Protein AF-A0A931P2L4-F1 (afdb_monomer)

Nearest PDB structures (foldseek):
  4wnd-assembly1_A  TM=3.332E-01  e=7.001E+00  Homo sapiens

pLDDT: mean 88.44, std 14.45, range [29.02, 98.88]

Structure (mmCIF, N/CA/C/O backbone):
data_AF-A0A931P2L4-F1
#
_entry.id   AF-A0A931P2L4-F1
#
loop_
_atom_site.group_PDB
_atom_site.id
_atom_site.type_symbol
_atom_site.label_atom_id
_atom_site.label_alt_id
_atom_site.label_comp_id
_atom_site.label_asym_id
_atom_site.label_entity_id
_atom_site.label_seq_id
_atom_site.pdbx_PDB_ins_code
_atom_site.Cartn_x
_atom_site.Cartn_y
_atom_site.Cartn_z
_atom_site.occupancy
_atom_site.B_iso_or_equiv
_atom_site.auth_seq_id
_atom_site.auth_comp_id
_atom_site.auth_asym_id
_atom_site.auth_atom_id
_atom_site.pdbx_PDB_model_num
ATOM 1 N N . MET A 1 1 ? 17.898 71.947 -19.064 1.00 36.59 1 MET A N 1
ATOM 2 C CA . MET A 1 1 ? 16.999 71.889 -17.889 1.00 36.59 1 MET A CA 1
ATOM 3 C C . MET A 1 1 ? 16.960 70.429 -17.441 1.00 36.59 1 MET A C 1
ATOM 5 O O . MET A 1 1 ? 16.396 69.630 -18.165 1.00 36.59 1 MET A O 1
ATOM 9 N N . LEU A 1 2 ? 17.845 69.965 -16.543 1.00 32.62 2 LEU A N 1
ATOM 10 C CA . LEU A 1 2 ? 17.792 70.075 -15.064 1.00 32.62 2 LEU A CA 1
ATOM 11 C C . LEU A 1 2 ? 16.457 69.484 -14.545 1.00 32.62 2 LEU A C 1
ATOM 13 O O . LEU A 1 2 ? 15.422 70.017 -14.908 1.00 32.62 2 LEU A O 1
ATOM 17 N N . TRP A 1 3 ? 16.364 68.406 -13.756 1.00 31.75 3 TRP A N 1
ATOM 18 C CA . TRP A 1 3 ? 17.252 67.889 -12.709 1.00 31.75 3 TRP A CA 1
ATOM 19 C C . TRP A 1 3 ? 17.027 66.394 -12.419 1.00 31.75 3 TRP A C 1
ATOM 21 O O . TRP A 1 3 ? 15.961 65.840 -12.671 1.00 31.75 3 TRP A O 1
ATOM 31 N N . SER A 1 4 ? 18.050 65.787 -11.823 1.00 35.12 4 SER A N 1
ATOM 32 C CA . SER A 1 4 ? 18.121 64.437 -11.271 1.00 35.12 4 SER A CA 1
ATOM 33 C C . SER A 1 4 ? 17.454 64.325 -9.894 1.00 35.12 4 SER A C 1
ATOM 35 O O . SER A 1 4 ? 17.416 65.283 -9.122 1.00 35.12 4 SER A O 1
ATOM 37 N N . ARG A 1 5 ? 17.022 63.111 -9.527 1.00 41.72 5 ARG A N 1
ATOM 38 C CA . ARG A 1 5 ? 16.876 62.700 -8.123 1.00 41.72 5 ARG A CA 1
ATOM 39 C C . ARG A 1 5 ? 17.588 61.376 -7.876 1.00 41.72 5 ARG A C 1
ATOM 41 O O . ARG A 1 5 ? 17.165 60.311 -8.305 1.00 41.72 5 ARG A O 1
ATOM 48 N N . SER A 1 6 ? 18.704 61.515 -7.179 1.00 37.91 6 SER A N 1
ATOM 49 C CA . SER A 1 6 ? 19.551 60.492 -6.587 1.00 37.91 6 SER A CA 1
ATOM 50 C C . SER A 1 6 ? 19.047 60.124 -5.192 1.00 37.91 6 SER A C 1
ATOM 52 O O . SER A 1 6 ? 18.857 61.009 -4.357 1.00 37.91 6 SER A O 1
ATOM 54 N N . VAL A 1 7 ? 18.912 58.828 -4.919 1.00 38.53 7 VAL A N 1
ATOM 55 C CA . VAL A 1 7 ? 18.754 58.273 -3.568 1.00 38.53 7 VAL A CA 1
ATOM 56 C C . VAL A 1 7 ? 20.142 57.887 -3.050 1.00 38.53 7 VAL A C 1
ATOM 58 O O . VAL A 1 7 ? 20.902 57.206 -3.739 1.00 38.53 7 VAL A O 1
ATOM 61 N N . ARG A 1 8 ? 20.486 58.336 -1.840 1.00 36.75 8 ARG A N 1
ATOM 62 C CA . ARG A 1 8 ? 21.657 57.892 -1.069 1.00 36.75 8 ARG A CA 1
ATOM 63 C C . ARG A 1 8 ? 21.250 57.592 0.386 1.00 36.75 8 ARG A C 1
ATOM 65 O O . ARG A 1 8 ? 20.202 58.063 0.818 1.00 36.75 8 ARG A O 1
ATOM 72 N N . PRO A 1 9 ? 22.042 56.773 1.105 1.00 46.50 9 PRO A N 1
ATOM 73 C CA . PRO A 1 9 ? 21.577 55.916 2.194 1.00 46.50 9 PRO A CA 1
ATOM 74 C C . PRO A 1 9 ? 21.742 56.548 3.583 1.00 46.50 9 PRO A C 1
ATOM 76 O O . PRO A 1 9 ? 22.658 57.341 3.804 1.00 46.50 9 PRO A O 1
ATOM 79 N N . LEU A 1 10 ? 20.906 56.135 4.543 1.00 37.12 10 LEU A N 1
ATOM 80 C CA . LEU A 1 10 ? 21.108 56.437 5.961 1.00 37.12 10 LEU A CA 1
ATOM 81 C C . LEU A 1 10 ? 22.142 55.480 6.572 1.00 37.12 10 LEU A C 1
ATOM 83 O O . LEU A 1 10 ? 21.986 54.261 6.536 1.00 37.12 10 LEU A O 1
ATOM 87 N N . ARG A 1 11 ? 23.191 56.066 7.155 1.00 38.91 11 ARG A N 1
ATOM 88 C CA . ARG A 1 11 ? 24.172 55.406 8.018 1.00 38.91 11 ARG A CA 1
ATOM 89 C C . ARG A 1 11 ? 23.721 55.502 9.478 1.00 38.91 11 ARG A C 1
ATOM 91 O O . ARG A 1 11 ? 23.408 56.586 9.957 1.00 38.91 11 ARG A O 1
ATOM 98 N N . PHE A 1 12 ? 23.753 54.362 10.159 1.00 36.28 12 PHE A N 1
ATOM 99 C CA . PHE A 1 12 ? 23.790 54.214 11.614 1.00 36.28 12 PHE A CA 1
ATOM 100 C C . PHE A 1 12 ? 25.145 54.681 12.169 1.00 36.28 12 PHE A C 1
ATOM 102 O O . PHE A 1 12 ? 26.156 54.275 11.597 1.00 36.28 12 PHE A O 1
ATOM 109 N N . LEU A 1 13 ? 25.162 55.452 13.271 1.00 32.34 13 LEU A N 1
ATOM 110 C CA . LEU A 1 13 ? 25.970 55.253 14.503 1.00 32.34 13 LEU A CA 1
ATOM 111 C C . LEU A 1 13 ? 25.686 56.390 15.545 1.00 32.34 13 LEU A C 1
ATOM 113 O O . LEU A 1 13 ? 24.914 57.286 15.219 1.00 32.34 13 LEU A O 1
ATOM 117 N N . PRO A 1 14 ? 26.199 56.362 16.800 1.00 52.66 14 PRO A N 1
ATOM 118 C CA . PRO A 1 14 ? 25.426 56.124 18.026 1.00 52.66 14 PRO A CA 1
ATOM 119 C C . PRO A 1 14 ? 25.467 57.305 19.027 1.00 52.66 14 PRO A C 1
ATOM 121 O O . PRO A 1 14 ? 26.327 58.173 18.925 1.00 52.66 14 PRO A O 1
ATOM 124 N N . MET A 1 15 ? 24.629 57.305 20.071 1.00 29.02 15 MET A N 1
ATOM 125 C CA . MET A 1 15 ? 24.992 57.947 21.346 1.00 29.02 15 MET A CA 1
ATOM 126 C C . MET A 1 15 ? 24.158 57.438 22.529 1.00 29.02 15 MET A C 1
ATOM 128 O O . MET A 1 15 ? 22.964 57.178 22.426 1.00 29.02 15 MET A O 1
ATOM 132 N N . LEU A 1 16 ? 24.887 57.253 23.624 1.00 34.59 16 LEU A N 1
ATOM 133 C CA . LEU A 1 16 ? 24.582 56.661 24.924 1.00 34.59 16 LEU A CA 1
ATOM 134 C C . LEU A 1 16 ? 24.079 57.711 25.939 1.00 34.59 16 LEU A C 1
ATOM 136 O O . LEU A 1 16 ? 24.327 58.896 25.739 1.00 34.59 16 LEU A O 1
ATOM 140 N N . LEU A 1 17 ? 23.592 57.197 27.090 1.00 30.91 17 LEU A N 1
ATOM 141 C CA . LEU A 1 17 ? 23.544 57.812 28.443 1.00 30.91 17 LEU A CA 1
ATOM 142 C C . LEU A 1 17 ? 22.448 58.888 28.644 1.00 30.91 17 LEU A C 1
ATOM 144 O O . LEU A 1 17 ? 22.284 59.762 27.814 1.00 30.91 17 LEU A O 1
ATOM 148 N N . VAL A 1 18 ? 21.629 58.954 29.702 1.00 31.62 18 VAL A N 1
ATOM 149 C CA . VAL A 1 18 ? 21.508 58.371 31.059 1.00 31.62 18 VAL A CA 1
ATOM 150 C C . VAL A 1 18 ? 20.022 58.514 31.435 1.00 31.62 18 VAL A C 1
ATOM 152 O O . VAL A 1 18 ? 19.464 59.544 31.058 1.00 31.62 18 VAL A O 1
ATOM 155 N N . SER A 1 19 ? 19.413 57.594 32.212 1.00 30.38 19 SER A N 1
ATOM 156 C CA . SER A 1 19 ? 18.538 57.926 33.373 1.00 30.38 19 SER A CA 1
ATOM 157 C C . SER A 1 19 ? 17.528 56.843 33.792 1.00 30.38 19 SER A C 1
ATOM 159 O O . SER A 1 19 ? 16.480 56.699 33.177 1.00 30.38 19 SER A O 1
ATOM 161 N N . TRP A 1 20 ? 17.847 56.171 34.909 1.00 31.80 20 TRP A N 1
ATOM 162 C CA . TRP A 1 20 ? 17.056 56.028 36.153 1.00 31.80 20 TRP A CA 1
ATOM 163 C C . TRP A 1 20 ? 16.996 54.611 36.744 1.00 31.80 20 TRP A C 1
ATOM 165 O O . TRP A 1 20 ? 16.306 53.714 36.268 1.00 31.80 20 TRP A O 1
ATOM 175 N N . LEU A 1 21 ? 17.725 54.475 37.859 1.00 36.84 21 LEU A N 1
ATOM 176 C CA . LEU A 1 21 ? 17.556 53.466 38.893 1.00 36.84 21 LEU A CA 1
ATOM 177 C C . LEU A 1 21 ? 16.210 53.671 39.607 1.00 36.84 21 LEU A C 1
ATOM 179 O O . LEU A 1 21 ? 15.991 54.711 40.221 1.00 36.84 21 LEU A O 1
ATOM 183 N N . ALA A 1 22 ? 15.386 52.628 39.633 1.00 35.09 22 ALA A N 1
ATOM 184 C CA . ALA A 1 22 ? 14.415 52.377 40.695 1.00 35.09 22 ALA A CA 1
ATOM 185 C C . ALA A 1 22 ? 14.272 50.856 40.861 1.00 35.09 22 ALA A C 1
ATOM 187 O O . ALA A 1 22 ? 13.374 50.221 40.315 1.00 35.09 22 ALA A O 1
ATOM 188 N N . VAL A 1 23 ? 15.221 50.256 41.585 1.00 37.34 23 VAL A N 1
ATOM 189 C CA . VAL A 1 23 ? 15.146 48.858 42.025 1.00 37.34 23 VAL A CA 1
ATOM 190 C C . VAL A 1 23 ? 14.175 48.803 43.202 1.00 37.34 23 VAL A C 1
ATOM 192 O O . VAL A 1 23 ? 14.550 49.008 44.353 1.00 37.34 23 VAL A O 1
ATOM 195 N N . GLY A 1 24 ? 12.903 48.552 42.902 1.00 38.97 24 GLY A N 1
ATOM 196 C CA . GLY A 1 24 ? 11.950 48.061 43.888 1.00 38.97 24 GLY A CA 1
ATOM 197 C C . GLY A 1 24 ? 12.243 46.590 44.159 1.00 38.97 24 GLY A C 1
ATOM 198 O O . GLY A 1 24 ? 11.926 45.734 43.334 1.00 38.97 24 GLY A O 1
ATOM 199 N N . ILE A 1 25 ? 12.855 46.288 45.305 1.00 38.12 25 ILE A N 1
ATOM 200 C CA . ILE A 1 25 ? 12.949 44.924 45.836 1.00 38.12 25 ILE A CA 1
ATOM 201 C C . ILE A 1 25 ? 11.536 44.526 46.270 1.00 38.12 25 ILE A C 1
ATOM 203 O O . ILE A 1 25 ? 11.132 44.712 47.414 1.00 38.12 25 ILE A O 1
ATOM 207 N N . SER A 1 26 ? 10.751 44.016 45.323 1.00 40.31 26 SER A N 1
ATOM 208 C CA . SER A 1 26 ? 9.562 43.243 45.649 1.00 40.31 26 SER A CA 1
ATOM 209 C C . SER A 1 26 ? 10.063 41.884 46.127 1.00 40.31 26 SER A C 1
ATOM 211 O O . SER A 1 26 ? 10.652 41.130 45.350 1.00 40.31 26 SER A O 1
ATOM 213 N N . LEU A 1 27 ? 9.900 41.600 47.421 1.00 40.22 27 LEU A N 1
ATOM 214 C CA . LEU A 1 27 ? 10.076 40.264 47.986 1.00 40.22 27 LEU A CA 1
ATOM 215 C C . LEU A 1 27 ? 9.025 39.355 47.341 1.00 40.22 27 LEU A C 1
ATOM 217 O O . LEU A 1 27 ? 7.929 39.172 47.868 1.00 40.22 27 LEU A O 1
ATOM 221 N N . ALA A 1 28 ? 9.343 38.842 46.152 1.00 44.09 28 ALA A N 1
ATOM 222 C CA . ALA A 1 28 ? 8.548 37.842 45.473 1.00 44.09 28 ALA A CA 1
ATOM 223 C C . ALA A 1 28 ? 8.459 36.641 46.412 1.00 44.09 28 ALA A C 1
ATOM 225 O O . ALA A 1 28 ? 9.456 35.959 46.660 1.00 44.09 28 ALA A O 1
ATOM 226 N N . GLN A 1 29 ? 7.272 36.415 46.974 1.00 47.41 29 GLN A N 1
ATOM 227 C CA . GLN A 1 29 ? 7.005 35.185 47.700 1.00 47.41 29 GLN A CA 1
ATOM 228 C C . GLN A 1 29 ? 7.384 34.012 46.785 1.00 47.41 29 GLN A C 1
ATOM 230 O O . GLN A 1 29 ? 7.049 34.052 45.594 1.00 47.41 29 GLN A O 1
ATOM 235 N N . PRO A 1 30 ? 8.111 32.997 47.287 1.00 51.38 30 PRO A N 1
ATOM 236 C CA . PRO A 1 30 ? 8.449 31.836 46.483 1.00 51.38 30 PRO A CA 1
ATOM 237 C C . PRO A 1 30 ? 7.144 31.267 45.939 1.00 51.38 30 PRO A C 1
ATOM 239 O O . PRO A 1 30 ? 6.276 30.866 46.717 1.00 51.38 30 PRO A O 1
ATOM 242 N N . ARG A 1 31 ? 6.979 31.275 44.605 1.00 46.38 31 ARG A N 1
ATOM 243 C CA . ARG A 1 31 ? 5.858 30.572 43.975 1.00 46.38 31 ARG A CA 1
ATOM 244 C C . ARG A 1 31 ? 5.871 29.161 44.561 1.00 46.38 31 ARG A C 1
ATOM 246 O O . ARG A 1 31 ? 6.944 28.544 44.535 1.00 46.38 31 ARG A O 1
ATOM 253 N N . PRO A 1 32 ? 4.754 28.668 45.126 1.00 55.09 32 PRO A N 1
ATOM 254 C CA . PRO A 1 32 ? 4.690 27.285 45.567 1.00 55.09 32 PRO A CA 1
ATOM 255 C C . PRO A 1 32 ? 5.194 26.441 44.403 1.00 55.09 32 PRO A C 1
ATOM 257 O O . PRO A 1 32 ? 4.736 26.636 43.276 1.00 55.09 32 PRO A O 1
ATOM 260 N N . LYS A 1 33 ? 6.225 25.617 44.649 1.00 55.69 33 LYS A N 1
ATOM 261 C CA . LYS A 1 33 ? 6.779 24.732 43.624 1.00 55.69 33 LYS A CA 1
ATOM 262 C C . LYS A 1 33 ? 5.592 23.970 43.059 1.00 55.69 33 LYS A C 1
ATOM 264 O O . LYS A 1 33 ? 5.003 23.169 43.786 1.00 55.69 33 LYS A O 1
ATOM 269 N N . GLU A 1 34 ? 5.213 24.273 41.817 1.00 58.62 34 GLU A N 1
ATOM 270 C CA . GLU A 1 34 ? 4.222 23.469 41.119 1.00 58.62 34 GLU A CA 1
ATOM 271 C C . GLU A 1 34 ? 4.692 22.023 41.265 1.00 58.62 34 GLU A C 1
ATOM 273 O O . GLU A 1 34 ? 5.882 21.761 41.038 1.00 58.62 34 GLU A O 1
ATOM 278 N N . PRO A 1 35 ? 3.828 21.111 41.744 1.00 63.19 35 PRO A N 1
ATOM 279 C CA . PRO A 1 35 ? 4.203 19.716 41.869 1.00 63.19 35 PRO A CA 1
ATOM 280 C C . PRO A 1 35 ? 4.782 19.295 40.522 1.00 63.19 35 PRO A C 1
ATOM 282 O O . PRO A 1 35 ? 4.111 19.431 39.496 1.00 63.19 35 PRO A O 1
ATOM 285 N N . GLN A 1 36 ? 6.059 18.891 40.515 1.00 61.53 36 GLN A N 1
ATOM 286 C CA . GLN A 1 36 ? 6.724 18.460 39.293 1.00 61.53 36 GLN A CA 1
ATOM 287 C C . GLN A 1 36 ? 5.842 17.378 38.688 1.00 61.53 36 GLN A C 1
ATOM 289 O O . GLN A 1 36 ? 5.624 16.337 39.313 1.00 61.53 36 GLN A O 1
ATOM 294 N N . LYS A 1 37 ? 5.275 17.658 37.509 1.00 65.44 37 LYS A N 1
ATOM 295 C CA . LYS A 1 37 ? 4.517 16.645 36.784 1.00 65.44 37 LYS A CA 1
ATOM 296 C C . LYS A 1 37 ? 5.454 15.446 36.630 1.00 65.44 37 LYS A C 1
ATOM 298 O O . LYS A 1 37 ? 6.588 15.659 36.192 1.00 65.44 37 LYS A O 1
ATOM 303 N N . PRO A 1 38 ? 5.034 14.239 37.041 1.00 71.31 38 PRO A N 1
ATOM 304 C CA . PRO A 1 38 ? 5.877 13.061 36.931 1.00 71.31 38 PRO A CA 1
ATOM 305 C C . PRO A 1 38 ? 6.385 12.953 35.495 1.00 71.31 38 PRO A C 1
ATOM 307 O O . PRO A 1 38 ? 5.628 13.174 34.546 1.00 71.31 38 PRO A O 1
ATOM 310 N N . GLU A 1 39 ? 7.680 12.678 35.350 1.00 77.94 39 GLU A N 1
ATOM 311 C CA . GLU A 1 39 ? 8.295 12.523 34.040 1.00 77.94 39 GLU A CA 1
ATOM 312 C C . GLU A 1 39 ? 7.560 11.414 33.284 1.00 77.94 39 GLU A C 1
ATOM 314 O O . GLU A 1 39 ? 7.360 10.310 33.800 1.00 77.94 39 GLU A O 1
ATOM 319 N N . TYR A 1 40 ? 7.086 11.731 32.079 1.00 78.81 40 TYR A N 1
ATOM 320 C CA . TYR A 1 40 ? 6.337 10.770 31.286 1.00 78.81 40 TYR A CA 1
ATOM 321 C C . TYR A 1 40 ? 7.246 9.601 30.899 1.00 78.81 40 TYR A C 1
ATOM 323 O O . TYR A 1 40 ? 8.226 9.771 30.171 1.00 78.81 40 TYR A O 1
ATOM 331 N N . ARG A 1 41 ? 6.885 8.399 31.350 1.00 83.62 41 ARG A N 1
ATOM 332 C CA . ARG A 1 41 ? 7.554 7.155 30.975 1.00 83.62 41 ARG A CA 1
ATOM 333 C C . ARG A 1 41 ? 6.784 6.488 29.842 1.00 83.62 41 ARG A C 1
ATOM 335 O O . ARG A 1 41 ? 5.604 6.193 29.990 1.00 83.62 41 ARG A O 1
ATOM 342 N N . VAL A 1 42 ? 7.469 6.212 28.732 1.00 84.81 42 VAL A N 1
ATOM 343 C CA . VAL A 1 42 ? 6.899 5.466 27.599 1.00 84.81 42 VAL A CA 1
ATOM 344 C C . VAL A 1 42 ? 6.515 4.052 28.071 1.00 84.81 42 VAL A C 1
ATOM 346 O O . VAL A 1 42 ? 7.410 3.340 28.545 1.00 84.81 42 VAL A O 1
ATOM 349 N N . PRO A 1 43 ? 5.243 3.622 27.939 1.00 87.19 43 PRO A N 1
ATOM 350 C CA . PRO A 1 43 ? 4.828 2.253 28.239 1.00 87.19 43 PRO A CA 1
ATOM 351 C C . PRO A 1 43 ? 5.673 1.236 27.465 1.00 87.19 43 PRO A C 1
ATOM 353 O O . PRO A 1 43 ? 5.961 1.432 26.281 1.00 87.19 43 PRO A O 1
ATOM 356 N N . GLN A 1 44 ? 6.101 0.167 28.137 1.00 85.44 44 GLN A N 1
ATOM 357 C CA . GLN A 1 44 ? 6.945 -0.870 27.531 1.00 85.44 44 GLN A CA 1
ATOM 358 C C . GLN A 1 44 ? 6.162 -2.143 27.201 1.00 85.44 44 GLN A C 1
ATOM 360 O O . GLN A 1 44 ? 6.656 -2.969 26.442 1.00 85.44 44 GLN A O 1
ATOM 365 N N . SER A 1 45 ? 4.949 -2.283 27.737 1.00 88.12 45 SER A N 1
ATOM 366 C CA . SER A 1 45 ? 4.057 -3.423 27.529 1.00 88.12 45 SER A CA 1
ATOM 367 C C . SER A 1 45 ? 2.587 -2.994 27.505 1.00 88.12 45 SER A C 1
ATOM 369 O O . SER A 1 45 ? 2.227 -1.918 27.992 1.00 88.12 45 SER A O 1
ATOM 371 N N . LEU A 1 46 ? 1.705 -3.859 26.992 1.00 89.62 46 LEU A N 1
ATOM 372 C CA . LEU A 1 46 ? 0.253 -3.633 27.053 1.00 89.62 46 LEU A CA 1
ATOM 373 C C . LEU A 1 46 ? -0.278 -3.587 28.493 1.00 89.62 46 LEU A C 1
ATOM 375 O O . LEU A 1 46 ? -1.230 -2.861 28.772 1.00 89.62 46 LEU A O 1
ATOM 379 N N . SER A 1 47 ? 0.340 -4.322 29.423 1.00 87.94 47 SER A N 1
ATOM 380 C CA . SER A 1 47 ? -0.014 -4.249 30.845 1.00 87.94 47 SER A CA 1
ATOM 381 C C . SER A 1 47 ? 0.296 -2.882 31.451 1.00 87.94 47 SER A C 1
ATOM 383 O O . SER A 1 47 ? -0.505 -2.391 32.244 1.00 87.94 47 SER A O 1
ATOM 385 N N . ASP A 1 48 ? 1.394 -2.237 31.040 1.00 85.69 48 ASP A N 1
ATOM 386 C CA . ASP A 1 48 ? 1.741 -0.886 31.507 1.00 85.69 48 ASP A CA 1
ATOM 387 C C . ASP A 1 48 ? 0.720 0.158 31.039 1.00 85.69 48 ASP A C 1
ATOM 389 O O . ASP A 1 48 ? 0.497 1.154 31.724 1.00 85.69 48 ASP A O 1
ATOM 393 N N . LEU A 1 49 ? 0.087 -0.071 29.880 1.00 87.00 49 LEU A N 1
ATOM 394 C CA . LEU A 1 49 ? -0.974 0.793 29.360 1.00 87.00 49 LEU A CA 1
ATOM 395 C C . LEU A 1 49 ? -2.202 0.798 30.289 1.00 87.00 49 LEU A C 1
ATOM 397 O O . LEU A 1 49 ? -2.889 1.814 30.406 1.00 87.00 49 LEU A O 1
ATOM 401 N N . GLY A 1 50 ? -2.490 -0.340 30.937 1.00 83.38 50 GLY A N 1
ATOM 402 C CA . GLY A 1 50 ? -3.570 -0.482 31.917 1.00 83.38 50 GLY A CA 1
ATOM 403 C C . GLY A 1 50 ? -4.976 -0.192 31.374 1.00 83.38 50 GLY A C 1
ATOM 404 O O . GLY A 1 50 ? -5.886 0.104 32.153 1.00 83.38 50 GLY A O 1
ATOM 405 N N . ASP A 1 51 ? -5.175 -0.235 30.052 1.00 85.69 51 ASP A N 1
ATOM 406 C CA . ASP A 1 51 ? -6.456 0.092 29.429 1.00 85.69 51 ASP A CA 1
ATOM 407 C C . ASP A 1 51 ? -7.370 -1.134 29.324 1.00 85.69 51 ASP A C 1
ATOM 409 O O . ASP A 1 51 ? -7.388 -1.881 28.342 1.00 85.69 51 ASP A O 1
ATOM 413 N N . VAL A 1 52 ? -8.168 -1.322 30.372 1.00 86.94 52 VAL A N 1
ATOM 414 C CA . VAL A 1 52 ? -9.163 -2.394 30.456 1.00 86.94 52 VAL A CA 1
ATOM 415 C C . VAL A 1 52 ? -10.223 -2.281 29.353 1.00 86.94 52 VAL A C 1
ATOM 417 O O . VAL A 1 52 ? -10.711 -3.314 28.895 1.00 86.94 52 VAL A O 1
ATOM 420 N N . ALA A 1 53 ? -10.589 -1.070 28.917 1.00 88.81 53 ALA A N 1
ATOM 421 C CA . ALA A 1 53 ? -11.609 -0.885 27.884 1.00 88.81 53 ALA A CA 1
ATOM 422 C C . ALA A 1 53 ? -11.083 -1.350 26.525 1.00 88.81 53 ALA A C 1
ATOM 424 O O . ALA A 1 53 ? -11.720 -2.178 25.877 1.00 88.81 53 ALA A O 1
ATOM 425 N N . LEU A 1 54 ? -9.879 -0.911 26.152 1.00 90.94 54 LEU A N 1
ATOM 426 C CA . LEU A 1 54 ? -9.222 -1.360 24.928 1.00 90.94 54 LEU A CA 1
ATOM 427 C C . LEU A 1 54 ? -8.955 -2.872 24.939 1.00 90.94 54 LEU A C 1
ATOM 429 O O . LEU A 1 54 ? -9.193 -3.544 23.940 1.00 90.94 54 LEU A O 1
ATOM 433 N N . SER A 1 55 ? -8.532 -3.433 26.076 1.00 91.06 55 SER A N 1
ATOM 434 C CA . SER A 1 55 ? -8.336 -4.881 26.204 1.00 91.06 55 SER A CA 1
ATOM 435 C C . SER A 1 55 ? -9.644 -5.657 25.989 1.00 91.06 55 SER A C 1
ATOM 437 O O . SER A 1 55 ? -9.683 -6.593 25.188 1.00 91.06 55 SER A O 1
ATOM 439 N N . LYS A 1 56 ? -10.752 -5.223 26.608 1.00 93.19 56 LYS A N 1
ATOM 440 C CA . LYS A 1 56 ? -12.084 -5.821 26.395 1.00 93.19 56 LYS A CA 1
ATOM 441 C C . LYS A 1 56 ? -12.556 -5.683 24.947 1.00 93.19 56 LYS A C 1
ATOM 443 O O . LYS A 1 56 ? -13.059 -6.655 24.384 1.00 93.19 56 LYS A O 1
ATOM 448 N N . ALA A 1 57 ? -12.369 -4.510 24.344 1.00 94.38 57 ALA A N 1
ATOM 449 C CA . ALA A 1 57 ? -12.699 -4.267 22.945 1.00 94.38 57 ALA A CA 1
ATOM 450 C C . ALA A 1 57 ? -11.896 -5.195 22.020 1.00 94.38 57 ALA A C 1
ATOM 452 O O . ALA A 1 57 ? -12.471 -5.825 21.140 1.00 94.38 57 ALA A O 1
ATOM 453 N N . SER A 1 58 ? -10.602 -5.401 22.294 1.00 94.44 58 SER A N 1
ATOM 454 C CA . SER A 1 58 ? -9.740 -6.287 21.499 1.00 94.44 58 SER A CA 1
ATOM 455 C C . SER A 1 58 ? -10.219 -7.743 21.461 1.00 94.44 58 SER A C 1
ATOM 457 O O . SER A 1 58 ? -10.095 -8.412 20.434 1.00 94.44 58 SER A O 1
ATOM 459 N N . VAL A 1 59 ? -10.815 -8.243 22.549 1.00 94.06 59 VAL A N 1
ATOM 460 C CA . VAL A 1 59 ? -11.421 -9.584 22.585 1.00 94.06 59 VAL A CA 1
ATOM 461 C C . VAL A 1 59 ? -12.624 -9.645 21.644 1.00 94.06 59 VAL A C 1
ATOM 463 O O . VAL A 1 59 ? -12.666 -10.524 20.785 1.00 94.06 59 VAL A O 1
ATOM 466 N N . LYS A 1 60 ? -13.541 -8.673 21.737 1.00 93.62 60 LYS A N 1
ATOM 467 C CA . LYS A 1 60 ? -14.711 -8.587 20.849 1.00 93.62 60 LYS A CA 1
ATOM 468 C C . LYS A 1 60 ? -14.307 -8.440 19.383 1.00 93.62 60 LYS A C 1
ATOM 470 O O . LYS A 1 60 ? -14.841 -9.141 18.528 1.00 93.62 60 LYS A O 1
ATOM 475 N N . TRP A 1 61 ? -13.327 -7.585 19.086 1.00 95.00 61 TRP A N 1
ATOM 476 C CA . TRP A 1 61 ? -12.831 -7.392 17.726 1.00 95.00 61 TRP A CA 1
ATOM 477 C C . TRP A 1 61 ? -12.289 -8.685 17.141 1.00 95.00 61 TRP A C 1
ATOM 479 O O . TRP A 1 61 ? -12.632 -9.018 16.015 1.00 95.00 61 TRP A O 1
ATOM 489 N N . ARG A 1 62 ? -11.493 -9.457 17.889 1.00 92.25 62 ARG A N 1
ATOM 490 C CA . ARG A 1 62 ? -11.001 -10.751 17.393 1.00 92.25 62 ARG A CA 1
ATOM 491 C C . ARG A 1 62 ? -12.143 -11.688 17.015 1.00 92.25 62 ARG A C 1
ATOM 493 O O . ARG A 1 62 ? -12.066 -12.328 15.973 1.00 92.25 62 ARG A O 1
ATOM 500 N N . GLU A 1 63 ? -13.203 -11.741 17.814 1.00 90.31 63 GLU A N 1
ATOM 501 C CA . GLU A 1 63 ? -14.371 -12.584 17.536 1.00 90.31 63 GLU A CA 1
ATOM 502 C C . GLU A 1 63 ? -15.183 -12.107 16.323 1.00 90.31 63 GLU A C 1
ATOM 504 O O . GLU A 1 63 ? -15.634 -12.932 15.526 1.00 90.31 63 GLU A O 1
ATOM 509 N N . GLN A 1 64 ? -15.361 -10.791 16.175 1.00 89.81 64 GLN A N 1
ATOM 510 C CA . GLN A 1 64 ? -16.150 -10.185 15.098 1.00 89.81 64 GLN A CA 1
ATOM 511 C C . GLN A 1 64 ? -15.394 -10.116 13.761 1.00 89.81 64 GLN A C 1
ATOM 513 O O . GLN A 1 64 ? -16.004 -10.231 12.701 1.00 89.81 64 GLN A O 1
ATOM 518 N N . ILE A 1 65 ? -14.073 -9.923 13.804 1.00 89.88 65 ILE A N 1
ATOM 519 C CA . ILE A 1 65 ? -13.196 -9.831 12.625 1.00 89.88 65 ILE A CA 1
ATOM 520 C C . ILE A 1 65 ? -12.807 -11.214 12.116 1.00 89.88 65 ILE A C 1
ATOM 522 O O . ILE A 1 65 ? -12.480 -11.348 10.935 1.00 89.88 65 ILE A O 1
ATOM 526 N N . ALA A 1 66 ? -12.816 -12.233 12.985 1.00 85.25 66 ALA A N 1
ATOM 527 C CA . ALA A 1 66 ? -12.541 -13.607 12.592 1.00 85.25 66 ALA A CA 1
ATOM 528 C C . ALA A 1 66 ? -13.422 -13.994 11.399 1.00 85.25 66 ALA A C 1
ATOM 530 O O . ALA A 1 66 ? -14.643 -14.132 11.513 1.00 85.25 66 ALA A O 1
ATOM 531 N N . GLU A 1 67 ? -12.784 -14.151 10.239 1.00 81.69 67 GLU A N 1
ATOM 532 C CA . GLU A 1 67 ? -13.492 -14.478 9.015 1.00 81.69 67 GLU A CA 1
ATOM 533 C C . GLU A 1 67 ? -14.013 -15.912 9.101 1.00 81.69 67 GLU A C 1
ATOM 535 O O . GLU A 1 67 ? -13.295 -16.856 9.433 1.00 81.69 67 GLU A O 1
ATOM 540 N N . THR A 1 68 ? -15.298 -16.052 8.802 1.00 83.25 68 THR A N 1
ATOM 541 C CA . THR A 1 68 ? -16.020 -17.328 8.830 1.00 83.25 68 THR A CA 1
ATOM 542 C C . THR A 1 68 ? -16.177 -17.911 7.430 1.00 83.25 68 THR A C 1
ATOM 544 O O . THR A 1 68 ? -16.425 -19.109 7.283 1.00 83.25 68 THR A O 1
ATOM 547 N N . ARG A 1 69 ? -16.007 -17.088 6.390 1.00 91.56 69 ARG A N 1
ATOM 548 C CA . ARG A 1 69 ? -15.996 -17.529 4.999 1.00 91.56 69 ARG A CA 1
ATOM 549 C C . ARG A 1 69 ? -14.708 -18.255 4.658 1.00 91.56 69 ARG A C 1
ATOM 551 O O . ARG A 1 69 ? -13.613 -17.915 5.099 1.00 91.56 69 ARG A O 1
ATOM 558 N N . LYS A 1 70 ? -14.843 -19.232 3.774 1.00 95.38 70 LYS A N 1
ATOM 559 C CA . LYS A 1 70 ? -13.726 -19.939 3.166 1.00 95.38 70 LYS A CA 1
ATOM 560 C C . LYS A 1 70 ? -13.156 -19.093 2.035 1.00 95.38 70 LYS A C 1
ATOM 562 O O . LYS A 1 70 ? -13.875 -18.689 1.121 1.00 95.38 70 LYS A O 1
ATOM 567 N N . ILE A 1 71 ? -11.847 -18.886 2.070 1.00 97.25 71 ILE A N 1
ATOM 568 C CA . ILE A 1 71 ? -11.119 -18.271 0.963 1.00 97.25 71 ILE A CA 1
ATOM 569 C C . ILE A 1 71 ? -11.022 -19.304 -0.160 1.00 97.25 71 ILE A C 1
ATOM 571 O O . ILE A 1 71 ? -10.526 -20.411 0.059 1.00 97.25 71 ILE A O 1
ATOM 575 N N . VAL A 1 72 ? -11.478 -18.974 -1.365 1.00 98.12 72 VAL A N 1
ATOM 576 C CA . VAL A 1 72 ? -11.236 -19.840 -2.527 1.00 98.12 72 VAL A CA 1
ATOM 577 C C . VAL A 1 72 ? -9.813 -19.612 -3.029 1.00 98.12 72 VAL A C 1
ATOM 579 O O . VAL A 1 72 ? -9.370 -18.471 -3.143 1.00 98.12 72 VAL A O 1
ATOM 582 N N . ASP A 1 73 ? -9.089 -20.689 -3.330 1.00 97.81 73 ASP A N 1
ATOM 583 C CA . ASP A 1 73 ? -7.682 -20.666 -3.751 1.00 97.81 73 ASP A CA 1
ATOM 584 C C . ASP A 1 73 ? -7.504 -20.251 -5.223 1.00 97.81 73 ASP A C 1
ATOM 586 O O . ASP A 1 73 ? -6.896 -20.945 -6.043 1.00 97.81 73 ASP A O 1
ATOM 590 N N . VAL A 1 74 ? -8.120 -19.127 -5.579 1.00 98.00 74 VAL A N 1
ATOM 591 C CA . VAL A 1 74 ? -8.194 -18.586 -6.931 1.00 98.00 74 VAL A CA 1
ATOM 592 C C . VAL A 1 74 ? -7.964 -17.084 -6.877 1.00 98.00 74 VAL A C 1
ATOM 594 O O . VAL A 1 74 ? -8.492 -16.412 -6.000 1.00 98.00 74 VAL A O 1
ATOM 597 N N . VAL A 1 75 ? -7.236 -16.544 -7.850 1.00 98.56 75 VAL A N 1
ATOM 598 C CA . VAL A 1 75 ? -7.249 -15.104 -8.146 1.00 98.56 75 VAL A CA 1
ATOM 599 C C . VAL A 1 75 ? -8.028 -14.876 -9.436 1.00 98.56 75 VAL A C 1
ATOM 601 O O . VAL A 1 75 ? -7.699 -15.466 -10.466 1.00 98.56 75 VAL A O 1
ATOM 604 N N . CYS A 1 76 ? -9.048 -14.017 -9.394 1.00 98.62 76 CYS A N 1
ATOM 605 C CA . CYS A 1 76 ? -9.787 -13.600 -10.583 1.00 98.62 76 CYS A CA 1
ATOM 606 C C . CYS A 1 76 ? -9.277 -12.249 -11.093 1.00 98.62 76 CYS A C 1
ATOM 608 O O . CYS A 1 76 ? -9.385 -11.242 -10.395 1.00 98.62 76 CYS A O 1
ATOM 610 N N . LEU A 1 77 ? -8.779 -12.215 -12.329 1.00 98.31 77 LEU A N 1
ATOM 611 C CA . LEU A 1 77 ? -8.399 -10.983 -13.016 1.00 98.31 77 LEU A CA 1
ATOM 612 C C . LEU A 1 77 ? -9.571 -10.439 -13.834 1.00 98.31 77 LEU A C 1
ATOM 614 O O . LEU A 1 77 ? -10.245 -11.188 -14.552 1.00 98.31 77 LEU A O 1
ATOM 618 N N . VAL A 1 78 ? -9.807 -9.132 -13.735 1.00 98.12 78 VAL A N 1
ATOM 619 C CA . VAL A 1 78 ? -10.899 -8.436 -14.425 1.00 98.12 78 VAL A CA 1
ATOM 620 C C . VAL A 1 78 ? -10.385 -7.226 -15.213 1.00 98.12 78 VAL A C 1
ATOM 622 O O . VAL A 1 78 ? -9.483 -6.531 -14.755 1.00 98.12 78 VAL A O 1
ATOM 625 N N . PRO A 1 79 ? -10.941 -6.938 -16.401 1.00 96.38 79 PRO A N 1
ATOM 626 C CA . PRO A 1 79 ? -10.417 -5.883 -17.268 1.00 96.38 79 PRO A CA 1
ATOM 627 C C . PRO A 1 79 ? -10.918 -4.472 -16.921 1.00 96.38 79 PRO A C 1
ATOM 629 O O . PRO A 1 79 ? -10.326 -3.498 -17.371 1.00 96.38 79 PRO A O 1
ATOM 632 N N . ASN A 1 80 ? -12.037 -4.337 -16.202 1.00 96.88 80 ASN A N 1
ATOM 633 C CA . ASN A 1 80 ? -12.691 -3.051 -15.939 1.00 96.88 80 ASN A CA 1
ATOM 634 C C . ASN A 1 80 ? -13.579 -3.097 -14.679 1.00 96.88 80 ASN A C 1
ATOM 636 O O . ASN A 1 80 ? -13.838 -4.169 -14.118 1.00 96.88 80 ASN A O 1
ATOM 640 N N . ARG A 1 81 ? -14.065 -1.921 -14.258 1.00 97.12 81 ARG A N 1
ATOM 641 C CA . ARG A 1 81 ? -14.905 -1.732 -13.063 1.00 97.12 81 ARG A CA 1
ATOM 642 C C . ARG A 1 81 ? -16.232 -2.493 -13.131 1.00 97.12 81 ARG A C 1
ATOM 644 O O . ARG A 1 81 ? -16.696 -3.025 -12.129 1.00 97.12 81 ARG A O 1
ATOM 651 N N . GLU A 1 82 ? -16.831 -2.601 -14.313 1.00 97.69 82 GLU A N 1
ATOM 652 C CA . GLU A 1 82 ? -18.111 -3.281 -14.509 1.00 97.69 82 GLU A CA 1
ATOM 653 C C . GLU A 1 82 ? -17.974 -4.788 -14.300 1.00 97.69 82 GLU A C 1
ATOM 655 O O . GLU A 1 82 ? -18.792 -5.421 -13.627 1.00 97.69 82 GLU A O 1
ATOM 660 N N . THR A 1 83 ? -16.903 -5.363 -14.849 1.00 98.25 83 THR A N 1
ATOM 661 C CA . THR A 1 83 ? -16.573 -6.774 -14.646 1.00 98.25 83 THR A CA 1
ATOM 662 C C . THR A 1 83 ? -16.242 -7.032 -13.184 1.00 98.25 83 THR A C 1
ATOM 664 O O . THR A 1 83 ? -16.702 -8.025 -12.629 1.00 98.25 83 THR A O 1
ATOM 667 N N . PHE A 1 84 ? -15.514 -6.116 -12.538 1.00 98.56 84 PHE A N 1
ATOM 668 C CA . PHE A 1 84 ? -15.206 -6.213 -11.116 1.00 98.56 84 PHE A CA 1
ATOM 669 C C . PHE A 1 84 ? -16.473 -6.345 -10.261 1.00 98.56 84 PHE A C 1
ATOM 671 O O . PHE A 1 84 ? -16.587 -7.298 -9.494 1.00 98.56 84 PHE A O 1
ATOM 678 N N . LEU A 1 85 ? -17.454 -5.448 -10.423 1.00 98.38 85 LEU A N 1
ATOM 679 C CA . LEU A 1 85 ? -18.695 -5.482 -9.635 1.00 98.38 85 LEU A CA 1
ATOM 680 C C . LEU A 1 85 ? -19.522 -6.749 -9.889 1.00 98.38 85 LEU A C 1
ATOM 682 O O . LEU A 1 85 ? -20.088 -7.318 -8.955 1.00 98.38 85 LEU A O 1
ATOM 686 N N . LYS A 1 86 ? -19.548 -7.242 -11.134 1.00 97.94 86 LYS A N 1
ATOM 687 C CA . LYS A 1 86 ? -20.181 -8.528 -11.454 1.00 97.94 86 LYS A CA 1
ATOM 688 C C . LYS A 1 86 ? -19.515 -9.704 -10.744 1.00 97.94 86 LYS A C 1
ATOM 690 O O . LYS A 1 86 ? -20.218 -10.581 -10.249 1.00 97.94 86 LYS A O 1
ATOM 695 N N . VAL A 1 87 ? -18.182 -9.739 -10.712 1.00 98.44 87 VAL A N 1
ATOM 696 C CA . VAL A 1 87 ? -17.429 -10.793 -10.018 1.00 98.44 87 VAL A CA 1
ATOM 697 C C . VAL A 1 87 ? -17.594 -10.666 -8.507 1.00 98.44 87 VAL A C 1
ATOM 699 O O . VAL A 1 87 ? -17.765 -11.681 -7.841 1.00 98.44 87 VAL A O 1
ATOM 702 N N . LEU A 1 88 ? -17.626 -9.445 -7.966 1.00 98.56 88 LEU A N 1
ATOM 703 C CA . LEU A 1 88 ? -17.878 -9.205 -6.545 1.00 98.56 88 LEU A CA 1
ATOM 704 C C . LEU A 1 88 ? -19.227 -9.796 -6.116 1.00 98.56 88 LEU A C 1
ATOM 706 O O . LEU A 1 88 ? -19.297 -10.493 -5.111 1.00 98.56 88 LEU A O 1
ATOM 710 N N . ALA A 1 89 ? -20.273 -9.634 -6.932 1.00 97.69 89 ALA A N 1
ATOM 711 C CA . ALA A 1 89 ? -21.585 -10.239 -6.687 1.00 97.69 89 ALA A CA 1
ATOM 712 C C . ALA A 1 89 ? -21.596 -11.790 -6.729 1.00 97.69 89 ALA A C 1
ATOM 714 O O . ALA A 1 89 ? -22.613 -12.409 -6.399 1.00 97.69 89 ALA A O 1
ATOM 715 N N . LYS A 1 90 ? -20.491 -12.436 -7.139 1.00 97.62 90 LYS A N 1
ATOM 716 C CA . LYS A 1 90 ? -20.298 -13.897 -7.056 1.00 97.62 90 LYS A CA 1
ATOM 717 C C . LYS A 1 90 ? -19.744 -14.363 -5.712 1.00 97.62 90 LYS A C 1
ATOM 719 O O . LYS A 1 90 ? -19.725 -15.567 -5.486 1.00 97.62 90 LYS A O 1
ATOM 724 N N . TRP A 1 91 ? -19.302 -13.460 -4.837 1.00 97.75 91 TRP A N 1
ATOM 725 C CA . TRP A 1 91 ? -19.098 -13.808 -3.431 1.00 97.75 91 TRP A CA 1
ATOM 726 C C . TRP A 1 91 ? -20.448 -14.124 -2.772 1.00 97.75 91 TRP A C 1
ATOM 728 O O . TRP A 1 91 ? -21.511 -13.781 -3.303 1.00 97.75 91 TRP A O 1
ATOM 738 N N . ASP A 1 92 ? -20.397 -14.808 -1.637 1.00 94.44 92 ASP A N 1
ATOM 739 C CA . ASP A 1 92 ? -21.572 -15.144 -0.840 1.00 94.44 92 ASP A CA 1
ATOM 740 C C . ASP A 1 92 ? -21.239 -15.156 0.667 1.00 94.44 92 ASP A C 1
ATOM 742 O O . ASP A 1 92 ? -20.164 -14.739 1.123 1.00 94.44 92 ASP A O 1
ATOM 746 N N . ASP A 1 93 ? -22.187 -15.631 1.471 1.00 91.88 93 ASP A N 1
ATOM 747 C CA . ASP A 1 93 ? -22.070 -15.768 2.920 1.00 91.88 93 ASP A CA 1
ATOM 748 C C . ASP A 1 93 ? -21.063 -16.847 3.370 1.00 91.88 93 ASP A C 1
ATOM 750 O O . ASP A 1 93 ? -20.758 -16.941 4.559 1.00 91.88 93 ASP A O 1
ATOM 754 N N . LYS A 1 94 ? -20.505 -17.647 2.459 1.00 93.44 94 LYS A N 1
ATOM 755 C CA . LYS A 1 94 ? -19.628 -18.791 2.767 1.00 93.44 94 LYS A CA 1
ATOM 756 C C . LYS A 1 94 ? -18.285 -18.738 2.058 1.00 93.44 94 LYS A C 1
ATOM 758 O O . LYS A 1 94 ? -17.332 -19.339 2.551 1.00 93.44 94 LYS A O 1
ATOM 763 N N . HIS A 1 95 ? -18.186 -18.042 0.936 1.00 95.94 95 HIS A N 1
ATOM 764 C CA . HIS A 1 95 ? -17.049 -18.063 0.038 1.00 95.94 95 HIS A CA 1
ATOM 765 C C . HIS A 1 95 ? -16.772 -16.684 -0.535 1.00 95.94 95 HIS A C 1
ATOM 767 O O . HIS A 1 95 ? -17.661 -15.915 -0.897 1.00 95.94 95 HIS A O 1
ATOM 773 N N . TYR A 1 96 ? -15.487 -16.406 -0.668 1.00 97.81 96 TYR A N 1
ATOM 774 C CA . TYR A 1 96 ? -14.980 -15.196 -1.283 1.00 97.81 96 TYR A CA 1
ATOM 775 C C . TYR A 1 96 ? -13.547 -15.448 -1.754 1.00 97.81 96 TYR A C 1
ATOM 777 O O . TYR A 1 96 ? -12.896 -16.413 -1.342 1.00 97.81 96 TYR A O 1
ATOM 785 N N . PHE A 1 97 ? -13.072 -14.635 -2.687 1.00 98.44 97 PHE A N 1
ATOM 786 C CA . PHE A 1 97 ? -11.796 -14.860 -3.363 1.00 98.44 97 PHE A CA 1
ATOM 787 C C . PHE A 1 97 ? -11.231 -13.551 -3.910 1.00 98.44 97 PHE A C 1
ATOM 789 O O . PHE A 1 97 ? -12.018 -12.683 -4.282 1.00 98.44 97 PHE A O 1
ATOM 796 N N . PRO A 1 98 ? -9.902 -13.394 -4.002 1.00 98.50 98 PRO A N 1
ATOM 797 C CA . PRO A 1 98 ? -9.301 -12.177 -4.533 1.00 98.50 98 PRO A CA 1
ATOM 798 C C . PRO A 1 98 ? -9.765 -11.828 -5.955 1.00 98.50 98 PRO A C 1
ATOM 800 O O . PRO A 1 98 ? -9.745 -12.671 -6.859 1.00 98.50 98 PRO A O 1
ATOM 803 N N . ILE A 1 99 ? -10.117 -10.556 -6.158 1.00 98.75 99 ILE A N 1
ATOM 804 C CA . ILE A 1 99 ? -10.466 -9.971 -7.459 1.00 98.75 99 ILE A CA 1
ATOM 805 C C . ILE A 1 99 ? -9.509 -8.808 -7.714 1.00 98.75 99 ILE A C 1
ATOM 807 O O . ILE A 1 99 ? -9.444 -7.884 -6.909 1.00 98.75 99 ILE A O 1
ATOM 811 N N . LEU A 1 100 ? -8.772 -8.832 -8.818 1.00 98.62 100 LEU A N 1
ATOM 812 C CA . LEU A 1 100 ? -7.801 -7.789 -9.159 1.00 98.62 100 LEU A CA 1
ATOM 813 C C . LEU A 1 100 ? -8.039 -7.275 -10.568 1.00 98.62 100 LEU A C 1
ATOM 815 O O . LEU A 1 100 ? -8.490 -8.015 -11.443 1.00 98.62 100 LEU A O 1
ATOM 819 N N . MET A 1 101 ? -7.694 -6.010 -10.788 1.00 98.12 101 MET A N 1
ATOM 820 C CA . MET A 1 101 ? -7.589 -5.476 -12.139 1.00 98.12 101 MET A CA 1
ATOM 821 C C . MET A 1 101 ? -6.497 -6.240 -12.895 1.00 98.12 101 MET A C 1
ATOM 823 O O . MET A 1 101 ? -5.492 -6.633 -12.310 1.00 98.12 101 MET A O 1
ATOM 827 N N . ASP A 1 102 ? -6.709 -6.500 -14.180 1.00 95.94 102 ASP A N 1
ATOM 828 C CA . ASP A 1 102 ? -5.734 -7.175 -15.041 1.00 95.94 102 ASP A CA 1
ATOM 829 C C . ASP A 1 102 ? -4.602 -6.200 -15.411 1.00 95.94 102 ASP A C 1
ATOM 831 O O . ASP A 1 102 ? -4.553 -5.651 -16.512 1.00 95.94 102 ASP A O 1
ATOM 835 N N . ASP A 1 103 ? -3.737 -5.924 -14.435 1.00 94.19 103 ASP A N 1
ATOM 836 C CA . ASP A 1 103 ? -2.618 -4.994 -14.530 1.00 94.19 103 ASP A CA 1
ATOM 837 C C . ASP A 1 103 ? -1.268 -5.706 -14.315 1.00 94.19 103 ASP A C 1
ATOM 839 O O . ASP A 1 103 ? -1.174 -6.783 -13.726 1.00 94.19 103 ASP A O 1
ATOM 843 N N . THR A 1 104 ? -0.183 -5.110 -14.811 1.00 90.50 104 THR A N 1
ATOM 844 C CA . THR A 1 104 ? 1.154 -5.729 -14.769 1.00 90.50 104 THR A CA 1
ATOM 845 C C . THR A 1 104 ? 1.949 -5.386 -13.505 1.00 90.50 104 THR A C 1
ATOM 847 O O . THR A 1 104 ? 3.124 -5.727 -13.421 1.00 90.50 104 THR A O 1
ATOM 850 N N . GLU A 1 105 ? 1.397 -4.619 -12.558 1.00 92.94 105 GLU A N 1
ATOM 851 C CA . GLU A 1 105 ? 2.069 -4.196 -11.322 1.00 92.94 105 GLU A CA 1
ATOM 852 C C . GLU A 1 105 ? 1.490 -4.878 -10.086 1.00 92.94 105 GLU A C 1
ATOM 854 O O . GLU A 1 105 ? 2.146 -5.688 -9.432 1.00 92.94 105 GLU A O 1
ATOM 859 N N . TYR A 1 106 ? 0.274 -4.487 -9.736 1.00 97.38 106 TYR A N 1
ATOM 860 C CA . TYR A 1 106 ? -0.341 -4.753 -8.457 1.00 97.38 106 TYR A CA 1
ATOM 861 C C . TYR A 1 106 ? -0.918 -6.161 -8.423 1.00 97.38 106 TYR A C 1
ATOM 863 O O . TYR A 1 106 ? -0.694 -6.879 -7.446 1.00 97.38 106 TYR A O 1
ATOM 871 N N . ALA A 1 107 ? -1.563 -6.604 -9.508 1.00 97.69 107 ALA A N 1
ATOM 872 C CA . ALA A 1 107 ? -2.035 -7.980 -9.609 1.00 97.69 107 ALA A CA 1
ATOM 873 C C . ALA A 1 107 ? -0.898 -8.995 -9.429 1.00 97.69 107 ALA A C 1
ATOM 875 O O . ALA A 1 107 ? -1.024 -9.950 -8.667 1.00 97.69 107 ALA A O 1
ATOM 876 N N . VAL A 1 108 ? 0.244 -8.749 -10.069 1.00 96.19 108 VAL A N 1
ATOM 877 C CA . VAL A 1 108 ? 1.437 -9.606 -10.003 1.00 96.19 108 VAL A CA 1
ATOM 878 C C . VAL A 1 108 ? 2.021 -9.636 -8.588 1.00 96.19 108 VAL A C 1
ATOM 880 O O . VAL A 1 108 ? 2.277 -10.717 -8.053 1.00 96.19 108 VAL A O 1
ATOM 883 N N . LYS A 1 109 ? 2.186 -8.464 -7.954 1.00 97.12 109 LYS A N 1
ATOM 884 C CA . LYS A 1 109 ? 2.641 -8.353 -6.555 1.00 97.12 109 LYS A CA 1
ATOM 885 C C . LYS A 1 109 ? 1.738 -9.149 -5.615 1.00 97.12 109 LYS A C 1
ATOM 887 O O . LYS A 1 109 ? 2.239 -9.916 -4.796 1.00 97.12 109 LYS A O 1
ATOM 892 N N . PHE A 1 110 ? 0.420 -9.010 -5.768 1.00 98.44 110 PHE A N 1
ATOM 893 C CA . PHE A 1 110 ? -0.546 -9.765 -4.977 1.00 98.44 110 PHE A CA 1
ATOM 894 C C . PHE A 1 110 ? -0.448 -11.270 -5.241 1.00 98.44 110 PHE A C 1
ATOM 896 O O . PHE A 1 110 ? -0.367 -12.043 -4.292 1.00 98.44 110 PHE A O 1
ATOM 903 N N . ILE A 1 111 ? -0.440 -11.703 -6.508 1.00 98.00 111 ILE A N 1
ATOM 904 C CA . ILE A 1 111 ? -0.383 -13.124 -6.889 1.00 98.00 111 ILE A CA 1
ATOM 905 C C . ILE A 1 111 ? 0.859 -13.794 -6.297 1.00 98.00 111 ILE A C 1
ATOM 907 O O . ILE A 1 111 ? 0.749 -14.908 -5.787 1.00 98.00 111 ILE A O 1
ATOM 911 N N . ARG A 1 112 ? 2.007 -13.108 -6.308 1.00 95.81 112 ARG A N 1
ATOM 912 C CA . ARG A 1 112 ? 3.253 -13.608 -5.715 1.00 95.81 112 ARG A CA 1
ATOM 913 C C . ARG A 1 112 ? 3.152 -13.888 -4.224 1.00 95.81 112 ARG A C 1
ATOM 915 O O . ARG A 1 112 ? 3.691 -14.895 -3.757 1.00 95.81 112 ARG A O 1
ATOM 922 N N . GLU A 1 113 ? 2.474 -13.018 -3.489 1.00 96.81 113 GLU A N 1
ATOM 923 C CA . GLU A 1 113 ? 2.328 -13.181 -2.044 1.00 96.81 113 GLU A CA 1
ATOM 924 C C . GLU A 1 113 ? 1.187 -14.145 -1.690 1.00 96.81 113 GLU A C 1
ATOM 926 O O . GLU A 1 113 ? 1.330 -15.026 -0.839 1.00 96.81 113 GLU A O 1
ATOM 931 N N . PHE A 1 114 ? 0.060 -14.050 -2.399 1.00 97.25 114 PHE A N 1
ATOM 932 C CA . PHE A 1 114 ? -1.091 -14.920 -2.185 1.00 97.25 114 PHE A CA 1
ATOM 933 C C . PHE A 1 114 ? -0.808 -16.367 -2.601 1.00 97.25 114 PHE A C 1
ATOM 935 O O . PHE A 1 114 ? -1.254 -17.283 -1.909 1.00 97.25 114 PHE A O 1
ATOM 942 N N . ARG A 1 115 ? -0.060 -16.583 -3.691 1.00 96.12 115 ARG A N 1
ATOM 943 C CA . ARG A 1 115 ? 0.245 -17.895 -4.293 1.00 96.12 115 ARG A CA 1
ATOM 944 C C . ARG A 1 115 ? -1.022 -18.726 -4.530 1.00 96.12 115 ARG A C 1
ATOM 946 O O . ARG A 1 115 ? -1.232 -19.721 -3.837 1.00 96.12 115 ARG A O 1
ATOM 953 N N . PRO A 1 116 ? -1.923 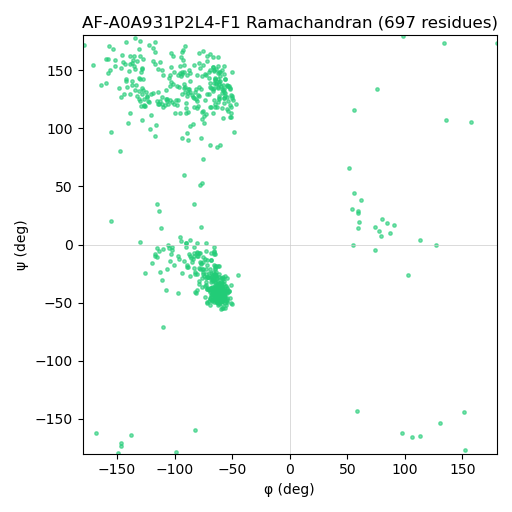-18.285 -5.427 1.00 97.12 116 PRO A N 1
ATOM 954 C CA . PRO A 1 116 ? -3.148 -19.025 -5.702 1.00 97.12 116 PRO A CA 1
ATOM 955 C C . PRO A 1 116 ? -2.846 -20.335 -6.427 1.00 97.12 116 PRO A C 1
ATOM 957 O O . PRO A 1 116 ? -1.941 -20.391 -7.261 1.00 97.12 116 PRO A O 1
ATOM 960 N N . LYS A 1 117 ? -3.688 -21.351 -6.220 1.00 95.81 117 LYS A N 1
ATOM 961 C CA . L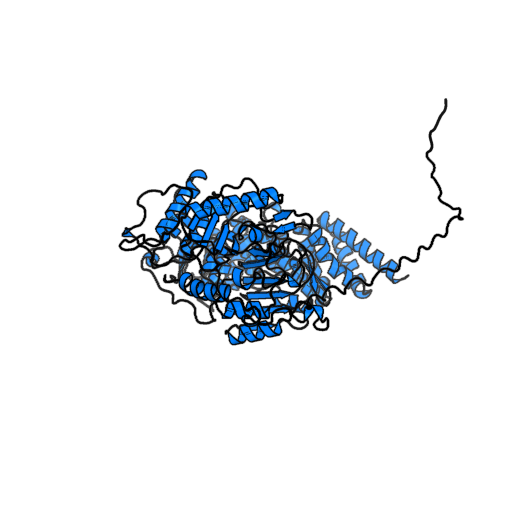YS A 1 117 ? -3.660 -22.574 -7.040 1.00 95.81 117 LYS A CA 1
ATOM 962 C C . LYS A 1 117 ? -4.043 -22.315 -8.500 1.00 95.81 117 LYS A C 1
ATOM 964 O O . LYS A 1 117 ? -3.572 -23.017 -9.392 1.00 95.81 117 LYS A O 1
ATOM 969 N N . LYS A 1 118 ? -4.921 -21.341 -8.758 1.00 96.38 118 LYS A N 1
ATOM 970 C CA . LYS A 1 118 ? -5.392 -21.008 -10.110 1.00 96.38 118 LYS A CA 1
ATOM 971 C C . LYS A 1 118 ? -5.550 -19.501 -10.279 1.00 96.38 118 LYS A C 1
ATOM 973 O O . LYS A 1 118 ? -6.055 -18.817 -9.393 1.00 96.38 118 LYS A O 1
ATOM 978 N N . ILE A 1 119 ? -5.179 -18.991 -11.446 1.00 97.81 119 ILE A N 1
ATOM 979 C CA . ILE A 1 119 ? -5.546 -17.640 -11.879 1.00 97.81 119 ILE A CA 1
ATOM 980 C C . ILE A 1 119 ? -6.592 -17.798 -12.977 1.00 97.81 119 ILE A C 1
ATOM 982 O O . ILE A 1 119 ? -6.413 -18.605 -13.892 1.00 97.81 119 ILE A O 1
ATOM 986 N N . VAL A 1 120 ? -7.683 -17.046 -12.893 1.00 98.06 120 VAL A N 1
ATOM 987 C CA . VAL A 1 120 ? -8.781 -17.083 -13.866 1.00 98.06 120 VAL A CA 1
ATOM 988 C C . VAL A 1 120 ? -9.112 -15.688 -14.376 1.00 98.06 120 VAL A C 1
ATOM 990 O O . VAL A 1 120 ? -8.806 -14.690 -13.726 1.00 98.06 120 VAL A O 1
ATOM 993 N N . ARG A 1 121 ? -9.775 -15.615 -15.528 1.00 97.62 121 ARG A N 1
ATOM 994 C CA . ARG A 1 121 ? -10.489 -14.420 -15.987 1.00 97.62 121 ARG A CA 1
ATOM 995 C C . ARG A 1 121 ? -11.983 -14.670 -15.944 1.00 97.62 121 ARG A C 1
ATOM 997 O O . ARG A 1 121 ? -12.440 -15.775 -16.231 1.00 97.62 121 ARG A O 1
ATOM 1004 N N . PHE A 1 122 ? -12.745 -13.627 -15.644 1.00 96.19 122 PHE A N 1
ATOM 1005 C CA . PHE A 1 122 ? -14.192 -13.700 -15.778 1.00 96.19 122 PHE A CA 1
ATOM 1006 C C . PHE A 1 122 ? -14.579 -13.836 -17.264 1.00 96.19 122 PHE A C 1
ATOM 1008 O O . PHE A 1 122 ? -14.041 -13.095 -18.092 1.00 96.19 122 PHE A O 1
ATOM 1015 N N . PRO A 1 123 ? -15.468 -14.779 -17.633 1.00 94.25 123 PRO A N 1
ATOM 1016 C CA . PRO A 1 123 ? -15.783 -15.047 -19.037 1.00 94.25 123 PRO A CA 1
ATOM 1017 C C . PRO A 1 123 ? -16.628 -13.948 -19.693 1.00 94.25 123 PRO A C 1
ATOM 1019 O O . PRO A 1 123 ? -16.532 -13.740 -20.902 1.00 94.25 123 PRO A O 1
ATOM 1022 N N . GLU A 1 124 ? -17.453 -13.235 -18.925 1.00 93.50 124 GLU A N 1
ATOM 1023 C CA . GLU A 1 124 ? -18.315 -12.190 -19.475 1.00 93.50 124 GLU A CA 1
ATOM 1024 C C . GLU A 1 124 ? -17.606 -10.836 -19.544 1.00 93.50 124 GLU A C 1
ATOM 1026 O O . GLU A 1 124 ? -16.799 -10.479 -18.686 1.00 93.50 124 GLU A O 1
ATOM 1031 N N . ARG A 1 125 ? -18.003 -10.029 -20.530 1.00 93.44 125 ARG A N 1
ATOM 1032 C CA . ARG A 1 125 ? -17.650 -8.610 -20.622 1.00 93.44 125 ARG A CA 1
ATOM 1033 C C . ARG A 1 125 ? -18.929 -7.780 -20.528 1.00 93.44 125 ARG A C 1
ATOM 1035 O O . ARG A 1 125 ? -19.612 -7.631 -21.541 1.00 93.44 125 ARG A O 1
ATOM 1042 N N . PRO A 1 126 ? -19.323 -7.316 -19.330 1.00 92.56 126 PRO A N 1
ATOM 1043 C CA . PRO A 1 126 ? -20.467 -6.423 -19.193 1.00 92.56 126 PRO A CA 1
ATOM 1044 C C . PRO A 1 126 ? -20.314 -5.155 -20.033 1.00 92.56 126 PRO A C 1
ATOM 1046 O O . PRO A 1 126 ? -19.202 -4.701 -20.302 1.00 92.56 126 PRO A O 1
ATOM 1049 N N . ALA A 1 127 ? -21.457 -4.576 -20.402 1.00 94.25 127 ALA A N 1
ATOM 1050 C CA . ALA A 1 127 ? -21.510 -3.243 -20.982 1.00 94.25 127 ALA A CA 1
ATOM 1051 C C . ALA A 1 127 ? -20.977 -2.202 -19.988 1.00 94.25 127 ALA A C 1
ATOM 1053 O O . ALA A 1 127 ? -21.138 -2.362 -18.777 1.00 94.25 127 ALA A O 1
ATOM 1054 N N . THR A 1 128 ? -20.372 -1.140 -20.518 1.00 95.88 128 THR A N 1
ATOM 1055 C CA . THR A 1 128 ? -19.895 0.006 -19.738 1.00 95.88 128 THR A CA 1
ATOM 1056 C C . THR A 1 128 ? -21.037 0.635 -18.948 1.00 95.88 128 THR A C 1
ATOM 1058 O O . THR A 1 128 ? -22.136 0.816 -19.475 1.00 95.88 128 THR A O 1
ATOM 1061 N N . LEU A 1 129 ? -20.771 0.982 -17.689 1.00 94.62 129 LEU A N 1
ATOM 1062 C CA . LEU A 1 129 ? -21.731 1.674 -16.838 1.00 94.62 129 LEU A CA 1
ATOM 1063 C C . LEU A 1 129 ? -21.529 3.190 -16.946 1.00 94.62 129 LEU A C 1
ATOM 1065 O O . LEU A 1 129 ? -20.377 3.636 -16.922 1.00 94.62 129 LEU A O 1
ATOM 1069 N N . PRO A 1 130 ? -22.608 3.990 -17.018 1.00 96.19 130 PRO A N 1
ATOM 1070 C CA . PRO A 1 130 ? -22.500 5.427 -16.806 1.00 96.19 130 PRO A CA 1
ATOM 1071 C C . PRO A 1 130 ? -22.119 5.715 -15.344 1.00 96.19 130 PRO A C 1
ATOM 1073 O O . PRO A 1 130 ? -22.402 4.913 -14.449 1.00 96.19 130 PRO A O 1
ATOM 1076 N N . ASP A 1 131 ? -21.446 6.840 -15.098 1.00 93.56 131 ASP A N 1
ATOM 1077 C CA . ASP A 1 131 ? -20.844 7.141 -13.790 1.00 93.56 131 ASP A CA 1
ATOM 1078 C C . ASP A 1 131 ? -21.874 7.255 -12.652 1.00 93.56 131 ASP A C 1
ATOM 1080 O O . ASP A 1 131 ? -21.603 6.830 -11.528 1.00 93.56 131 ASP A O 1
ATOM 1084 N N . ASP A 1 132 ? -23.079 7.746 -12.944 1.00 93.56 132 ASP A N 1
ATOM 1085 C CA . ASP A 1 132 ? -24.195 7.850 -11.994 1.00 93.56 132 ASP A CA 1
ATOM 1086 C C . ASP A 1 132 ? -24.760 6.480 -11.570 1.00 93.56 132 ASP A C 1
ATOM 1088 O O . ASP A 1 132 ? -25.301 6.333 -10.471 1.00 93.56 132 ASP A O 1
ATOM 1092 N N . ALA A 1 133 ? -24.583 5.445 -12.396 1.00 96.50 133 ALA A N 1
ATOM 1093 C CA . ALA A 1 133 ? -24.996 4.079 -12.087 1.00 96.50 133 ALA A CA 1
ATOM 1094 C C . ALA A 1 133 ? -23.956 3.293 -11.272 1.00 96.50 133 ALA A C 1
ATOM 1096 O O . ALA A 1 133 ? -24.298 2.249 -10.707 1.00 96.50 133 ALA A O 1
ATOM 1097 N N . VAL A 1 134 ? -22.704 3.763 -11.188 1.00 96.94 134 VAL A N 1
ATOM 1098 C CA . VAL A 1 134 ? -21.615 3.023 -10.525 1.00 96.94 134 VAL A CA 1
ATOM 1099 C C . VAL A 1 134 ? -21.928 2.778 -9.051 1.00 96.94 134 VAL A C 1
ATOM 1101 O O . VAL A 1 134 ? -21.783 1.651 -8.584 1.00 96.94 134 VAL A O 1
ATOM 1104 N N . TRP A 1 135 ? -22.426 3.789 -8.333 1.00 97.31 135 TRP A N 1
ATOM 1105 C CA . TRP A 1 135 ? -22.779 3.651 -6.916 1.00 97.31 135 TRP A CA 1
ATOM 1106 C C . TRP A 1 135 ? -23.881 2.607 -6.685 1.00 97.31 135 TRP A C 1
ATOM 1108 O O . TRP A 1 135 ? -23.739 1.724 -5.843 1.00 97.31 135 TRP A O 1
ATOM 1118 N N . VAL A 1 136 ? -24.959 2.661 -7.472 1.00 97.19 136 VAL A N 1
ATOM 1119 C CA . VAL A 1 136 ? -26.081 1.712 -7.377 1.00 97.19 136 VAL A CA 1
ATOM 1120 C C . VAL A 1 136 ? -25.598 0.275 -7.600 1.00 97.19 136 VAL A C 1
ATOM 1122 O O . VAL A 1 136 ? -25.995 -0.643 -6.879 1.00 97.19 136 VAL A O 1
ATOM 1125 N N . GLN A 1 137 ? -24.710 0.067 -8.574 1.00 97.69 137 GLN A N 1
ATOM 1126 C CA . GLN A 1 137 ? -24.147 -1.253 -8.855 1.00 97.69 137 GLN A CA 1
ATOM 1127 C C . GLN A 1 137 ? -23.158 -1.707 -7.778 1.00 97.69 137 GLN A C 1
ATOM 1129 O O . GLN A 1 137 ? -23.178 -2.875 -7.398 1.00 97.69 137 GLN A O 1
ATOM 1134 N N . ALA A 1 138 ? -22.345 -0.796 -7.241 1.00 98.00 138 ALA A N 1
ATOM 1135 C CA . ALA A 1 138 ? -21.439 -1.066 -6.131 1.00 98.00 138 ALA A CA 1
ATOM 1136 C C . ALA A 1 138 ? -22.210 -1.521 -4.882 1.00 98.00 138 ALA A C 1
ATOM 1138 O O . ALA A 1 138 ? -21.929 -2.587 -4.337 1.00 98.00 138 ALA A O 1
ATOM 1139 N N . LEU A 1 139 ? -23.260 -0.783 -4.511 1.00 97.75 139 LEU A N 1
ATOM 1140 C CA . LEU A 1 139 ? -24.155 -1.116 -3.404 1.00 97.75 139 LEU A CA 1
ATOM 1141 C C . LEU A 1 139 ? -24.824 -2.486 -3.598 1.00 97.75 139 LEU A C 1
ATOM 1143 O O . LEU A 1 139 ? -24.822 -3.326 -2.698 1.00 97.75 139 LEU A O 1
ATOM 1147 N N . THR A 1 140 ? -25.355 -2.735 -4.798 1.00 97.31 140 THR A N 1
ATOM 1148 C CA . THR A 1 140 ? -26.006 -4.008 -5.147 1.00 97.31 140 THR A CA 1
ATOM 1149 C C . THR A 1 140 ? -25.027 -5.182 -5.078 1.00 97.31 140 THR A C 1
ATOM 1151 O O . THR A 1 140 ? -25.367 -6.242 -4.544 1.00 97.31 140 THR A O 1
ATOM 1154 N N . ALA A 1 141 ? -23.804 -5.003 -5.585 1.00 97.94 141 ALA A N 1
ATOM 1155 C CA . ALA A 1 141 ? -22.763 -6.023 -5.556 1.00 97.94 141 ALA A CA 1
ATOM 1156 C C . ALA A 1 141 ? -22.308 -6.329 -4.124 1.00 97.94 141 ALA A C 1
ATOM 1158 O O . ALA A 1 141 ? -22.195 -7.502 -3.780 1.00 97.94 141 ALA A O 1
ATOM 1159 N N . THR A 1 142 ? -22.125 -5.313 -3.271 1.00 97.44 142 THR A N 1
ATOM 1160 C CA . THR A 1 142 ? -21.782 -5.505 -1.852 1.00 97.44 142 THR A CA 1
ATOM 1161 C C . THR A 1 142 ? -22.842 -6.306 -1.111 1.00 97.44 142 THR A C 1
ATOM 1163 O O . THR A 1 142 ? -22.500 -7.249 -0.404 1.00 97.44 142 THR A O 1
ATOM 1166 N N . ILE A 1 143 ? -24.123 -5.974 -1.299 1.00 95.38 143 ILE A N 1
ATOM 1167 C CA . ILE A 1 143 ? -25.234 -6.706 -0.675 1.00 95.38 143 ILE A CA 1
ATOM 1168 C C . ILE A 1 143 ? -25.262 -8.152 -1.170 1.00 95.38 143 ILE A C 1
ATOM 1170 O O . ILE A 1 143 ? -25.366 -9.079 -0.375 1.00 95.38 143 ILE A O 1
ATOM 1174 N N . SER A 1 144 ? -25.114 -8.359 -2.479 1.00 95.56 144 SER A N 1
ATOM 1175 C CA . SER A 1 144 ? -25.078 -9.705 -3.061 1.00 95.56 144 SER A CA 1
ATOM 1176 C C . SER A 1 144 ? -23.917 -10.533 -2.504 1.00 95.56 144 SER A C 1
ATOM 1178 O O . SER A 1 144 ? -24.096 -11.701 -2.189 1.00 95.56 144 SER A O 1
ATOM 1180 N N . ALA A 1 145 ? -22.748 -9.915 -2.334 1.00 96.12 145 ALA A N 1
ATOM 1181 C CA . ALA A 1 145 ? -21.510 -10.553 -1.894 1.00 96.12 145 ALA A CA 1
ATOM 1182 C C . ALA A 1 145 ? -21.515 -11.047 -0.438 1.00 96.12 145 ALA A C 1
ATOM 1184 O O . ALA A 1 145 ? -20.600 -11.765 -0.032 1.00 96.12 145 ALA A O 1
ATOM 1185 N N . VAL A 1 146 ? -22.495 -10.627 0.366 1.00 93.50 146 VAL A N 1
ATOM 1186 C CA . VAL A 1 146 ? -22.627 -11.036 1.773 1.00 93.50 146 VAL A CA 1
ATOM 1187 C C . VAL A 1 146 ? -23.867 -11.884 2.028 1.00 93.50 146 VAL A C 1
ATOM 1189 O O . VAL A 1 146 ? -24.037 -12.366 3.142 1.00 93.50 146 VAL A O 1
ATOM 1192 N N . LEU A 1 147 ? -24.727 -12.070 1.027 1.00 91.62 147 LEU A N 1
ATOM 1193 C CA . LEU A 1 147 ? -25.929 -12.888 1.130 1.00 91.62 147 LEU A CA 1
ATOM 1194 C C . LEU A 1 147 ? -25.724 -14.241 0.448 1.00 91.62 147 LEU A C 1
ATOM 1196 O O . LEU A 1 147 ? -24.962 -14.386 -0.507 1.00 91.62 147 LEU A O 1
ATOM 1200 N N . SER A 1 148 ? -26.460 -15.228 0.938 1.00 90.31 148 SER A N 1
ATOM 1201 C CA . SER A 1 148 ? -26.665 -16.501 0.247 1.00 90.31 148 SER A CA 1
ATOM 1202 C C . SER A 1 148 ? -27.380 -16.293 -1.094 1.00 90.31 148 SER A C 1
ATOM 1204 O O . SER A 1 148 ? -28.116 -15.320 -1.279 1.00 90.31 148 SER A O 1
ATOM 1206 N N . GLU A 1 149 ? -27.162 -17.207 -2.042 1.00 89.44 149 GLU A N 1
ATOM 1207 C CA . GLU A 1 149 ? -27.646 -17.088 -3.425 1.00 89.44 149 GLU A CA 1
ATOM 1208 C C . GLU A 1 149 ? -29.170 -16.882 -3.508 1.00 89.44 149 GLU A C 1
ATOM 1210 O O . GLU A 1 149 ? -29.638 -16.047 -4.280 1.00 89.44 149 GLU A O 1
ATOM 1215 N N . GLU A 1 150 ? -29.947 -17.569 -2.667 1.00 90.38 150 GLU A N 1
ATOM 1216 C CA . GLU A 1 150 ? -31.409 -17.456 -2.595 1.00 90.38 150 GLU A CA 1
ATOM 1217 C C . GLU A 1 150 ? -31.916 -16.068 -2.165 1.00 90.38 150 GLU A C 1
ATOM 1219 O O . GLU A 1 150 ? -33.045 -15.696 -2.496 1.00 90.38 150 GLU A O 1
ATOM 1224 N N . ASN A 1 151 ? -31.083 -15.298 -1.460 1.00 90.00 151 ASN A N 1
ATOM 1225 C CA . ASN A 1 151 ? -31.428 -13.995 -0.892 1.00 90.00 151 ASN A CA 1
ATOM 1226 C C . ASN A 1 151 ? -30.822 -12.819 -1.658 1.00 90.00 151 ASN A C 1
ATOM 1228 O O . ASN A 1 151 ? -31.046 -11.664 -1.284 1.00 90.00 151 ASN A O 1
ATOM 1232 N N . LYS A 1 152 ? -30.051 -13.074 -2.721 1.00 92.81 152 LYS A N 1
ATOM 1233 C CA . LYS A 1 152 ? -29.451 -11.996 -3.506 1.00 92.81 152 LYS A CA 1
ATOM 1234 C C . LYS A 1 152 ? -30.535 -11.096 -4.114 1.00 92.81 152 LYS A C 1
ATOM 1236 O O . LYS A 1 152 ? -31.578 -11.582 -4.570 1.00 92.81 152 LYS A O 1
ATOM 1241 N N . PRO A 1 153 ? -30.312 -9.772 -4.144 1.00 93.12 153 PRO A N 1
ATOM 1242 C CA . PRO A 1 153 ? -31.272 -8.840 -4.712 1.00 93.12 153 PRO A CA 1
ATOM 1243 C C . PRO A 1 153 ? -31.488 -9.132 -6.202 1.00 93.12 153 PRO A C 1
ATOM 1245 O O . PRO A 1 153 ? -30.548 -9.188 -6.990 1.00 93.12 153 PRO A O 1
ATOM 1248 N N . LYS A 1 154 ? -32.756 -9.280 -6.604 1.00 93.75 154 LYS A N 1
ATOM 1249 C CA . LYS A 1 154 ? -33.147 -9.495 -8.012 1.00 93.75 154 LYS A CA 1
ATOM 1250 C C . LYS A 1 154 ? -33.190 -8.202 -8.833 1.00 93.75 154 LYS A C 1
ATOM 1252 O O . LYS A 1 154 ? -33.350 -8.252 -10.048 1.00 93.75 154 LYS A O 1
ATOM 1257 N N . ALA A 1 155 ? -33.088 -7.054 -8.170 1.00 95.06 155 ALA A N 1
ATOM 1258 C CA . ALA A 1 155 ? -33.127 -5.727 -8.767 1.00 95.06 155 ALA A CA 1
ATOM 1259 C C . ALA A 1 155 ? -32.038 -4.834 -8.146 1.00 95.06 155 ALA A C 1
ATOM 1261 O O . ALA A 1 155 ? -31.631 -5.088 -7.010 1.00 95.06 155 ALA A O 1
ATOM 1262 N N . PRO A 1 156 ? -31.584 -3.782 -8.852 1.00 95.69 156 PRO A N 1
ATOM 1263 C CA . PRO A 1 156 ? -30.611 -2.842 -8.308 1.00 95.69 156 PRO A CA 1
ATOM 1264 C C . PRO A 1 156 ? -31.100 -2.182 -7.013 1.00 95.69 156 PRO A C 1
ATOM 1266 O O . PRO A 1 156 ? -32.227 -1.684 -6.944 1.00 95.69 156 PRO A O 1
ATOM 1269 N N . VAL A 1 157 ? -30.236 -2.145 -6.002 1.00 94.31 157 VAL A N 1
ATOM 1270 C CA . VAL A 1 157 ? -30.507 -1.519 -4.704 1.00 94.31 157 VAL A CA 1
ATOM 1271 C C . VAL A 1 157 ? -30.117 -0.044 -4.752 1.00 94.31 157 VAL A C 1
ATOM 1273 O O . VAL A 1 157 ? -29.043 0.311 -5.229 1.00 94.31 157 VAL A O 1
ATOM 1276 N N . ARG A 1 158 ? -30.995 0.827 -4.245 1.00 93.94 158 ARG A N 1
ATOM 1277 C CA . ARG A 1 158 ? -30.793 2.282 -4.178 1.00 93.94 158 ARG A CA 1
ATOM 1278 C C . ARG A 1 158 ? -30.763 2.757 -2.726 1.00 93.94 158 ARG A C 1
ATOM 1280 O O . ARG A 1 158 ? -31.364 2.132 -1.859 1.00 93.94 158 ARG A O 1
ATOM 1287 N N . GLY A 1 159 ? -30.108 3.888 -2.495 1.00 92.88 159 GLY A N 1
ATOM 1288 C CA . GLY A 1 159 ? -29.922 4.497 -1.177 1.00 92.88 159 GLY A CA 1
ATOM 1289 C C . GLY A 1 159 ? -28.473 4.933 -0.983 1.00 92.88 159 GLY A C 1
ATOM 1290 O O . GLY A 1 159 ? -27.633 4.642 -1.828 1.00 92.88 159 GLY A O 1
ATOM 1291 N N . ASN A 1 160 ? -28.184 5.618 0.121 1.00 90.81 160 ASN A N 1
ATOM 1292 C CA . ASN A 1 160 ? -26.838 6.126 0.427 1.00 90.81 160 ASN A CA 1
ATOM 1293 C C . ASN A 1 160 ? -26.126 5.313 1.516 1.00 90.81 160 ASN A C 1
ATOM 1295 O O . ASN A 1 160 ? -24.972 5.581 1.828 1.00 90.81 160 ASN A O 1
ATOM 1299 N N . LEU A 1 161 ? -26.806 4.319 2.089 1.00 88.81 161 LEU A N 1
ATOM 1300 C CA . LEU A 1 161 ? -26.307 3.527 3.201 1.00 88.81 161 LEU A CA 1
ATOM 1301 C C . LEU A 1 161 ? -26.766 2.077 3.067 1.00 88.81 161 LEU A C 1
ATOM 1303 O O . LEU A 1 161 ? -27.956 1.793 2.937 1.00 88.81 161 LEU A O 1
ATOM 1307 N N . PHE A 1 162 ? -25.809 1.168 3.175 1.00 86.19 162 PHE A N 1
ATOM 1308 C CA . PHE A 1 162 ? -26.027 -0.228 3.501 1.00 86.19 162 PHE A CA 1
ATOM 1309 C C . PHE A 1 162 ? -25.397 -0.525 4.858 1.00 86.19 162 PHE A C 1
ATOM 1311 O O . PHE A 1 162 ? -24.237 -0.196 5.102 1.00 86.19 162 PHE A O 1
ATOM 1318 N N . PHE A 1 163 ? -26.161 -1.170 5.735 1.00 82.75 163 PHE A N 1
ATOM 1319 C CA . PHE A 1 163 ? -25.672 -1.614 7.032 1.00 82.75 163 PHE A CA 1
ATOM 1320 C C . PHE A 1 163 ? -26.366 -2.921 7.428 1.00 82.75 163 PHE A C 1
ATOM 1322 O O . PHE A 1 163 ? -27.598 -3.000 7.418 1.00 82.75 163 PHE A O 1
ATOM 1329 N N . ILE A 1 164 ? -25.587 -3.950 7.772 1.00 75.94 164 ILE A N 1
ATOM 1330 C CA . ILE A 1 164 ? -26.123 -5.234 8.242 1.00 75.94 164 ILE A CA 1
ATOM 1331 C C . ILE A 1 164 ? -26.588 -5.049 9.690 1.00 75.94 164 ILE A C 1
ATOM 1333 O O . ILE A 1 164 ? -25.777 -4.784 10.575 1.00 75.94 164 ILE A O 1
ATOM 1337 N N . ARG A 1 165 ? -27.896 -5.159 9.941 1.00 67.75 165 ARG A N 1
ATOM 1338 C CA . ARG A 1 165 ? -28.464 -5.064 11.294 1.00 67.75 165 ARG A CA 1
ATOM 1339 C C . ARG A 1 165 ? -28.544 -6.435 11.959 1.00 67.75 165 ARG A C 1
ATOM 1341 O O . ARG A 1 165 ? -29.040 -7.384 11.349 1.00 67.75 165 ARG A O 1
ATOM 1348 N N . ASP A 1 166 ? -28.140 -6.496 13.228 1.00 51.97 166 ASP A N 1
ATOM 1349 C CA . ASP A 1 166 ? -28.372 -7.663 14.081 1.00 51.97 166 ASP A CA 1
ATOM 1350 C C . ASP A 1 166 ? -29.877 -7.930 14.165 1.00 51.97 166 ASP A C 1
ATOM 1352 O O . ASP A 1 166 ? -30.682 -7.024 14.395 1.00 51.97 166 ASP A O 1
ATOM 1356 N N . GLY A 1 167 ? -30.275 -9.179 13.935 1.00 45.31 167 GLY A N 1
ATOM 1357 C CA . GLY A 1 167 ? -31.686 -9.553 13.931 1.00 45.31 167 GLY A CA 1
ATOM 1358 C C . GLY A 1 167 ? -32.401 -9.381 12.590 1.00 45.31 167 GLY A C 1
ATOM 1359 O O . GLY A 1 167 ? -33.613 -9.599 12.547 1.00 45.31 167 GLY A O 1
ATOM 1360 N N . MET A 1 168 ? -31.691 -9.108 11.486 1.00 55.00 168 MET A N 1
ATOM 1361 C CA . MET A 1 168 ? -32.151 -9.613 10.189 1.00 55.00 168 MET A CA 1
ATOM 1362 C C . MET A 1 168 ? -32.177 -11.150 10.276 1.00 55.00 168 MET A C 1
ATOM 1364 O O . MET A 1 168 ? -31.199 -11.839 10.014 1.00 55.00 168 MET A O 1
ATOM 1368 N N . LYS A 1 169 ? -33.294 -11.683 10.776 1.00 44.62 169 LYS A N 1
ATOM 1369 C CA . LYS A 1 169 ? -33.549 -13.111 10.932 1.00 44.62 169 LYS A CA 1
ATOM 1370 C C . LYS A 1 169 ? -34.205 -13.605 9.651 1.00 44.62 169 LYS A C 1
ATOM 1372 O O . LYS A 1 169 ? -35.295 -13.169 9.298 1.00 44.62 169 LYS A O 1
ATOM 1377 N N . GLY A 1 170 ? -33.531 -14.519 8.974 1.00 52.91 170 GLY A N 1
ATOM 1378 C CA . GLY A 1 170 ? -34.017 -15.203 7.786 1.00 52.91 170 GLY A CA 1
ATOM 1379 C C . GLY A 1 170 ? -33.059 -16.341 7.440 1.00 52.91 170 GLY A C 1
ATOM 1380 O O . GLY A 1 170 ? -31.887 -16.271 7.824 1.00 52.91 170 GLY A O 1
ATOM 1381 N N . PRO A 1 171 ? -33.521 -17.398 6.754 1.00 48.53 171 PRO A N 1
ATOM 1382 C CA . PRO A 1 171 ? -32.617 -18.404 6.211 1.00 48.53 171 PRO A CA 1
ATOM 1383 C C . PRO A 1 171 ? -31.560 -17.691 5.361 1.00 48.53 171 PRO A C 1
ATOM 1385 O O . PRO A 1 171 ? -31.937 -16.935 4.474 1.00 48.53 171 PRO A O 1
ATOM 1388 N N . GLY A 1 172 ? -30.270 -17.874 5.657 1.00 54.34 172 GLY A N 1
ATOM 1389 C CA . GLY A 1 172 ? -29.181 -17.349 4.827 1.00 54.34 172 GLY A CA 1
ATOM 1390 C C . GLY A 1 172 ? -28.756 -15.893 5.071 1.00 54.34 172 GLY A C 1
ATOM 1391 O O . GLY A 1 172 ? -28.097 -15.317 4.200 1.00 54.34 172 GLY A O 1
ATOM 1392 N N . ILE A 1 173 ? -29.108 -15.306 6.225 1.00 61.31 173 ILE A N 1
ATOM 1393 C CA . ILE A 1 173 ? -28.583 -14.008 6.681 1.00 61.31 173 ILE A CA 1
ATOM 1394 C C . ILE A 1 173 ? -27.405 -14.223 7.637 1.00 61.31 173 ILE A C 1
ATOM 1396 O O . ILE A 1 173 ? -27.446 -15.074 8.522 1.00 61.31 173 ILE A O 1
ATOM 1400 N N . VAL A 1 174 ? -26.345 -13.443 7.439 1.00 60.34 174 VAL A N 1
ATOM 1401 C CA . VAL A 1 174 ? -25.087 -13.548 8.178 1.00 60.34 174 VAL A CA 1
ATOM 1402 C C . VAL A 1 174 ? -25.278 -13.227 9.663 1.00 60.34 174 VAL A C 1
ATOM 1404 O O . VAL A 1 174 ? -25.641 -12.110 10.016 1.00 60.34 174 VAL A O 1
ATOM 1407 N N . GLU A 1 175 ? -24.955 -14.184 10.537 1.00 63.75 175 GLU A N 1
ATOM 1408 C CA . GLU A 1 175 ? -25.054 -14.025 11.998 1.00 63.75 175 GLU A CA 1
ATOM 1409 C C . GLU A 1 175 ? -23.988 -13.098 12.607 1.00 63.75 175 GLU A C 1
ATOM 1411 O O . GLU A 1 175 ? -24.140 -12.651 13.741 1.00 63.75 175 GLU A O 1
ATOM 1416 N N . ARG A 1 176 ? -22.891 -12.820 11.888 1.00 72.06 176 ARG A N 1
ATOM 1417 C CA . ARG A 1 176 ? -21.755 -12.032 12.392 1.00 72.06 176 ARG A CA 1
ATOM 1418 C C . ARG A 1 176 ? -21.412 -10.849 11.497 1.00 72.06 176 ARG A C 1
ATOM 1420 O O . ARG A 1 176 ? -20.998 -11.029 10.350 1.00 72.06 176 ARG A O 1
ATOM 1427 N N . ARG A 1 177 ? -21.508 -9.651 12.071 1.00 80.06 177 ARG A N 1
ATOM 1428 C CA . ARG A 1 177 ? -20.986 -8.409 11.493 1.00 80.06 177 ARG A CA 1
ATOM 1429 C C . ARG A 1 177 ? -19.565 -8.127 11.976 1.00 80.06 177 ARG A C 1
ATOM 1431 O O . ARG A 1 177 ? -19.195 -8.506 13.087 1.00 80.06 177 ARG A O 1
ATOM 1438 N N . SER A 1 178 ? -18.826 -7.377 11.170 1.00 88.88 178 SER A N 1
ATOM 1439 C CA . SER A 1 178 ? -17.558 -6.769 11.572 1.00 88.88 178 SER A CA 1
ATOM 1440 C C . SER A 1 178 ? -17.795 -5.333 12.058 1.00 88.88 178 SER A C 1
ATOM 1442 O O . SER A 1 178 ? -18.647 -4.655 11.479 1.00 88.88 178 SER A O 1
ATOM 1444 N N . PRO A 1 179 ? -17.054 -4.836 13.068 1.00 93.94 179 PRO A N 1
ATOM 1445 C CA . PRO A 1 179 ? -17.310 -3.548 13.714 1.00 93.94 179 PRO A CA 1
ATOM 1446 C C . PRO A 1 179 ? -16.857 -2.338 12.884 1.00 93.94 179 PRO A C 1
ATOM 1448 O O . PRO A 1 179 ? -16.090 -1.505 13.361 1.00 93.94 179 PRO A O 1
ATOM 1451 N N . GLY A 1 180 ? -17.280 -2.216 11.623 1.00 95.69 180 GLY A N 1
ATOM 1452 C CA . GLY A 1 180 ? -16.851 -1.084 10.810 1.00 95.69 180 GLY A CA 1
ATOM 1453 C C . GLY A 1 180 ? -17.772 -0.639 9.687 1.00 95.69 180 GLY A C 1
ATOM 1454 O O . GLY A 1 180 ? -18.727 -1.319 9.306 1.00 95.69 180 GLY A O 1
ATOM 1455 N N . ILE A 1 181 ? -17.442 0.536 9.154 1.00 96.75 181 ILE A N 1
ATOM 1456 C CA . ILE A 1 181 ? -18.105 1.187 8.022 1.00 96.75 181 ILE A CA 1
ATOM 1457 C C . ILE A 1 181 ? -17.051 1.618 7.002 1.00 96.75 181 ILE A C 1
ATOM 1459 O O . ILE A 1 181 ? -15.973 2.095 7.358 1.00 96.75 181 ILE A O 1
ATOM 1463 N N . VAL A 1 182 ? -17.382 1.487 5.722 1.00 98.12 182 VAL A N 1
ATOM 1464 C CA . VAL A 1 182 ? -16.603 2.018 4.607 1.00 98.12 182 VAL A CA 1
ATOM 1465 C C . VAL A 1 182 ? -17.319 3.232 4.019 1.00 98.12 182 VAL A C 1
ATOM 1467 O O . VAL A 1 182 ? -18.475 3.142 3.609 1.00 98.12 182 VAL A O 1
ATOM 1470 N N . LEU A 1 183 ? -16.619 4.361 3.977 1.00 97.81 183 LEU A N 1
ATOM 1471 C CA . LEU A 1 183 ? -17.062 5.632 3.418 1.00 97.81 183 LEU A CA 1
ATOM 1472 C C . LEU A 1 183 ? -16.447 5.830 2.030 1.00 97.81 183 LEU A C 1
ATOM 1474 O O . LEU A 1 183 ? -15.257 5.582 1.830 1.00 97.81 183 LEU A O 1
ATOM 1478 N N . THR A 1 184 ? -17.234 6.322 1.079 1.00 97.69 184 THR A N 1
ATOM 1479 C CA . THR A 1 184 ? -16.755 6.695 -0.259 1.00 97.69 184 THR A CA 1
ATOM 1480 C C . THR A 1 184 ? -17.539 7.882 -0.804 1.00 97.69 184 THR A C 1
ATOM 1482 O O . THR A 1 184 ? -18.711 8.046 -0.479 1.00 97.69 184 THR A O 1
ATOM 1485 N N . ARG A 1 185 ? -16.920 8.693 -1.668 1.00 95.12 185 ARG A N 1
ATOM 1486 C CA . ARG A 1 185 ? -17.588 9.822 -2.341 1.00 95.12 185 ARG A CA 1
ATOM 1487 C C . ARG A 1 185 ? -18.421 9.421 -3.560 1.00 95.12 185 ARG A C 1
ATOM 1489 O O . ARG A 1 185 ? -19.097 10.267 -4.134 1.00 95.12 185 ARG A O 1
ATOM 1496 N N . GLY A 1 186 ? -18.359 8.155 -3.978 1.00 95.19 186 GLY A N 1
ATOM 1497 C CA . GLY A 1 186 ? -18.996 7.683 -5.208 1.00 95.19 186 GLY A CA 1
ATOM 1498 C C . GLY A 1 186 ? -17.995 7.402 -6.334 1.00 95.19 186 GLY A C 1
ATOM 1499 O O . GLY A 1 186 ? -16.786 7.311 -6.112 1.00 95.19 186 GLY A O 1
ATOM 1500 N N . GLY A 1 187 ? -18.503 7.255 -7.560 1.00 95.12 187 GLY A N 1
ATOM 1501 C CA . GLY A 1 187 ? -17.687 7.059 -8.763 1.00 95.12 187 GLY A CA 1
ATOM 1502 C C . GLY A 1 187 ? -16.780 5.824 -8.697 1.00 95.12 187 GLY A C 1
ATOM 1503 O O . GLY A 1 187 ? -17.152 4.787 -8.150 1.00 95.12 187 GLY A O 1
ATOM 1504 N N . ASN A 1 188 ? -15.569 5.928 -9.252 1.00 95.62 188 ASN A N 1
ATOM 1505 C CA . ASN A 1 188 ? -14.611 4.813 -9.285 1.00 95.62 188 ASN A CA 1
ATOM 1506 C C . ASN A 1 188 ? -14.127 4.376 -7.893 1.00 95.62 188 ASN A C 1
ATOM 1508 O O . ASN A 1 188 ? -13.797 3.205 -7.708 1.00 95.62 188 ASN A O 1
ATOM 1512 N N . ASP A 1 189 ? -14.139 5.273 -6.905 1.00 96.94 189 ASP A N 1
ATOM 1513 C CA . ASP A 1 189 ? -13.730 4.952 -5.532 1.00 96.94 189 ASP A CA 1
ATOM 1514 C C . ASP A 1 189 ? -14.712 3.958 -4.872 1.00 96.94 189 ASP A C 1
ATOM 1516 O O . ASP A 1 189 ? -14.344 3.180 -3.988 1.00 96.94 189 ASP A O 1
ATOM 1520 N N . SER A 1 190 ? -15.963 3.905 -5.356 1.00 97.81 190 SER A N 1
ATOM 1521 C CA . SER A 1 190 ? -16.975 2.961 -4.863 1.00 97.81 190 SER A CA 1
ATOM 1522 C C . SER A 1 190 ? -16.640 1.499 -5.145 1.00 97.81 190 SER A C 1
ATOM 1524 O O . SER A 1 190 ? -17.167 0.625 -4.466 1.00 97.81 190 SER A O 1
ATOM 1526 N N . ILE A 1 191 ? -15.766 1.208 -6.112 1.00 98.44 191 ILE A N 1
ATOM 1527 C CA . ILE A 1 191 ? -15.417 -0.168 -6.488 1.00 98.44 191 ILE A CA 1
ATOM 1528 C C . ILE A 1 191 ? -14.605 -0.843 -5.377 1.00 98.44 191 ILE A C 1
ATOM 1530 O O . ILE A 1 191 ? -14.973 -1.914 -4.890 1.00 98.44 191 ILE A O 1
ATOM 1534 N N . ALA A 1 192 ? -13.530 -0.189 -4.928 1.00 98.62 192 ALA A N 1
ATOM 1535 C CA . ALA A 1 192 ? -12.716 -0.676 -3.819 1.00 98.62 192 ALA A CA 1
ATOM 1536 C C . ALA A 1 192 ? -13.485 -0.609 -2.489 1.00 98.62 192 ALA A C 1
ATOM 1538 O O . ALA A 1 192 ? -13.401 -1.541 -1.688 1.00 98.62 192 ALA A O 1
ATOM 1539 N N . ALA A 1 193 ? -14.296 0.437 -2.285 1.00 98.62 193 ALA A N 1
ATOM 1540 C CA . ALA A 1 193 ? -15.145 0.559 -1.102 1.00 98.62 193 ALA A CA 1
ATOM 1541 C C . ALA A 1 193 ? -16.141 -0.604 -0.979 1.00 98.62 193 ALA A C 1
ATOM 1543 O O . ALA A 1 193 ? -16.246 -1.225 0.079 1.00 98.62 193 ALA A O 1
ATOM 1544 N N . ALA A 1 194 ? -16.814 -0.946 -2.081 1.00 98.62 194 ALA A N 1
ATOM 1545 C CA . ALA A 1 194 ? -17.744 -2.065 -2.147 1.00 98.62 194 ALA A CA 1
ATOM 1546 C C . ALA A 1 194 ? -17.070 -3.406 -1.851 1.00 98.62 194 ALA A C 1
ATOM 1548 O O . ALA A 1 194 ? -17.629 -4.223 -1.115 1.00 98.62 194 ALA A O 1
ATOM 1549 N N . ALA A 1 195 ? -15.866 -3.620 -2.392 1.00 98.69 195 ALA A N 1
ATOM 1550 C CA . ALA A 1 195 ? -15.086 -4.825 -2.144 1.00 98.69 195 ALA A CA 1
ATOM 1551 C C . ALA A 1 195 ? -14.665 -4.956 -0.678 1.00 98.69 195 ALA A C 1
ATOM 1553 O O . ALA A 1 195 ? -14.790 -6.040 -0.111 1.00 98.69 195 ALA A O 1
ATOM 1554 N N . LEU A 1 196 ? -14.201 -3.870 -0.052 1.00 98.62 196 LEU A N 1
ATOM 1555 C CA . LEU A 1 196 ? -13.807 -3.893 1.355 1.00 98.62 196 LEU A CA 1
ATOM 1556 C C . LEU A 1 196 ? -15.017 -4.143 2.254 1.00 98.62 196 LEU A C 1
ATOM 1558 O O . LEU A 1 196 ? -14.972 -5.036 3.098 1.00 98.62 196 LEU A O 1
ATOM 1562 N N . ALA A 1 197 ? -16.120 -3.428 2.010 1.00 97.81 197 ALA A N 1
ATOM 1563 C CA . ALA A 1 197 ? -17.348 -3.595 2.775 1.00 97.81 197 ALA A CA 1
ATOM 1564 C C . ALA A 1 197 ? -17.886 -5.029 2.676 1.00 97.81 197 ALA A C 1
ATOM 1566 O O . ALA A 1 197 ? -18.211 -5.642 3.691 1.00 97.81 197 ALA A O 1
ATOM 1567 N N . ALA A 1 198 ? -17.892 -5.614 1.476 1.00 97.06 198 ALA A N 1
ATOM 1568 C CA . ALA A 1 198 ? -18.269 -7.011 1.264 1.00 97.06 198 ALA A CA 1
ATOM 1569 C C . ALA A 1 198 ? -17.275 -8.001 1.897 1.00 97.06 198 ALA A C 1
ATOM 1571 O O . ALA A 1 198 ? -17.662 -9.018 2.475 1.00 97.06 198 ALA A O 1
ATOM 1572 N N . GLY A 1 199 ? -15.979 -7.714 1.787 1.00 96.62 199 GLY A N 1
ATOM 1573 C CA . GLY A 1 199 ? -14.882 -8.547 2.275 1.00 96.62 199 GLY A CA 1
ATOM 1574 C C . GLY A 1 199 ? -14.772 -8.575 3.797 1.00 96.62 199 GLY A C 1
ATOM 1575 O O . GLY A 1 199 ? -14.363 -9.581 4.359 1.00 96.62 199 GLY A O 1
ATOM 1576 N N . ARG A 1 200 ? -15.199 -7.511 4.476 1.00 95.56 200 ARG A N 1
ATOM 1577 C CA . ARG A 1 200 ? -15.270 -7.453 5.939 1.00 95.56 200 ARG A CA 1
ATOM 1578 C C . ARG A 1 200 ? -16.683 -7.620 6.485 1.00 95.56 200 ARG A C 1
ATOM 1580 O O . ARG A 1 200 ? -16.824 -7.730 7.690 1.00 95.56 200 ARG A O 1
ATOM 1587 N N . ARG A 1 201 ? -17.729 -7.628 5.651 1.00 94.25 201 ARG A N 1
ATOM 1588 C CA . ARG A 1 201 ? -19.138 -7.536 6.096 1.00 94.25 201 ARG A CA 1
ATOM 1589 C C . ARG A 1 201 ? -19.381 -6.289 6.960 1.00 94.25 201 ARG A C 1
ATOM 1591 O O . ARG A 1 201 ? -19.993 -6.354 8.025 1.00 94.25 201 ARG A O 1
ATOM 1598 N N . GLN A 1 202 ? -18.840 -5.166 6.500 1.00 93.62 202 GLN A N 1
ATOM 1599 C CA . GLN A 1 202 ? -19.003 -3.837 7.087 1.00 93.62 202 GLN A CA 1
ATOM 1600 C C . GLN A 1 202 ? -20.179 -3.098 6.444 1.00 93.62 202 GLN A C 1
ATOM 1602 O O . GLN A 1 202 ? -20.669 -3.479 5.377 1.00 93.62 202 GLN A O 1
ATOM 1607 N N . GLY A 1 203 ? -20.594 -1.993 7.065 1.00 94.88 203 GLY A N 1
ATOM 1608 C CA . GLY A 1 203 ? -21.455 -1.023 6.394 1.00 94.88 203 GLY A CA 1
ATOM 1609 C C . GLY A 1 203 ? -20.754 -0.375 5.194 1.00 94.88 203 GLY A C 1
ATOM 1610 O O . GLY A 1 203 ? -19.534 -0.219 5.192 1.00 94.88 203 GLY A O 1
ATOM 1611 N N . LEU A 1 204 ? -21.526 0.029 4.188 1.00 96.94 204 LEU A N 1
ATOM 1612 C CA . LEU A 1 204 ? -21.063 0.817 3.043 1.00 96.94 204 LEU A CA 1
ATOM 1613 C C . LEU A 1 204 ? -21.902 2.090 2.952 1.00 96.94 204 LEU A C 1
ATOM 1615 O O . LEU A 1 204 ? -23.130 2.015 2.909 1.00 96.94 204 LEU A O 1
ATOM 1619 N N . MET A 1 205 ? -21.251 3.246 2.899 1.00 96.56 205 MET A N 1
ATOM 1620 C CA . MET A 1 205 ? -21.921 4.542 2.931 1.00 96.56 205 MET A CA 1
ATOM 1621 C C . MET A 1 205 ? -21.355 5.490 1.872 1.00 96.56 205 MET A C 1
ATOM 1623 O O . MET A 1 205 ? -20.139 5.656 1.744 1.00 96.56 205 MET A O 1
ATOM 1627 N N . LEU A 1 206 ? -22.264 6.132 1.138 1.00 96.12 206 LEU A N 1
ATOM 1628 C CA . LEU A 1 206 ? -21.960 7.243 0.249 1.00 96.12 206 LEU A CA 1
ATOM 1629 C C . LEU A 1 206 ? -21.912 8.529 1.071 1.00 96.12 206 LEU A C 1
ATOM 1631 O O . LEU A 1 206 ? -22.919 8.943 1.643 1.00 96.12 206 LEU A O 1
ATOM 1635 N N . TRP A 1 207 ? -20.752 9.170 1.083 1.00 95.12 207 TRP A N 1
ATOM 1636 C CA . TRP A 1 207 ? -20.541 10.472 1.692 1.00 95.12 207 TRP A CA 1
ATOM 1637 C C . TRP A 1 207 ? -20.038 11.448 0.621 1.00 95.12 207 TRP A C 1
ATOM 1639 O O . TRP A 1 207 ? -18.848 11.450 0.303 1.00 95.12 207 TRP A O 1
ATOM 1649 N N . PRO A 1 208 ? -20.926 12.292 0.067 1.00 90.00 208 PRO A N 1
ATOM 1650 C CA . PRO A 1 208 ? -20.540 13.349 -0.861 1.00 90.00 208 PRO A CA 1
ATOM 1651 C C . PRO A 1 208 ? -19.590 14.353 -0.200 1.00 90.00 208 PRO A C 1
ATOM 1653 O O . PRO A 1 208 ? -19.906 14.926 0.840 1.00 90.00 208 PRO A O 1
ATOM 1656 N N . GLU A 1 209 ? -18.440 14.582 -0.818 1.00 93.69 209 GLU A N 1
ATOM 1657 C CA . GLU A 1 209 ? -17.416 15.512 -0.350 1.00 93.69 209 GLU A CA 1
ATOM 1658 C C . GLU A 1 209 ? -16.988 16.377 -1.537 1.00 93.69 209 GLU A C 1
ATOM 1660 O O . GLU A 1 209 ? -16.701 15.858 -2.619 1.00 93.69 209 GLU A O 1
ATOM 1665 N N . ASP A 1 210 ? -17.013 17.693 -1.346 1.00 94.62 210 ASP A N 1
ATOM 1666 C CA . ASP A 1 210 ? -16.708 18.684 -2.378 1.00 94.62 210 ASP A CA 1
ATOM 1667 C C . ASP A 1 210 ? -15.218 19.038 -2.425 1.00 94.62 210 ASP A C 1
ATOM 1669 O O . ASP A 1 210 ? -14.732 19.520 -3.451 1.00 94.62 210 ASP A O 1
ATOM 1673 N N . LYS A 1 211 ? -14.483 18.760 -1.342 1.00 97.06 211 LYS A N 1
ATOM 1674 C CA . LYS A 1 211 ? -13.035 18.954 -1.262 1.00 97.06 211 LYS A CA 1
ATOM 1675 C C . LYS A 1 211 ? -12.259 17.688 -1.620 1.00 97.06 211 LYS A C 1
ATOM 1677 O O . LYS A 1 211 ? -12.661 16.562 -1.344 1.00 97.06 211 LYS A O 1
ATOM 1682 N N . GLY A 1 212 ? -11.099 17.876 -2.229 1.00 96.56 212 GLY A N 1
ATOM 1683 C CA . GLY A 1 212 ? -10.185 16.807 -2.602 1.00 96.56 212 GLY A CA 1
ATOM 1684 C C . GLY A 1 212 ? -9.039 16.621 -1.612 1.00 96.56 212 GLY A C 1
ATOM 1685 O O . GLY A 1 212 ? -8.874 17.327 -0.619 1.00 96.56 212 GLY A O 1
ATOM 1686 N N . TRP A 1 213 ? -8.174 15.671 -1.938 1.00 96.62 213 TRP A N 1
ATOM 1687 C CA . TRP A 1 213 ? -6.984 15.288 -1.184 1.00 96.62 213 TRP A CA 1
ATOM 1688 C C . TRP A 1 213 ? -6.029 16.444 -0.876 1.00 96.62 213 TRP A C 1
ATOM 1690 O O . TRP A 1 213 ? -5.417 16.496 0.193 1.00 96.62 213 TRP A O 1
ATOM 1700 N N . LYS A 1 214 ? -5.874 17.370 -1.827 1.00 96.69 214 LYS A N 1
ATOM 1701 C CA . LYS A 1 214 ? -4.941 18.497 -1.703 1.00 96.69 214 LYS A CA 1
ATOM 1702 C C . LYS A 1 214 ? -5.453 19.585 -0.766 1.00 96.69 214 LYS A C 1
ATOM 1704 O O . LYS A 1 214 ? -4.638 20.348 -0.243 1.00 96.69 214 LYS A O 1
ATOM 1709 N N . ASP A 1 215 ? -6.759 19.631 -0.525 1.00 97.81 215 ASP A N 1
ATOM 1710 C CA . ASP A 1 215 ? -7.362 20.643 0.324 1.00 97.81 215 ASP A CA 1
ATOM 1711 C C . ASP A 1 215 ? -6.968 20.435 1.788 1.00 97.81 215 ASP A C 1
ATOM 1713 O O . ASP A 1 215 ? -6.895 19.319 2.308 1.00 97.81 215 ASP A O 1
ATOM 1717 N N . THR A 1 216 ? -6.692 21.547 2.464 1.00 97.88 216 THR A N 1
ATOM 1718 C CA . THR A 1 216 ? -6.478 21.578 3.912 1.00 97.88 216 THR A CA 1
ATOM 1719 C C . THR A 1 216 ? -7.645 22.318 4.531 1.00 97.88 216 THR A C 1
ATOM 1721 O O . THR A 1 216 ? -7.904 23.471 4.190 1.00 97.88 216 THR A O 1
ATOM 1724 N N . LEU A 1 217 ? -8.366 21.638 5.416 1.00 98.50 217 LEU A N 1
ATOM 1725 C CA . LEU A 1 217 ? -9.558 22.191 6.042 1.00 98.50 217 LEU A CA 1
ATOM 1726 C C . LEU A 1 217 ? -9.206 23.221 7.114 1.00 98.50 217 LEU A C 1
ATOM 1728 O O . LEU A 1 217 ? -8.158 23.142 7.762 1.00 98.50 217 LEU A O 1
ATOM 1732 N N . THR A 1 218 ? -10.125 24.143 7.374 1.00 97.88 218 THR A N 1
ATOM 1733 C CA . THR A 1 218 ? -10.112 24.880 8.642 1.00 97.88 218 THR A CA 1
ATOM 1734 C C . THR A 1 218 ? -10.535 23.959 9.793 1.00 97.88 218 THR A C 1
ATOM 1736 O O . THR A 1 218 ? -11.138 22.902 9.587 1.00 97.88 218 THR A O 1
ATOM 1739 N N . PHE A 1 219 ? -10.239 24.348 11.036 1.00 95.69 219 PHE A N 1
ATOM 1740 C CA . PHE A 1 219 ? -10.697 23.600 12.210 1.00 95.69 219 PHE A CA 1
ATOM 1741 C C . PHE A 1 219 ? -12.231 23.481 12.281 1.00 95.69 219 PHE A C 1
ATOM 1743 O O . PHE A 1 219 ? -12.758 22.428 12.643 1.00 95.69 219 PHE A O 1
ATOM 1750 N N . GLU A 1 220 ? -12.948 24.540 11.899 1.00 96.12 220 GLU A N 1
ATOM 1751 C CA . GLU A 1 220 ? -14.413 24.562 11.854 1.00 96.12 220 GLU A CA 1
ATOM 1752 C C . GLU A 1 220 ? -14.952 23.574 10.813 1.00 96.12 220 GLU A C 1
ATOM 1754 O O . GLU A 1 220 ? -15.799 22.742 11.129 1.00 96.12 220 GLU A O 1
ATOM 1759 N N . GLU A 1 221 ? -14.392 23.580 9.603 1.00 97.38 221 GLU A N 1
ATOM 1760 C CA . GLU A 1 221 ? -14.753 22.645 8.533 1.00 97.38 221 GLU A CA 1
ATOM 1761 C C . GLU A 1 221 ? -14.484 21.178 8.903 1.00 97.38 221 GLU A C 1
ATOM 1763 O O . GLU A 1 221 ? -15.262 20.289 8.544 1.00 97.38 221 GLU A O 1
ATOM 1768 N N . ALA A 1 222 ? -13.381 20.918 9.610 1.00 96.81 222 ALA A N 1
ATOM 1769 C CA . ALA A 1 222 ? -13.015 19.592 10.102 1.00 96.81 222 ALA A CA 1
ATOM 1770 C C . ALA A 1 222 ? -13.960 19.112 11.219 1.00 96.81 222 ALA A C 1
ATOM 1772 O O . ALA A 1 222 ? -14.396 17.956 11.233 1.00 96.81 222 ALA A O 1
ATOM 1773 N N . THR A 1 223 ? -14.332 20.016 12.127 1.00 94.81 223 THR A N 1
ATOM 1774 C CA . THR A 1 223 ? -15.311 19.744 13.188 1.00 94.81 223 THR A CA 1
ATOM 1775 C C . THR A 1 223 ? -16.698 19.498 12.598 1.00 94.81 223 THR A C 1
ATOM 1777 O O . THR A 1 223 ? -17.358 18.535 12.983 1.00 94.81 223 THR A O 1
ATOM 1780 N N . GLY A 1 224 ? -17.109 20.289 11.603 1.00 95.38 224 GLY A N 1
ATOM 1781 C CA . GLY A 1 224 ? -18.364 20.099 10.874 1.00 95.38 224 GLY A CA 1
ATOM 1782 C C . GLY A 1 224 ? -18.462 18.717 10.225 1.00 95.38 224 GLY A C 1
ATOM 1783 O O . GLY A 1 224 ? -19.472 18.038 10.381 1.00 95.38 224 GLY A O 1
ATOM 1784 N N . ARG A 1 225 ? -17.385 18.235 9.590 1.00 95.25 225 ARG A N 1
ATOM 1785 C CA . ARG A 1 225 ? -17.322 16.864 9.042 1.00 95.25 225 ARG A CA 1
ATOM 1786 C C . ARG A 1 225 ? -17.386 15.789 10.125 1.00 95.25 225 ARG A C 1
ATOM 1788 O O . ARG A 1 225 ? -18.046 14.774 9.936 1.00 95.25 225 ARG A O 1
ATOM 1795 N N . THR A 1 226 ? -16.750 16.018 11.272 1.00 94.31 226 THR A N 1
ATOM 1796 C CA . THR A 1 226 ? -16.828 15.096 12.418 1.00 94.31 226 THR A CA 1
ATOM 1797 C C . THR A 1 226 ? -18.260 14.997 12.953 1.00 94.31 226 THR A C 1
ATOM 1799 O O . THR A 1 226 ? -18.748 13.901 13.223 1.00 94.31 226 THR A O 1
ATOM 1802 N N . LEU A 1 227 ? -18.968 16.124 13.063 1.00 93.31 227 LEU A N 1
ATOM 1803 C CA . LEU A 1 227 ? -20.382 16.150 13.447 1.00 93.31 227 LEU A CA 1
ATOM 1804 C C . LEU A 1 227 ? -21.265 15.458 12.403 1.00 93.31 227 LEU A C 1
ATOM 1806 O O . LEU A 1 227 ? -22.067 14.607 12.779 1.00 93.31 227 LEU A O 1
ATOM 1810 N N . GLY A 1 228 ? -21.050 15.739 11.115 1.00 93.12 228 GLY A N 1
ATOM 1811 C CA . GLY A 1 228 ? -21.775 15.098 10.017 1.00 93.12 228 GLY A CA 1
ATOM 1812 C C . GLY A 1 228 ? -21.609 13.575 9.995 1.00 93.12 228 GLY A C 1
ATOM 1813 O O . GLY A 1 228 ? -22.600 12.859 9.874 1.00 93.12 228 GLY A O 1
ATOM 1814 N N . LEU A 1 229 ? -20.392 13.053 10.210 1.00 92.94 229 LEU A N 1
ATOM 1815 C CA . LEU A 1 229 ? -20.182 11.603 10.350 1.00 92.94 229 LEU A CA 1
ATOM 1816 C C . LEU A 1 229 ? -20.976 11.033 11.524 1.00 92.94 229 LEU A C 1
ATOM 1818 O O . LEU A 1 229 ? -21.642 10.010 11.389 1.00 92.94 229 LEU A O 1
ATOM 1822 N N . ASN A 1 230 ? -20.910 11.693 12.680 1.00 89.81 230 ASN A N 1
ATOM 1823 C CA . ASN A 1 230 ? -21.615 11.243 13.875 1.00 89.81 230 ASN A CA 1
ATOM 1824 C C . ASN A 1 230 ? -23.140 11.242 13.672 1.00 89.81 230 ASN A C 1
ATOM 1826 O O . ASN A 1 230 ? -23.829 10.381 14.214 1.00 89.81 230 ASN A O 1
ATOM 1830 N N . GLU A 1 231 ? -23.684 12.185 12.903 1.00 90.25 231 GLU A N 1
ATOM 1831 C CA . GLU A 1 231 ? -25.101 12.208 12.525 1.00 90.25 231 GLU A CA 1
ATOM 1832 C C . GLU A 1 231 ? -25.458 11.053 11.588 1.00 90.25 231 GLU A C 1
ATOM 1834 O O . GLU A 1 231 ? -26.388 10.304 11.886 1.00 90.25 231 GLU A O 1
ATOM 1839 N N . LEU A 1 232 ? -24.667 10.835 10.535 1.00 88.88 232 LEU A N 1
ATOM 1840 C CA . LEU A 1 232 ? -24.855 9.721 9.600 1.00 88.88 232 LEU A CA 1
ATOM 1841 C C . LEU A 1 232 ? -24.788 8.359 10.301 1.00 88.88 232 LEU A C 1
ATOM 1843 O O . LEU A 1 232 ? -25.566 7.451 10.015 1.00 88.88 232 LEU A O 1
ATOM 1847 N N . ILE A 1 233 ? -23.882 8.204 11.262 1.00 88.44 233 ILE A N 1
ATOM 1848 C CA . ILE A 1 233 ? -23.756 6.965 12.029 1.00 88.44 233 ILE A CA 1
ATOM 1849 C C . ILE A 1 233 ? -24.967 6.737 12.924 1.00 88.44 233 ILE A C 1
ATOM 1851 O O . ILE A 1 233 ? -25.438 5.604 13.010 1.00 88.44 233 ILE A O 1
ATOM 1855 N N . LYS A 1 234 ? -25.556 7.779 13.518 1.00 88.25 234 LYS A N 1
ATOM 1856 C CA . LYS A 1 234 ? -26.805 7.628 14.284 1.00 88.25 234 LYS A CA 1
ATOM 1857 C C . LYS A 1 234 ? -27.950 7.075 13.428 1.00 88.25 234 LYS A C 1
ATOM 1859 O O . LYS A 1 234 ? -28.797 6.354 13.958 1.00 88.25 234 LYS A O 1
ATOM 1864 N N . GLU A 1 235 ? -27.966 7.323 12.115 1.00 87.56 235 GLU A N 1
ATOM 1865 C CA . GLU A 1 235 ? -28.975 6.756 11.201 1.00 87.56 235 GLU A CA 1
ATOM 1866 C C . GLU A 1 235 ? -28.894 5.225 11.085 1.00 87.56 235 GLU A C 1
ATOM 1868 O O . GLU A 1 235 ? -29.905 4.558 10.824 1.00 87.56 235 GLU A O 1
ATOM 1873 N N . THR A 1 236 ? -27.718 4.640 11.336 1.00 85.12 236 THR A N 1
ATOM 1874 C CA . THR A 1 236 ? -27.545 3.178 11.353 1.00 85.12 236 THR A CA 1
ATOM 1875 C C . THR A 1 236 ? -28.340 2.527 12.495 1.00 85.12 236 THR A C 1
ATOM 1877 O O . THR A 1 236 ? -28.811 1.394 12.334 1.00 85.12 236 THR A O 1
ATOM 1880 N N . LYS A 1 237 ? -28.605 3.287 13.576 1.00 88.19 237 LYS A N 1
ATOM 1881 C CA . LYS A 1 237 ? -29.257 2.868 14.832 1.00 88.19 237 LYS A CA 1
ATOM 1882 C C . LYS A 1 237 ? -28.480 1.789 15.588 1.00 88.19 237 LYS A C 1
ATOM 1884 O O . LYS A 1 237 ? -29.079 0.871 16.145 1.00 88.19 237 LYS A O 1
ATOM 1889 N N . VAL A 1 238 ? -27.158 1.898 15.578 1.00 86.31 238 VAL A N 1
ATOM 1890 C CA . VAL A 1 238 ? -26.244 0.995 16.281 1.00 86.31 238 VAL A CA 1
ATOM 1891 C C . VAL A 1 238 ? -25.511 1.761 17.388 1.00 86.31 238 VAL A C 1
ATOM 1893 O O . VAL A 1 238 ? -25.355 2.978 17.287 1.00 86.31 238 VAL A O 1
ATOM 1896 N N . ALA A 1 239 ? -25.126 1.076 18.463 1.00 86.62 239 ALA A N 1
ATOM 1897 C CA . ALA A 1 239 ? -24.261 1.631 19.500 1.00 86.62 239 ALA A CA 1
ATOM 1898 C C . ALA A 1 239 ? -22.852 1.921 18.954 1.00 86.62 239 ALA A C 1
ATOM 1900 O O . ALA A 1 239 ? -22.319 1.172 18.132 1.00 86.62 239 ALA A O 1
ATOM 1901 N N . THR A 1 240 ? -22.310 3.062 19.377 1.00 87.31 240 THR A N 1
ATOM 1902 C CA . THR A 1 240 ? -21.007 3.617 18.967 1.00 87.31 240 THR A CA 1
ATOM 1903 C C . THR A 1 240 ? -20.442 4.545 20.047 1.00 87.31 240 THR A C 1
ATOM 1905 O O . THR A 1 240 ? -19.705 5.483 19.746 1.00 87.31 240 THR A O 1
ATOM 1908 N N . ASP A 1 241 ? -20.897 4.426 21.292 1.00 85.06 241 ASP A N 1
ATOM 1909 C CA . ASP A 1 241 ? -20.503 5.330 22.373 1.00 85.06 241 ASP A CA 1
ATOM 1910 C C . ASP A 1 241 ? -19.250 4.846 23.109 1.00 85.06 241 ASP A C 1
ATOM 1912 O O . ASP A 1 241 ? -18.591 5.642 23.786 1.00 85.06 241 ASP A O 1
ATOM 1916 N N . GLN A 1 242 ? -18.897 3.569 22.962 1.00 87.06 242 GLN A N 1
ATOM 1917 C CA . GLN A 1 242 ? -17.810 2.907 23.668 1.00 87.06 242 GLN A CA 1
ATOM 1918 C C . GLN A 1 242 ? -16.971 2.046 22.720 1.00 87.06 242 GLN A C 1
ATOM 1920 O O . GLN A 1 242 ? -17.436 1.547 21.703 1.00 87.06 242 GLN A O 1
ATOM 1925 N N . MET A 1 243 ? -15.697 1.850 23.073 1.00 90.19 243 MET A N 1
ATOM 1926 C CA . MET A 1 243 ? -14.846 0.920 22.332 1.00 90.19 243 MET A CA 1
ATOM 1927 C C . MET A 1 243 ? -15.333 -0.521 22.520 1.00 90.19 243 MET A C 1
ATOM 1929 O O . MET A 1 243 ? -15.534 -0.977 23.651 1.00 90.19 243 MET A O 1
ATOM 1933 N N . GLY A 1 244 ? -15.419 -1.269 21.425 1.00 90.50 244 GLY A N 1
ATOM 1934 C CA . GLY A 1 244 ? -15.958 -2.628 21.405 1.00 90.50 244 GLY A CA 1
ATOM 1935 C C . GLY A 1 244 ? -17.464 -2.676 21.135 1.00 90.50 244 GLY A C 1
ATOM 1936 O O . GLY A 1 244 ? -18.093 -3.695 21.450 1.00 90.50 244 GLY A O 1
ATOM 1937 N N . ASP A 1 245 ? -18.034 -1.587 20.631 1.00 91.12 245 ASP A N 1
ATOM 1938 C CA . ASP A 1 245 ? -19.421 -1.500 20.187 1.00 91.12 245 ASP A CA 1
ATOM 1939 C C . ASP A 1 245 ? -19.575 -2.062 18.756 1.00 91.12 245 ASP A C 1
ATOM 1941 O O . ASP A 1 245 ? -18.804 -2.895 18.267 1.00 91.12 245 ASP A O 1
ATOM 1945 N N . GLU A 1 246 ? -20.649 -1.674 18.080 1.00 89.81 246 GLU A N 1
ATOM 1946 C CA . GLU A 1 246 ? -21.047 -2.160 16.773 1.00 89.81 246 GLU A CA 1
ATOM 1947 C C . GLU A 1 246 ? -20.191 -1.576 15.645 1.00 89.81 246 GLU A C 1
ATOM 1949 O O . GLU A 1 246 ? -20.117 -2.169 14.568 1.00 89.81 246 GLU A O 1
ATOM 1954 N N . VAL A 1 247 ? -19.606 -0.396 15.867 1.00 93.56 247 VAL A N 1
ATOM 1955 C CA . VAL A 1 247 ? -18.756 0.323 14.914 1.00 93.56 247 VAL A CA 1
ATOM 1956 C C . VAL A 1 247 ? -17.592 0.948 15.672 1.00 93.56 247 VAL A C 1
ATOM 1958 O O . VAL A 1 247 ? -17.743 1.986 16.304 1.00 93.56 247 VAL A O 1
ATOM 1961 N N . ASP A 1 248 ? -16.420 0.340 15.528 1.00 96.12 248 ASP A N 1
ATOM 1962 C CA . ASP A 1 248 ? -15.150 0.823 16.079 1.00 96.12 248 ASP A CA 1
ATOM 1963 C C . ASP A 1 248 ? -14.147 1.200 14.985 1.00 96.12 248 ASP A C 1
ATOM 1965 O O . ASP A 1 248 ? -13.031 1.642 15.267 1.00 96.12 248 ASP A O 1
ATOM 1969 N N . PHE A 1 249 ? -14.504 0.998 13.717 1.00 97.62 249 PHE A N 1
ATOM 1970 C CA . PHE A 1 249 ? -13.605 1.207 12.592 1.00 97.62 249 PHE A CA 1
ATOM 1971 C C . PHE A 1 249 ? -14.303 1.917 11.444 1.00 97.62 249 PHE A C 1
ATOM 1973 O O . PHE A 1 249 ? -15.417 1.578 11.048 1.00 97.62 249 PHE A O 1
ATOM 1980 N N . VAL A 1 250 ? -13.607 2.881 10.854 1.00 98.00 250 VAL A N 1
ATOM 1981 C CA . VAL A 1 250 ? -14.089 3.594 9.674 1.00 98.00 250 VAL A CA 1
ATOM 1982 C C . VAL A 1 250 ? -12.992 3.612 8.623 1.00 98.00 250 VAL A C 1
ATOM 1984 O O . VAL A 1 250 ? -11.873 4.047 8.883 1.00 98.00 250 VAL A O 1
ATOM 1987 N N . THR A 1 251 ? -13.301 3.138 7.421 1.00 98.69 251 THR A N 1
ATOM 1988 C CA . THR A 1 251 ? -12.373 3.223 6.289 1.00 98.69 251 THR A CA 1
ATOM 1989 C C . THR A 1 251 ? -12.868 4.257 5.304 1.00 98.69 251 THR A C 1
ATOM 1991 O O . THR A 1 251 ? -13.990 4.146 4.827 1.00 98.69 251 THR A O 1
ATOM 1994 N N . ILE A 1 252 ? -12.036 5.233 4.961 1.00 98.50 252 ILE A N 1
ATOM 1995 C CA . ILE A 1 252 ? -12.342 6.203 3.909 1.00 98.50 252 ILE A CA 1
ATOM 1996 C C . ILE A 1 252 ? -11.644 5.760 2.623 1.00 98.50 252 ILE A C 1
ATOM 1998 O O . ILE A 1 252 ? -10.430 5.559 2.605 1.00 98.50 252 ILE A O 1
ATOM 2002 N N . VAL A 1 253 ? -12.406 5.605 1.544 1.00 98.56 253 VAL A N 1
ATOM 2003 C CA . VAL A 1 253 ? -11.894 5.187 0.237 1.00 98.56 253 VAL A CA 1
ATOM 2004 C C . VAL A 1 253 ? -12.064 6.317 -0.765 1.00 98.56 253 VAL A C 1
ATOM 2006 O O . VAL A 1 253 ? -13.188 6.754 -1.033 1.00 98.56 253 VAL A O 1
ATOM 2009 N N . GLY A 1 254 ? -10.942 6.750 -1.340 1.00 96.00 254 GLY A N 1
ATOM 2010 C CA . GLY A 1 254 ? -10.911 7.724 -2.424 1.00 96.00 254 GLY A CA 1
ATOM 2011 C C . GLY A 1 254 ? -10.291 9.070 -2.065 1.00 96.00 254 GLY A C 1
ATOM 2012 O O . GLY A 1 254 ? -9.569 9.236 -1.080 1.00 96.00 254 GLY A O 1
ATOM 2013 N N . ASP A 1 255 ? -10.559 10.034 -2.937 1.00 95.75 255 ASP A N 1
ATOM 2014 C CA . ASP A 1 255 ? -10.001 11.384 -2.910 1.00 95.75 255 ASP A CA 1
ATOM 2015 C C . ASP A 1 255 ? -10.881 12.321 -2.065 1.00 95.75 255 ASP A C 1
ATOM 2017 O O . ASP A 1 255 ? -11.899 12.833 -2.525 1.00 95.75 255 ASP A O 1
ATOM 2021 N N . MET A 1 256 ? -10.483 12.480 -0.801 1.00 97.00 256 MET A N 1
ATOM 2022 C CA . MET A 1 256 ? -11.109 13.322 0.224 1.00 97.00 256 MET A CA 1
ATOM 2023 C C . MET A 1 256 ? -10.014 14.033 1.037 1.00 97.00 256 MET A C 1
ATOM 2025 O O . MET A 1 256 ? -8.910 13.482 1.159 1.00 97.00 256 MET A O 1
ATOM 2029 N N . PRO A 1 257 ? -10.289 15.195 1.661 1.00 97.56 257 PRO A N 1
ATOM 2030 C CA . PRO A 1 257 ? -9.321 15.876 2.509 1.00 97.56 257 PRO A CA 1
ATOM 2031 C C . PRO A 1 257 ? -8.926 14.986 3.692 1.00 97.56 257 PRO A C 1
ATOM 2033 O O . PRO A 1 257 ? -9.740 14.235 4.234 1.00 97.56 257 PRO A O 1
ATOM 2036 N N . TYR A 1 258 ? -7.664 15.078 4.109 1.00 97.56 258 TYR A N 1
ATOM 2037 C CA . TYR A 1 258 ? -7.109 14.306 5.234 1.00 97.56 258 TYR A CA 1
ATOM 2038 C C . TYR A 1 258 ? -6.348 15.179 6.244 1.00 97.56 258 TYR A C 1
ATOM 2040 O O . TYR A 1 258 ? -5.805 14.678 7.233 1.00 97.56 258 TYR A O 1
ATOM 2048 N N . ARG A 1 259 ? -6.316 16.497 6.012 1.00 97.88 259 ARG A N 1
ATOM 2049 C CA . ARG A 1 259 ? -5.590 17.483 6.818 1.00 97.88 259 ARG A CA 1
ATOM 2050 C C . ARG A 1 259 ? -6.495 18.635 7.216 1.00 97.88 259 ARG A C 1
ATOM 2052 O O . ARG A 1 259 ? -7.379 19.031 6.457 1.00 97.88 259 ARG A O 1
ATOM 2059 N N . TYR A 1 260 ? -6.220 19.204 8.380 1.00 98.12 260 TYR A N 1
ATOM 2060 C CA . TYR A 1 260 ? -6.825 20.452 8.822 1.00 98.12 260 TYR A CA 1
ATOM 2061 C C . TYR A 1 260 ? -5.818 21.305 9.591 1.00 98.12 260 TYR A C 1
ATOM 2063 O O . TYR A 1 260 ? -4.856 20.782 10.156 1.00 98.12 260 TYR A O 1
ATOM 2071 N N . THR A 1 261 ? -6.037 22.614 9.611 1.00 97.31 261 THR A N 1
ATOM 2072 C CA . THR A 1 261 ? -5.155 23.576 10.279 1.00 97.31 261 THR A CA 1
ATOM 2073 C C . THR A 1 261 ? -5.686 23.941 11.663 1.00 97.31 261 THR A C 1
ATOM 2075 O O . THR A 1 261 ? -6.873 24.222 11.836 1.00 97.31 261 THR A O 1
ATOM 2078 N N . THR A 1 262 ? -4.785 23.991 12.641 1.00 95.00 262 THR A N 1
ATOM 2079 C CA . THR A 1 262 ? -4.978 24.559 13.982 1.00 95.00 262 THR A CA 1
ATOM 2080 C C . THR A 1 262 ? -3.933 25.658 14.230 1.00 95.00 262 THR A C 1
ATOM 2082 O O . THR A 1 262 ? -3.003 25.800 13.431 1.00 95.00 262 THR A O 1
ATOM 2085 N N . PRO A 1 263 ? -4.022 26.430 15.332 1.00 93.75 263 PRO A N 1
ATOM 2086 C CA . PRO A 1 263 ? -2.968 27.382 15.699 1.00 93.75 263 PRO A CA 1
ATOM 2087 C C . PRO A 1 263 ? -1.573 26.751 15.846 1.00 93.75 263 PRO A C 1
ATOM 2089 O O . PRO A 1 263 ? -0.575 27.427 15.614 1.00 93.75 263 PRO A O 1
ATOM 2092 N N . ASP A 1 264 ? -1.501 25.457 16.181 1.00 89.94 264 ASP A N 1
ATOM 2093 C CA . ASP A 1 264 ? -0.241 24.732 16.381 1.00 89.94 264 ASP A CA 1
ATOM 2094 C C . ASP A 1 264 ? 0.331 24.134 15.081 1.00 89.94 264 ASP A C 1
ATOM 2096 O O . ASP A 1 264 ? 1.449 23.608 15.087 1.00 89.94 264 ASP A O 1
ATOM 2100 N N . GLY A 1 265 ? -0.416 24.169 13.970 1.00 93.81 265 GLY A N 1
ATOM 2101 C CA . GLY A 1 265 ? 0.005 23.673 12.657 1.00 93.81 265 GLY A CA 1
ATOM 2102 C C . GLY A 1 265 ? -1.016 22.753 11.986 1.00 93.81 265 GLY A C 1
ATOM 2103 O O . GLY A 1 265 ? -2.218 22.844 12.221 1.00 93.81 265 GLY A O 1
ATOM 2104 N N . ILE A 1 266 ? -0.534 21.864 11.117 1.00 96.31 266 ILE A N 1
ATOM 2105 C CA . ILE A 1 266 ? -1.384 20.920 10.380 1.00 96.31 266 ILE A CA 1
ATOM 2106 C C . ILE A 1 266 ? -1.574 19.638 11.195 1.00 96.31 266 ILE A C 1
ATOM 2108 O O . ILE A 1 266 ? -0.592 19.026 11.615 1.00 96.31 266 ILE A O 1
ATOM 2112 N N . ASN A 1 267 ? -2.823 19.199 11.346 1.00 96.50 267 ASN A N 1
ATOM 2113 C CA . ASN A 1 267 ? -3.224 17.948 11.989 1.00 96.50 267 ASN A CA 1
ATOM 2114 C C . ASN A 1 267 ? -3.937 17.002 11.005 1.00 96.50 267 ASN A C 1
ATOM 2116 O O . ASN A 1 267 ? -4.333 17.400 9.907 1.00 96.50 267 ASN A O 1
ATOM 2120 N N . CYS A 1 268 ? -4.089 15.731 11.393 1.00 96.75 268 CYS A N 1
ATOM 2121 C CA . CYS A 1 268 ? -4.749 14.706 10.586 1.00 96.75 268 CYS A CA 1
ATOM 2122 C C . CYS A 1 268 ? -6.253 14.651 10.880 1.00 96.75 268 CYS A C 1
ATOM 2124 O O . CYS A 1 268 ? -6.657 14.390 12.014 1.00 96.75 268 CYS A O 1
ATOM 2126 N N . LEU A 1 269 ? -7.074 14.847 9.844 1.00 97.25 269 LEU A N 1
ATOM 2127 C CA . LEU A 1 269 ? -8.537 14.837 9.941 1.00 97.25 269 LEU A CA 1
ATOM 2128 C C . LEU A 1 269 ? -9.072 13.500 10.478 1.00 97.25 269 LEU A C 1
ATOM 2130 O O . LEU A 1 269 ? -10.000 13.475 11.279 1.00 97.25 269 LEU A O 1
ATOM 2134 N N . ASP A 1 270 ? -8.457 12.393 10.082 1.00 95.62 270 ASP A N 1
ATOM 2135 C CA . ASP A 1 270 ? -8.916 11.037 10.382 1.00 95.62 270 ASP A CA 1
ATOM 2136 C C . ASP A 1 270 ? -8.928 10.745 11.883 1.00 95.62 270 ASP A C 1
ATOM 2138 O O . ASP A 1 270 ? -9.833 10.095 12.401 1.00 95.62 270 ASP A O 1
ATOM 2142 N N . ASP A 1 271 ? -7.923 11.234 12.612 1.00 90.69 271 ASP A N 1
ATOM 2143 C CA . ASP A 1 271 ? -7.880 11.022 14.058 1.00 90.69 271 ASP A CA 1
ATOM 2144 C C . ASP A 1 271 ? -8.869 11.920 14.807 1.00 90.69 271 ASP A C 1
ATOM 2146 O O . ASP A 1 271 ? -9.269 11.574 15.917 1.00 90.69 271 ASP A O 1
ATOM 2150 N N . LEU A 1 272 ? -9.272 13.052 14.214 1.00 94.94 272 LEU A N 1
ATOM 2151 C CA . LEU A 1 272 ? -10.339 13.904 14.740 1.00 94.94 272 LEU A CA 1
ATOM 2152 C C . LEU A 1 272 ? -11.714 13.257 14.519 1.00 94.94 272 LEU A C 1
ATOM 2154 O O . LEU A 1 272 ? -12.509 13.187 15.452 1.00 94.94 272 LEU A O 1
ATOM 2158 N N . MET A 1 273 ? -11.965 12.732 13.317 1.00 94.94 273 MET A N 1
ATOM 2159 C CA . MET A 1 273 ? -13.252 12.136 12.936 1.00 94.94 273 MET A CA 1
ATOM 2160 C C . MET A 1 273 ? -13.623 10.894 13.758 1.00 94.94 273 MET A C 1
ATOM 2162 O O . MET A 1 273 ? -14.802 10.642 13.977 1.00 94.94 273 MET A O 1
ATOM 2166 N N . GLY A 1 274 ? -12.641 10.137 14.257 1.00 92.75 274 GLY A N 1
ATOM 2167 C CA . GLY A 1 274 ? -12.864 8.962 15.114 1.00 92.75 274 GLY A CA 1
ATOM 2168 C C . GLY A 1 274 ? -13.211 9.273 16.573 1.00 92.75 274 GLY A C 1
ATOM 2169 O O . GLY A 1 274 ? -13.069 8.400 17.437 1.00 92.75 274 GLY A O 1
ATOM 2170 N N . ARG A 1 275 ? -13.586 10.519 16.890 1.00 90.75 275 ARG A N 1
ATOM 2171 C CA . ARG A 1 275 ? -13.815 10.983 18.264 1.00 90.75 275 ARG A CA 1
ATOM 2172 C C . ARG A 1 275 ? -15.161 11.649 18.445 1.00 90.75 275 ARG A C 1
ATOM 2174 O O . ARG A 1 275 ? -15.735 12.219 17.517 1.00 90.75 275 ARG A O 1
ATOM 2181 N N . LEU A 1 276 ? -15.660 11.554 19.674 1.00 87.38 276 LEU A N 1
ATOM 2182 C CA . LEU A 1 276 ? -16.872 12.256 20.057 1.00 87.38 276 LEU A CA 1
ATOM 2183 C C . LEU A 1 276 ? -16.542 13.738 20.268 1.00 87.38 276 LEU A C 1
ATOM 2185 O O . LEU A 1 276 ? -15.457 14.047 20.768 1.00 87.38 276 LEU A O 1
ATOM 2189 N N . PRO A 1 277 ? -17.462 14.654 19.926 1.00 82.00 277 PRO A N 1
ATOM 2190 C CA . PRO A 1 277 ? -17.295 16.067 20.225 1.00 82.00 277 PRO A CA 1
ATOM 2191 C C . PRO A 1 277 ? -17.008 16.267 21.714 1.00 82.00 277 PRO A C 1
ATOM 2193 O O . PRO A 1 277 ? -17.639 15.641 22.572 1.00 82.00 277 PRO A O 1
ATOM 2196 N N . GLU A 1 278 ? -16.048 17.134 22.012 1.00 77.94 278 GLU A N 1
ATOM 2197 C CA . GLU A 1 278 ? -15.671 17.463 23.381 1.00 77.94 278 GLU A CA 1
ATOM 2198 C C . GLU A 1 278 ? -16.873 18.123 24.083 1.00 77.94 278 GLU A C 1
ATOM 2200 O O . GLU A 1 278 ? -17.368 19.157 23.635 1.00 77.94 278 GLU A O 1
ATOM 2205 N N . LYS A 1 279 ? -17.396 17.503 25.151 1.00 66.56 279 LYS A N 1
ATOM 2206 C CA . LYS A 1 279 ? -18.521 18.065 25.924 1.00 66.56 279 LYS A CA 1
ATOM 2207 C C . LYS A 1 279 ? -18.052 19.033 27.020 1.00 66.56 279 LYS A C 1
ATOM 2209 O O . LYS A 1 279 ? -18.793 19.944 27.369 1.00 66.56 279 LYS A O 1
ATOM 2214 N N . GLU A 1 280 ? -16.831 18.857 27.530 1.00 58.53 280 GLU A N 1
ATOM 2215 C CA . GLU A 1 280 ? -16.179 19.667 28.573 1.00 58.53 280 GLU A CA 1
ATOM 2216 C C . GLU A 1 280 ? -14.652 19.615 28.391 1.00 58.53 280 GLU A C 1
ATOM 2218 O O . GLU A 1 280 ? -14.176 18.655 27.796 1.00 58.53 280 GLU A O 1
ATOM 2223 N N . LYS A 1 281 ? -13.893 20.590 28.931 1.00 57.31 281 LYS A N 1
ATOM 2224 C CA . LYS A 1 281 ? -12.412 20.666 28.853 1.00 57.31 281 LYS A CA 1
ATOM 2225 C C . LYS A 1 281 ? -11.762 19.319 29.222 1.00 57.31 281 LYS A C 1
ATOM 2227 O O . LYS A 1 281 ? -11.572 19.032 30.404 1.00 57.31 281 LYS A O 1
ATOM 2232 N N . GLY A 1 282 ? -11.409 18.502 28.234 1.00 68.62 282 GLY A N 1
ATOM 2233 C CA . GLY A 1 282 ? -11.040 17.108 28.436 1.00 68.62 282 GLY A CA 1
ATOM 2234 C C . GLY A 1 282 ? -10.634 16.379 27.155 1.00 68.62 282 GLY A C 1
ATOM 2235 O O . GLY A 1 282 ? -10.723 16.868 26.039 1.00 68.62 282 GLY A O 1
ATOM 2236 N N . VAL A 1 283 ? -10.135 15.158 27.317 1.00 76.50 283 VAL A N 1
ATOM 2237 C CA . VAL A 1 283 ? -9.716 14.321 26.188 1.00 76.50 283 VAL A CA 1
ATOM 2238 C C . VAL A 1 283 ? -10.967 13.774 25.497 1.00 76.50 283 VAL A C 1
ATOM 2240 O O . VAL A 1 283 ? -11.694 12.976 26.089 1.00 76.50 283 VAL A O 1
ATOM 2243 N N . ALA A 1 284 ? -11.204 14.173 24.246 1.00 83.75 284 ALA A N 1
ATOM 2244 C CA . ALA A 1 284 ? -12.306 13.654 23.440 1.00 83.75 284 ALA A CA 1
ATOM 2245 C C . ALA A 1 284 ? -12.188 12.120 23.294 1.00 83.75 284 ALA A C 1
ATOM 2247 O O . ALA A 1 284 ? -11.184 11.637 22.737 1.00 83.75 284 ALA A O 1
ATOM 2248 N N . PRO A 1 285 ? -13.172 11.343 23.791 1.00 87.69 285 PRO A N 1
ATOM 2249 C CA . PRO A 1 285 ? -13.104 9.891 23.750 1.00 87.69 285 PRO A CA 1
ATOM 2250 C C . PRO A 1 285 ? -13.134 9.407 22.299 1.00 87.69 285 PRO A C 1
ATOM 2252 O O . PRO A 1 285 ? -13.804 9.983 21.435 1.00 87.69 285 PRO A O 1
ATOM 2255 N N . ARG A 1 286 ? -12.369 8.347 22.036 1.00 91.44 286 ARG A N 1
ATOM 2256 C CA . ARG A 1 286 ? -12.324 7.679 20.737 1.00 91.44 286 ARG A CA 1
ATOM 2257 C C . ARG A 1 286 ? -13.487 6.695 20.661 1.00 91.44 286 ARG A C 1
ATOM 2259 O O . ARG A 1 286 ? -13.597 5.842 21.535 1.00 91.44 286 ARG A O 1
ATOM 2266 N N . TRP A 1 287 ? -14.300 6.816 19.619 1.00 91.50 287 TRP A N 1
ATOM 2267 C CA . TRP A 1 287 ? -15.333 5.832 19.290 1.00 91.50 287 TRP A CA 1
ATOM 2268 C C . TRP A 1 287 ? -14.948 4.995 18.065 1.00 91.50 287 TRP A C 1
ATOM 2270 O O . TRP A 1 287 ? -15.441 3.889 17.920 1.00 91.50 287 TRP A O 1
ATOM 2280 N N . ALA A 1 288 ? -14.035 5.478 17.208 1.00 95.12 288 ALA A N 1
ATOM 2281 C CA . ALA A 1 288 ? -13.525 4.686 16.094 1.00 95.12 288 ALA A CA 1
ATOM 2282 C C . ALA A 1 288 ? -12.049 4.927 15.756 1.00 95.12 288 ALA A C 1
ATOM 2284 O O . ALA A 1 288 ? -11.451 5.978 16.011 1.00 95.12 288 ALA A O 1
ATOM 2285 N N . TYR A 1 289 ? -11.463 3.923 15.112 1.00 97.00 289 TYR A N 1
ATOM 2286 C CA . TYR A 1 289 ? -10.165 3.968 14.463 1.00 97.00 289 TYR A CA 1
ATOM 2287 C C . TYR A 1 289 ? -10.341 4.109 12.955 1.00 97.00 289 TYR A C 1
ATOM 2289 O O . TYR A 1 289 ? -10.977 3.277 12.304 1.00 97.00 289 TYR A O 1
ATOM 2297 N N . LEU A 1 290 ? -9.750 5.164 12.396 1.00 97.81 290 LEU A N 1
ATOM 2298 C CA . LEU A 1 290 ? -9.846 5.450 10.971 1.00 97.81 290 LEU A CA 1
ATOM 2299 C C . LEU A 1 290 ? -8.633 4.944 10.192 1.00 97.81 290 LEU A C 1
ATOM 2301 O O . LEU A 1 290 ? -7.503 4.996 10.687 1.00 97.81 290 LEU A O 1
ATOM 2305 N N . GLY A 1 291 ? -8.887 4.502 8.961 1.00 98.38 291 GLY A N 1
ATOM 2306 C CA . GLY A 1 291 ? -7.880 4.213 7.941 1.00 98.38 291 GLY A CA 1
ATOM 2307 C C . GLY A 1 291 ? -8.317 4.705 6.559 1.00 98.38 291 GLY A C 1
ATOM 2308 O O . GLY A 1 291 ? -9.499 4.979 6.334 1.00 98.38 291 GLY A O 1
ATOM 2309 N N . ARG A 1 292 ? -7.364 4.828 5.629 1.00 98.19 292 ARG A N 1
ATOM 2310 C CA . ARG A 1 292 ? -7.608 5.341 4.272 1.00 98.19 292 ARG A CA 1
ATOM 2311 C C . ARG A 1 292 ? -7.081 4.448 3.166 1.00 98.19 292 ARG A C 1
ATOM 2313 O O . ARG A 1 292 ? -5.918 4.064 3.184 1.00 98.19 292 ARG A O 1
ATOM 2320 N N . ILE A 1 293 ? -7.896 4.235 2.141 1.00 98.69 293 ILE A N 1
ATOM 2321 C CA . ILE A 1 293 ? -7.492 3.607 0.881 1.00 98.69 293 ILE A CA 1
ATOM 2322 C C . ILE A 1 293 ? -7.392 4.701 -0.186 1.00 98.69 293 ILE A C 1
ATOM 2324 O O . ILE A 1 293 ? -8.366 5.408 -0.445 1.00 98.69 293 ILE A O 1
ATOM 2328 N N . VAL A 1 294 ? -6.209 4.857 -0.783 1.00 97.69 294 VAL A N 1
ATOM 2329 C CA . VAL A 1 294 ? -5.864 6.002 -1.653 1.00 97.69 294 VAL A CA 1
ATOM 2330 C C . VAL A 1 294 ? -5.248 5.557 -2.979 1.00 97.69 294 VAL A C 1
ATOM 2332 O O . VAL A 1 294 ? -4.856 4.401 -3.126 1.00 97.69 294 VAL A O 1
ATOM 2335 N N . GLY A 1 295 ? -5.114 6.481 -3.932 1.00 96.88 295 GLY A N 1
ATOM 2336 C CA . GLY A 1 295 ? -4.462 6.231 -5.221 1.00 96.88 295 GLY A CA 1
ATOM 2337 C C . GLY A 1 295 ? -5.441 5.908 -6.349 1.00 96.88 295 GLY A C 1
ATOM 2338 O O . GLY A 1 295 ? -6.629 6.217 -6.250 1.00 96.88 295 GLY A O 1
ATOM 2339 N N . SER A 1 296 ? -4.940 5.315 -7.439 1.00 97.00 296 SER A N 1
ATOM 2340 C CA . SER A 1 296 ? -5.782 4.907 -8.576 1.00 97.00 296 SER A CA 1
ATOM 2341 C C . SER A 1 296 ? -6.695 3.736 -8.210 1.00 97.00 296 SER A C 1
ATOM 2343 O O . SER A 1 296 ? -6.444 3.030 -7.236 1.00 97.00 296 SER A O 1
ATOM 2345 N N . MET A 1 297 ? -7.730 3.478 -9.012 1.00 97.31 297 MET A N 1
ATOM 2346 C CA . MET A 1 297 ? -8.663 2.369 -8.778 1.00 97.31 297 MET A CA 1
ATOM 2347 C C . MET A 1 297 ? -7.941 1.014 -8.639 1.00 97.31 297 MET A C 1
ATOM 2349 O O . MET A 1 297 ? -8.258 0.240 -7.739 1.00 97.31 297 MET A O 1
ATOM 2353 N N . GLU A 1 298 ? -6.935 0.743 -9.474 1.00 97.88 298 GLU A N 1
ATOM 2354 C CA . GLU A 1 298 ? -6.106 -0.469 -9.411 1.00 97.88 298 GLU A CA 1
ATOM 2355 C C . GLU A 1 298 ? -5.364 -0.562 -8.074 1.00 97.88 298 GLU A C 1
ATOM 2357 O O . GLU A 1 298 ? -5.381 -1.606 -7.422 1.00 97.88 298 GLU A O 1
ATOM 2362 N N . GLN A 1 299 ? -4.760 0.545 -7.632 1.00 98.12 299 GLN A N 1
ATOM 2363 C CA . GLN A 1 299 ? -4.026 0.619 -6.371 1.00 98.12 299 GLN A CA 1
ATOM 2364 C C . GLN A 1 299 ? -4.958 0.488 -5.156 1.00 98.12 299 GLN A C 1
ATOM 2366 O O . GLN A 1 299 ? -4.589 -0.129 -4.156 1.00 98.12 299 GLN A O 1
ATOM 2371 N N . GLN A 1 300 ? -6.165 1.054 -5.222 1.00 98.62 300 GLN A N 1
ATOM 2372 C CA . GLN A 1 300 ? -7.173 0.935 -4.168 1.00 98.62 300 GLN A CA 1
ATOM 2373 C C . GLN A 1 300 ? -7.680 -0.510 -4.053 1.00 98.62 300 GLN A C 1
ATOM 2375 O O . GLN A 1 300 ? -7.700 -1.068 -2.956 1.00 98.62 300 GLN A O 1
ATOM 2380 N N . ILE A 1 301 ? -8.025 -1.149 -5.179 1.00 98.81 301 ILE A N 1
ATOM 2381 C CA . ILE A 1 301 ? -8.422 -2.565 -5.224 1.00 98.81 301 ILE A CA 1
ATOM 2382 C C . ILE A 1 301 ? -7.294 -3.444 -4.686 1.00 98.81 301 ILE A C 1
ATOM 2384 O O . ILE A 1 301 ? -7.538 -4.304 -3.844 1.00 98.81 301 ILE A O 1
ATOM 2388 N N . TYR A 1 302 ? -6.055 -3.199 -5.113 1.00 98.81 302 TYR A N 1
ATOM 2389 C CA . TYR A 1 302 ? -4.880 -3.890 -4.595 1.00 98.81 302 TYR A CA 1
ATOM 2390 C C . TYR A 1 302 ? -4.757 -3.773 -3.076 1.00 98.81 302 TYR A C 1
ATOM 2392 O O . TYR A 1 302 ? -4.607 -4.789 -2.403 1.00 98.81 302 TYR A O 1
ATOM 2400 N N . GLN A 1 303 ? -4.880 -2.565 -2.521 1.00 98.88 303 GLN A N 1
ATOM 2401 C CA . GLN A 1 303 ? -4.817 -2.353 -1.075 1.00 98.88 303 GLN A CA 1
ATOM 2402 C C . GLN A 1 303 ? -5.894 -3.141 -0.327 1.00 98.88 303 GLN A C 1
ATOM 2404 O O . GLN A 1 303 ? -5.594 -3.802 0.668 1.00 98.88 303 GLN A O 1
ATOM 2409 N N . VAL A 1 304 ? -7.130 -3.111 -0.833 1.00 98.81 304 VAL A N 1
ATOM 2410 C CA . VAL A 1 304 ? -8.261 -3.848 -0.257 1.00 98.81 304 VAL A CA 1
ATOM 2411 C C . VAL A 1 304 ? -8.017 -5.352 -0.308 1.00 98.81 304 VAL A C 1
ATOM 2413 O O . VAL A 1 304 ? -8.127 -6.023 0.716 1.00 98.81 304 VAL A O 1
ATOM 2416 N N . MET A 1 305 ? -7.628 -5.894 -1.464 1.00 98.81 305 MET A N 1
ATOM 2417 C CA . MET A 1 305 ? -7.353 -7.326 -1.594 1.00 98.81 305 MET A CA 1
ATOM 2418 C C . MET A 1 305 ? -6.195 -7.748 -0.688 1.00 98.81 305 MET A C 1
ATOM 2420 O O . MET A 1 305 ? -6.296 -8.764 -0.001 1.00 98.81 305 MET A O 1
ATOM 2424 N N . CYS A 1 306 ? -5.127 -6.953 -0.607 1.00 98.75 306 CYS A N 1
ATOM 2425 C CA . CYS A 1 306 ? -4.027 -7.211 0.317 1.00 98.75 306 CYS A CA 1
ATOM 2426 C C . CYS A 1 306 ? -4.495 -7.238 1.780 1.00 98.75 306 CYS A C 1
ATOM 2428 O O . CYS A 1 306 ? -4.166 -8.175 2.505 1.00 98.75 306 CYS A O 1
ATOM 2430 N N . GLY A 1 307 ? -5.302 -6.262 2.207 1.00 98.06 307 GLY A N 1
ATOM 2431 C CA . GLY A 1 307 ? -5.829 -6.198 3.572 1.00 98.06 307 GLY A CA 1
ATOM 2432 C C . GLY A 1 307 ? -6.772 -7.351 3.935 1.00 98.06 307 GLY A C 1
ATOM 2433 O O . GLY A 1 307 ? -6.788 -7.793 5.087 1.00 98.06 307 GLY A O 1
ATOM 2434 N N . LEU A 1 308 ? -7.524 -7.866 2.958 1.00 97.75 308 LEU A N 1
ATOM 2435 C CA . LEU A 1 308 ? -8.457 -8.981 3.138 1.00 97.75 308 LEU A CA 1
ATOM 2436 C C . LEU A 1 308 ? -7.776 -10.356 3.136 1.00 97.75 308 LEU A C 1
ATOM 2438 O O . LEU A 1 308 ? -8.184 -11.236 3.892 1.00 97.75 308 LEU A O 1
ATOM 2442 N N . PHE A 1 309 ? -6.773 -10.559 2.277 1.00 97.56 309 PHE A N 1
ATOM 2443 C CA . PHE A 1 309 ? -6.293 -11.903 1.932 1.00 97.56 309 PHE A CA 1
ATOM 2444 C C . PHE A 1 309 ? -4.824 -12.173 2.266 1.00 97.56 309 PHE A C 1
ATOM 2446 O O . PHE A 1 309 ? -4.421 -13.340 2.270 1.00 97.56 309 PHE A O 1
ATOM 2453 N N . LEU A 1 310 ? -4.011 -11.144 2.530 1.00 97.38 310 LEU A N 1
ATOM 2454 C CA . LEU A 1 310 ? -2.587 -11.317 2.817 1.00 97.38 310 LEU A CA 1
ATOM 2455 C C . LEU A 1 310 ? -2.288 -11.189 4.311 1.00 97.38 310 LEU A C 1
ATOM 2457 O O . LEU A 1 310 ? -2.817 -10.331 5.020 1.00 97.38 310 LEU A O 1
ATOM 2461 N N . GLN A 1 311 ? -1.388 -12.051 4.775 1.00 96.62 311 GLN A N 1
ATOM 2462 C CA . GLN A 1 311 ? -0.881 -12.079 6.141 1.00 96.62 311 GLN A CA 1
ATOM 2463 C C . GLN A 1 311 ? 0.647 -12.095 6.080 1.00 96.62 311 GLN A C 1
ATOM 2465 O O . GLN A 1 311 ? 1.196 -13.030 5.485 1.00 96.62 311 GLN A O 1
ATOM 2470 N N . PRO A 1 312 ? 1.329 -11.081 6.645 1.00 97.25 312 PRO A N 1
ATOM 2471 C CA . PRO A 1 312 ? 2.782 -11.039 6.613 1.00 97.25 312 PRO A CA 1
ATOM 2472 C C . PRO A 1 312 ? 3.357 -12.204 7.425 1.00 97.25 312 PRO A C 1
ATOM 2474 O O . PRO A 1 312 ? 2.821 -12.566 8.470 1.00 97.25 312 PRO A O 1
ATOM 2477 N N . THR A 1 313 ? 4.442 -12.799 6.932 1.00 96.94 313 THR A N 1
ATOM 2478 C CA . THR A 1 313 ? 5.133 -13.922 7.597 1.00 96.94 313 THR A CA 1
ATOM 2479 C C . THR A 1 313 ? 6.547 -13.579 8.051 1.00 96.94 313 THR A C 1
ATOM 2481 O O . THR A 1 313 ? 7.183 -14.341 8.781 1.00 96.94 313 THR A O 1
ATOM 2484 N N . ASP A 1 314 ? 7.047 -12.433 7.614 1.00 98.25 314 ASP A N 1
ATOM 2485 C CA . ASP A 1 314 ? 8.357 -11.901 7.932 1.00 98.25 314 ASP A CA 1
ATOM 2486 C C . ASP A 1 314 ? 8.271 -10.409 8.260 1.00 98.25 314 ASP A C 1
ATOM 2488 O O . ASP A 1 314 ? 7.283 -9.725 7.966 1.00 98.25 314 ASP A O 1
ATOM 2492 N N . ALA A 1 315 ? 9.288 -9.935 8.975 1.00 98.50 315 ALA A N 1
ATOM 2493 C CA . ALA A 1 315 ? 9.385 -8.546 9.375 1.00 98.50 315 ALA A CA 1
ATOM 2494 C C . ALA A 1 315 ? 10.822 -8.041 9.290 1.00 98.50 315 ALA A C 1
ATOM 2496 O O . ALA A 1 315 ? 11.738 -8.689 9.794 1.00 98.50 315 ALA A O 1
ATOM 2497 N N . THR A 1 316 ? 11.008 -6.845 8.740 1.00 98.50 316 THR A N 1
ATOM 2498 C CA . THR A 1 316 ? 12.293 -6.141 8.787 1.00 98.50 316 THR A CA 1
ATOM 2499 C C . THR A 1 316 ? 12.171 -4.915 9.682 1.00 98.50 316 THR A C 1
ATOM 2501 O O . THR A 1 316 ? 11.282 -4.078 9.518 1.00 98.50 316 THR A O 1
ATOM 2504 N N . LEU A 1 317 ? 13.078 -4.808 10.649 1.00 98.56 317 LEU A N 1
ATOM 2505 C CA . LEU A 1 317 ? 13.118 -3.733 11.627 1.00 98.56 317 LEU A CA 1
ATOM 2506 C C . LEU A 1 317 ? 14.364 -2.879 11.385 1.00 98.56 317 LEU A C 1
ATOM 2508 O O . LEU A 1 317 ? 15.489 -3.381 11.407 1.00 98.56 317 LEU A O 1
ATOM 2512 N N . PHE A 1 318 ? 14.173 -1.579 11.181 1.00 98.06 318 PHE A N 1
ATOM 2513 C CA . PHE A 1 318 ? 15.248 -0.624 10.930 1.00 98.06 318 PHE A CA 1
ATOM 2514 C C . PHE A 1 318 ? 15.214 0.502 11.965 1.00 98.06 318 PHE A C 1
ATOM 2516 O O . PHE A 1 318 ? 14.213 1.205 12.099 1.00 98.06 318 PHE A O 1
ATOM 2523 N N . ASN A 1 319 ? 16.323 0.714 12.679 1.00 97.12 319 ASN A N 1
ATOM 2524 C CA . ASN A 1 319 ? 16.453 1.820 13.628 1.00 97.12 319 ASN A CA 1
ATOM 2525 C C . ASN A 1 319 ? 17.541 2.795 13.186 1.00 97.12 319 ASN A C 1
ATOM 2527 O O . ASN A 1 319 ? 18.716 2.513 13.385 1.00 97.12 319 ASN A O 1
ATOM 2531 N N . GLY A 1 320 ? 17.150 3.933 12.620 1.00 96.12 320 GLY A N 1
ATOM 2532 C CA . GLY A 1 320 ? 18.052 5.009 12.217 1.00 96.12 320 GLY A CA 1
ATOM 2533 C C . GLY A 1 320 ? 18.503 5.934 13.350 1.00 96.12 320 GLY A C 1
ATOM 2534 O O . GLY A 1 320 ? 19.354 6.790 13.115 1.00 96.12 320 GLY A O 1
ATOM 2535 N N . TYR A 1 321 ? 17.941 5.801 14.557 1.00 94.44 321 TYR A N 1
ATOM 2536 C CA . TYR A 1 321 ? 18.338 6.603 15.716 1.00 94.44 321 TYR A CA 1
ATOM 2537 C C . TYR A 1 321 ? 19.643 6.110 16.347 1.00 94.44 321 TYR A C 1
ATOM 2539 O O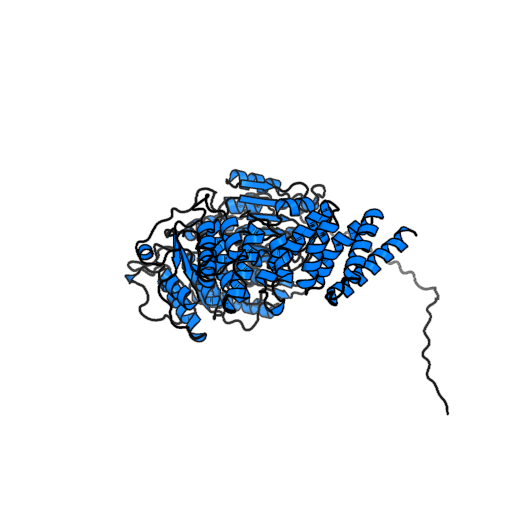 . TYR A 1 321 ? 19.963 4.921 16.301 1.00 94.44 321 TYR A O 1
ATOM 2547 N N . ASP A 1 322 ? 20.380 7.034 16.969 1.00 89.56 322 ASP A N 1
ATOM 2548 C CA . ASP A 1 322 ? 21.595 6.710 17.715 1.00 89.56 322 ASP A CA 1
ATOM 2549 C C . ASP A 1 322 ? 21.234 5.937 18.998 1.00 89.56 322 ASP A C 1
ATOM 2551 O O . ASP A 1 322 ? 20.532 6.483 19.854 1.00 89.56 322 ASP A O 1
ATOM 2555 N N . PRO A 1 323 ? 21.694 4.681 19.170 1.00 86.81 323 PRO A N 1
ATOM 2556 C CA . PRO A 1 323 ? 21.421 3.910 20.380 1.00 86.81 323 PRO A CA 1
ATOM 2557 C C . PRO A 1 323 ? 22.059 4.507 21.646 1.00 86.81 323 PRO A C 1
ATOM 2559 O O . PRO A 1 323 ? 21.644 4.151 22.748 1.00 86.81 323 PRO A O 1
ATOM 2562 N N . GLY A 1 324 ? 23.058 5.388 21.511 1.00 89.06 324 GLY A N 1
ATOM 2563 C CA . GLY A 1 324 ? 23.688 6.083 22.634 1.00 89.06 324 GLY A CA 1
ATOM 2564 C C . GLY A 1 324 ? 22.861 7.242 23.199 1.00 89.06 324 GLY A C 1
ATOM 2565 O O . GLY A 1 324 ? 23.121 7.687 24.316 1.00 89.06 324 GLY A O 1
ATOM 2566 N N . ASP A 1 325 ? 21.854 7.725 22.469 1.00 90.88 325 ASP A N 1
ATOM 2567 C CA . ASP A 1 325 ? 21.023 8.847 22.900 1.00 90.88 325 ASP A CA 1
ATOM 2568 C C . ASP A 1 325 ? 19.833 8.358 23.739 1.00 90.88 325 ASP A C 1
ATOM 2570 O O . ASP A 1 325 ? 18.917 7.686 23.252 1.00 90.88 325 ASP A O 1
ATOM 2574 N N . ALA A 1 326 ? 19.831 8.732 25.022 1.00 90.06 326 ALA A N 1
ATOM 2575 C CA . ALA A 1 326 ? 18.806 8.347 25.990 1.00 90.06 326 ALA A CA 1
ATOM 2576 C C . ALA A 1 326 ? 17.376 8.696 25.538 1.00 90.06 326 ALA A C 1
ATOM 2578 O O . ALA A 1 326 ? 16.434 7.975 25.870 1.00 90.06 326 ALA A O 1
ATOM 2579 N N . ARG A 1 327 ? 17.205 9.746 24.721 1.00 89.94 327 ARG A N 1
ATOM 2580 C CA . ARG A 1 327 ? 15.893 10.179 24.211 1.00 89.94 327 ARG A CA 1
ATOM 2581 C C . ARG A 1 327 ? 15.236 9.135 23.306 1.00 89.94 327 ARG A C 1
ATOM 2583 O O . ARG A 1 327 ? 14.010 9.098 23.217 1.00 89.94 327 ARG A O 1
ATOM 2590 N N . PHE A 1 328 ? 16.029 8.289 22.644 1.00 92.38 328 PHE A N 1
ATOM 2591 C CA . PHE A 1 328 ? 15.548 7.291 21.683 1.00 92.38 328 PHE A CA 1
ATOM 2592 C C . PHE A 1 328 ? 15.507 5.865 22.243 1.00 92.38 328 PHE A C 1
ATOM 2594 O O . PHE A 1 328 ? 15.001 4.968 21.568 1.00 92.38 328 PHE A O 1
ATOM 2601 N N . GLN A 1 329 ? 15.983 5.632 23.472 1.00 90.56 329 GLN A N 1
ATOM 2602 C CA . GLN A 1 329 ? 16.070 4.285 24.055 1.00 90.56 329 GLN A CA 1
ATOM 2603 C C . GLN A 1 329 ? 14.713 3.568 24.111 1.00 90.56 329 GLN A C 1
ATOM 2605 O O . GLN A 1 329 ? 14.628 2.390 23.764 1.00 90.56 329 GLN A O 1
ATOM 2610 N N . GLY A 1 330 ? 13.637 4.290 24.449 1.00 90.31 330 GLY A N 1
ATOM 2611 C CA . GLY A 1 330 ? 12.268 3.752 24.477 1.00 90.31 330 GLY A CA 1
ATOM 2612 C C . GLY A 1 330 ? 11.705 3.345 23.107 1.00 90.31 330 GLY A C 1
ATOM 2613 O O . GLY A 1 330 ? 10.639 2.742 23.045 1.00 90.31 330 GLY A O 1
ATOM 2614 N N . TYR A 1 331 ? 12.418 3.654 22.021 1.00 94.31 331 TYR A N 1
ATOM 2615 C CA . TYR A 1 331 ? 12.056 3.315 20.643 1.00 94.31 331 TYR A CA 1
ATOM 2616 C C . TYR A 1 331 ? 13.001 2.282 20.025 1.00 94.31 331 TYR A C 1
ATOM 2618 O O . TYR A 1 331 ? 12.995 2.084 18.811 1.00 94.31 331 TYR A O 1
ATOM 2626 N N . SER A 1 332 ? 13.815 1.606 20.838 1.00 93.44 332 SER A N 1
ATOM 2627 C CA . SER A 1 332 ? 14.630 0.488 20.370 1.00 93.44 332 SER A CA 1
ATOM 2628 C C . SER A 1 332 ? 13.774 -0.603 19.710 1.00 93.44 332 SER A C 1
ATOM 2630 O O . SER A 1 332 ? 12.678 -0.929 20.163 1.00 93.44 332 SER A O 1
ATOM 2632 N N . GLN A 1 333 ? 14.309 -1.207 18.649 1.00 95.62 333 GLN A N 1
ATOM 2633 C CA . GLN A 1 333 ? 13.646 -2.281 17.900 1.00 95.62 333 GLN A CA 1
ATOM 2634 C C . GLN A 1 333 ? 13.843 -3.665 18.536 1.00 95.62 333 GLN A C 1
ATOM 2636 O O . GLN A 1 333 ? 13.186 -4.620 18.130 1.00 95.62 333 GLN A O 1
ATOM 2641 N N . SER A 1 334 ? 14.722 -3.801 19.537 1.00 95.00 334 SER A N 1
ATOM 2642 C CA . SER A 1 334 ? 15.078 -5.112 20.099 1.00 95.00 334 SER A CA 1
ATOM 2643 C C . SER A 1 334 ? 13.886 -5.831 20.740 1.00 95.00 334 SER A C 1
ATOM 2645 O O . SER A 1 334 ? 13.726 -7.034 20.544 1.00 95.00 334 SER A O 1
ATOM 2647 N N . GLY A 1 335 ? 13.024 -5.100 21.461 1.00 94.81 335 GLY A N 1
ATOM 2648 C CA . GLY A 1 335 ? 11.811 -5.667 22.062 1.00 94.81 335 GLY A CA 1
ATOM 2649 C C . GLY A 1 335 ? 10.822 -6.161 21.005 1.00 94.81 335 GLY A C 1
ATOM 2650 O O . GLY A 1 335 ? 10.341 -7.289 21.084 1.00 94.81 335 GLY A O 1
ATOM 2651 N N . ALA A 1 336 ? 10.604 -5.359 19.959 1.00 97.19 336 ALA A N 1
ATOM 2652 C CA . ALA A 1 336 ? 9.754 -5.732 18.832 1.00 97.19 336 ALA A CA 1
ATOM 2653 C C . ALA A 1 336 ? 10.285 -6.968 18.093 1.00 97.19 336 ALA A C 1
ATOM 2655 O O . ALA A 1 336 ? 9.528 -7.895 17.816 1.00 97.19 336 ALA A O 1
ATOM 2656 N N . ASN A 1 337 ? 11.594 -7.012 17.826 1.00 97.94 337 ASN A N 1
ATOM 2657 C CA . ASN A 1 337 ? 12.244 -8.141 17.169 1.00 97.94 337 ASN A CA 1
ATOM 2658 C C . ASN A 1 337 ? 12.052 -9.444 17.963 1.00 97.94 337 ASN A C 1
ATOM 2660 O O . ASN A 1 337 ? 11.627 -10.453 17.399 1.00 97.94 337 ASN A O 1
ATOM 2664 N N . ALA A 1 338 ? 12.313 -9.414 19.275 1.00 97.69 338 ALA A N 1
ATOM 2665 C CA . ALA A 1 338 ? 12.131 -10.571 20.148 1.00 97.69 338 ALA A CA 1
ATOM 2666 C C . ALA A 1 338 ? 10.668 -11.039 20.174 1.00 97.69 338 ALA A C 1
ATOM 2668 O O . ALA A 1 338 ? 10.398 -12.229 20.001 1.00 97.69 338 ALA A O 1
ATOM 2669 N N . ARG A 1 339 ? 9.722 -10.103 20.323 1.00 97.38 339 ARG A N 1
ATOM 2670 C CA . ARG A 1 339 ? 8.292 -10.416 20.383 1.00 97.38 339 ARG A CA 1
ATOM 2671 C C . ARG A 1 339 ? 7.761 -10.997 19.075 1.00 97.38 339 ARG A C 1
ATOM 2673 O O . ARG A 1 339 ? 7.075 -12.015 19.105 1.00 97.38 339 ARG A O 1
ATOM 2680 N N . LEU A 1 340 ? 8.097 -10.402 17.930 1.00 98.25 340 LEU A N 1
ATOM 2681 C CA . LEU A 1 340 ? 7.674 -10.905 16.619 1.00 98.25 340 LEU A CA 1
ATOM 2682 C C . LEU A 1 340 ? 8.281 -12.283 16.323 1.00 98.25 340 LEU A C 1
ATOM 2684 O O . LEU A 1 340 ? 7.570 -13.168 15.847 1.00 98.25 340 LEU A O 1
ATOM 2688 N N . THR A 1 341 ? 9.554 -12.500 16.675 1.00 98.25 341 THR A N 1
ATOM 2689 C CA . THR A 1 341 ? 10.199 -13.822 16.567 1.00 98.25 341 THR A CA 1
ATOM 2690 C C . THR A 1 341 ? 9.449 -14.860 17.399 1.00 98.25 341 THR A C 1
ATOM 2692 O O . THR A 1 341 ? 9.099 -15.923 16.894 1.00 98.25 341 THR A O 1
ATOM 2695 N N . GLN A 1 342 ? 9.138 -14.538 18.660 1.00 97.88 342 GLN A N 1
ATOM 2696 C CA . GLN A 1 342 ? 8.354 -15.407 19.541 1.00 97.88 342 GLN A CA 1
ATOM 2697 C C . GLN A 1 342 ? 6.956 -15.688 18.971 1.00 97.88 342 GLN A C 1
ATOM 2699 O O . GLN A 1 342 ? 6.433 -16.792 19.118 1.00 97.88 342 GLN A O 1
ATOM 2704 N N . PHE A 1 343 ? 6.349 -14.698 18.317 1.00 97.50 343 PHE A N 1
ATOM 2705 C CA . PHE A 1 343 ? 5.053 -14.840 17.666 1.00 97.50 343 PHE A CA 1
ATOM 2706 C C . PHE A 1 343 ? 5.107 -15.697 16.386 1.00 97.50 343 PHE A C 1
ATOM 2708 O O . PHE A 1 343 ? 4.061 -16.145 15.924 1.00 97.50 343 PHE A O 1
ATOM 2715 N N . GLY A 1 344 ? 6.302 -15.977 15.850 1.00 97.75 344 GLY A N 1
ATOM 2716 C CA . GLY A 1 344 ? 6.541 -16.886 14.723 1.00 97.75 344 GLY A CA 1
ATOM 2717 C C . GLY A 1 344 ? 7.041 -16.212 13.443 1.00 97.75 344 GLY A C 1
ATOM 2718 O O . GLY A 1 344 ? 7.187 -16.886 12.425 1.00 97.75 344 GLY A O 1
ATOM 2719 N N . PHE A 1 345 ? 7.296 -14.901 13.459 1.00 98.31 345 PHE A N 1
ATOM 2720 C CA . PHE A 1 345 ? 7.827 -14.187 12.297 1.00 98.31 345 PHE A CA 1
ATOM 2721 C C . PHE A 1 345 ? 9.274 -14.571 12.014 1.00 98.31 345 PHE A C 1
ATOM 2723 O O . PHE A 1 345 ? 10.093 -14.687 12.927 1.00 98.31 345 PHE A O 1
ATOM 2730 N N . LYS A 1 346 ? 9.623 -14.647 10.727 1.00 98.19 346 LYS A N 1
ATOM 2731 C CA . LYS A 1 346 ? 11.022 -14.531 10.311 1.00 98.19 346 LYS A CA 1
ATOM 2732 C C . LYS A 1 346 ? 11.418 -13.057 10.388 1.00 98.19 346 LYS A C 1
ATOM 2734 O O . LYS A 1 346 ? 10.977 -12.262 9.563 1.00 98.19 346 LYS A O 1
ATOM 2739 N N . THR A 1 347 ? 12.234 -12.686 11.367 1.00 98.12 347 THR A N 1
ATOM 2740 C CA . THR A 1 347 ? 12.626 -11.288 11.560 1.00 98.12 347 THR A CA 1
ATOM 2741 C C . THR A 1 347 ? 14.048 -11.001 11.080 1.00 98.12 347 THR A C 1
ATOM 2743 O O . THR A 1 347 ? 14.951 -11.832 11.192 1.00 98.12 347 THR A O 1
ATOM 2746 N N . GLU A 1 348 ? 14.257 -9.794 10.561 1.00 97.56 348 GLU A N 1
ATOM 2747 C CA . GLU A 1 348 ? 15.572 -9.219 10.289 1.00 97.56 348 GLU A CA 1
ATOM 2748 C C . GLU A 1 348 ? 15.671 -7.848 10.960 1.00 97.56 348 GLU A C 1
ATOM 2750 O O . GLU A 1 348 ? 14.924 -6.928 10.635 1.00 97.56 348 GLU A O 1
ATOM 2755 N N . GLN A 1 349 ? 16.618 -7.683 11.883 1.00 96.88 349 GLN A N 1
ATOM 2756 C CA . GLN A 1 349 ? 16.934 -6.379 12.461 1.00 96.88 349 GLN A CA 1
ATOM 2757 C C . GLN A 1 349 ? 18.179 -5.804 11.779 1.00 96.88 349 GLN A C 1
ATOM 2759 O O . GLN A 1 349 ? 19.288 -6.314 11.947 1.00 96.88 349 GLN A O 1
ATOM 2764 N N . VAL A 1 350 ? 18.010 -4.714 11.031 1.00 94.81 350 VAL A N 1
ATOM 2765 C CA . VAL A 1 350 ? 19.106 -4.063 10.306 1.00 94.81 350 VAL A CA 1
ATOM 2766 C C . VAL A 1 350 ? 20.021 -3.339 11.301 1.00 94.81 350 VAL A C 1
ATOM 2768 O O . VAL A 1 350 ? 19.631 -2.360 11.940 1.00 94.81 350 VAL A O 1
ATOM 2771 N N . GLY A 1 351 ? 21.255 -3.827 11.452 1.00 83.75 351 GLY A N 1
ATOM 2772 C CA . GLY A 1 351 ? 22.219 -3.307 12.429 1.00 83.75 351 GLY A CA 1
ATOM 2773 C C . GLY A 1 351 ? 22.695 -1.873 12.148 1.00 83.75 351 GLY A C 1
ATOM 2774 O O . GLY A 1 351 ? 22.755 -1.438 11.001 1.00 83.75 351 GLY A O 1
ATOM 2775 N N . MET A 1 352 ? 23.085 -1.141 13.200 1.00 81.62 352 MET A N 1
ATOM 2776 C CA . MET A 1 352 ? 23.705 0.205 13.184 1.00 81.62 352 MET A CA 1
ATOM 2777 C C . MET A 1 352 ? 22.965 1.348 12.455 1.00 81.62 352 MET A C 1
ATOM 2779 O O . MET A 1 352 ? 23.491 2.463 12.446 1.00 81.62 352 MET A O 1
ATOM 2783 N N . GLY A 1 353 ? 21.792 1.112 11.857 1.00 89.88 353 GLY A N 1
ATOM 2784 C CA . GLY A 1 353 ? 20.911 2.179 11.372 1.00 89.88 353 GLY A CA 1
ATOM 2785 C C . GLY A 1 353 ? 21.505 3.113 10.323 1.00 89.88 353 GLY A C 1
ATOM 2786 O O . GLY A 1 353 ? 21.161 4.292 10.314 1.00 89.88 353 GLY A O 1
ATOM 2787 N N . SER A 1 354 ? 22.452 2.646 9.503 1.00 94.69 354 SER A N 1
ATOM 2788 C CA . SER A 1 354 ? 23.136 3.495 8.524 1.00 94.69 354 SER A CA 1
ATOM 2789 C C . SER A 1 354 ? 22.473 3.474 7.150 1.00 94.69 354 SER A C 1
ATOM 2791 O O . SER A 1 354 ? 21.798 2.504 6.804 1.00 94.69 354 SER A O 1
ATOM 2793 N N . LEU A 1 355 ? 22.720 4.503 6.330 1.00 92.50 355 LEU A N 1
ATOM 2794 C CA . LEU A 1 355 ? 22.224 4.541 4.947 1.00 92.50 355 LEU A CA 1
ATOM 2795 C C . LEU A 1 355 ? 22.734 3.352 4.117 1.00 92.50 355 LEU A C 1
ATOM 2797 O O . LEU A 1 355 ? 21.965 2.723 3.402 1.00 92.50 355 LEU A O 1
ATOM 2801 N N . GLY A 1 356 ? 24.010 2.983 4.257 1.00 92.12 356 GLY A N 1
ATOM 2802 C CA . GLY A 1 356 ? 24.557 1.815 3.557 1.00 92.12 356 GLY A CA 1
ATOM 2803 C C . GLY A 1 356 ? 23.885 0.502 3.976 1.00 92.12 356 GLY A C 1
ATOM 2804 O O . GLY A 1 356 ? 23.637 -0.362 3.137 1.00 92.12 356 GLY A O 1
ATOM 2805 N N . ASN A 1 357 ? 23.527 0.360 5.258 1.00 95.06 357 ASN A N 1
ATOM 2806 C CA . ASN A 1 357 ? 22.805 -0.818 5.741 1.00 95.06 357 ASN A CA 1
ATOM 2807 C C . ASN A 1 357 ? 21.338 -0.814 5.298 1.00 95.06 357 ASN A C 1
ATOM 2809 O O . ASN A 1 357 ? 20.820 -1.876 4.967 1.00 95.06 357 ASN A O 1
ATOM 2813 N N . TRP A 1 358 ? 20.695 0.357 5.227 1.00 95.38 358 TRP A N 1
ATOM 2814 C CA . TRP A 1 358 ? 19.380 0.512 4.60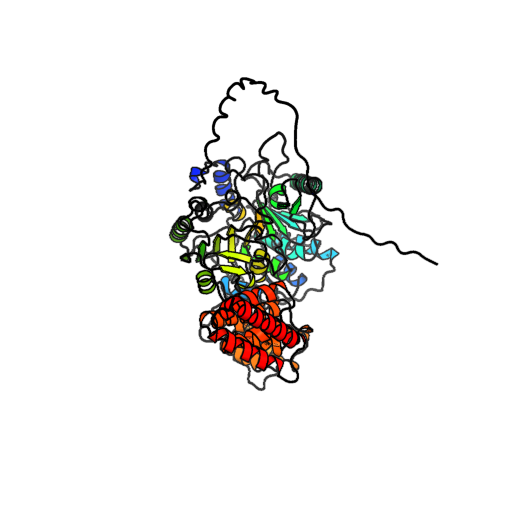1 1.00 95.38 358 TRP A CA 1
ATOM 2815 C C . TRP A 1 358 ? 19.411 0.020 3.153 1.00 95.38 358 TRP A C 1
ATOM 2817 O O . TRP A 1 358 ? 18.649 -0.865 2.777 1.00 95.38 358 TRP A O 1
ATOM 2827 N N . GLN A 1 359 ? 20.336 0.548 2.352 1.00 93.19 359 GLN A N 1
ATOM 2828 C CA . GLN A 1 359 ? 20.454 0.205 0.937 1.00 93.19 359 GLN A CA 1
ATOM 2829 C C . GLN A 1 359 ? 20.734 -1.287 0.744 1.00 93.19 359 GLN A C 1
ATOM 2831 O O . GLN A 1 359 ? 20.101 -1.919 -0.093 1.00 93.19 359 GLN A O 1
ATOM 2836 N N . LYS A 1 360 ? 21.617 -1.877 1.558 1.00 92.56 360 LYS A N 1
ATOM 2837 C CA . LYS A 1 360 ? 21.902 -3.317 1.518 1.00 92.56 360 LYS A CA 1
ATOM 2838 C C . LYS A 1 360 ? 20.686 -4.180 1.876 1.00 92.56 360 LYS A C 1
ATOM 2840 O O . LYS A 1 360 ? 20.532 -5.248 1.294 1.00 92.56 360 LYS A O 1
ATOM 2845 N N . ALA A 1 361 ? 19.879 -3.753 2.846 1.00 93.56 361 ALA A N 1
ATOM 2846 C CA . ALA A 1 361 ? 18.718 -4.512 3.306 1.00 93.56 361 ALA A CA 1
ATOM 2847 C C . ALA A 1 361 ? 17.533 -4.412 2.334 1.00 93.56 361 ALA A C 1
ATOM 2849 O O . ALA A 1 361 ? 16.799 -5.378 2.150 1.00 93.56 361 ALA A O 1
ATOM 2850 N N . PHE A 1 362 ? 17.345 -3.243 1.715 1.00 94.69 362 PHE A N 1
ATOM 2851 C CA . PHE A 1 362 ? 16.113 -2.924 0.999 1.00 94.69 362 PHE A CA 1
ATOM 2852 C C . PHE A 1 362 ? 16.259 -2.828 -0.520 1.00 94.69 362 PHE A C 1
ATOM 2854 O O . PHE A 1 362 ? 15.289 -3.105 -1.220 1.00 94.69 362 PHE A O 1
ATOM 2861 N N . LEU A 1 363 ? 17.412 -2.432 -1.069 1.00 92.19 363 LEU A N 1
ATOM 2862 C CA . LEU A 1 363 ? 17.550 -2.218 -2.513 1.00 92.19 363 LEU A CA 1
ATOM 2863 C C . LEU A 1 363 ? 17.972 -3.492 -3.266 1.00 92.19 363 LEU A C 1
ATOM 2865 O O . LEU A 1 363 ? 18.775 -4.276 -2.764 1.00 92.19 363 LEU A O 1
ATOM 2869 N N . PRO A 1 364 ? 17.485 -3.685 -4.508 1.00 91.62 364 PRO A N 1
ATOM 2870 C CA . PRO A 1 364 ? 16.515 -2.843 -5.227 1.00 91.62 364 PRO A CA 1
ATOM 2871 C C . PRO A 1 364 ? 15.056 -3.080 -4.807 1.00 91.62 364 PRO A C 1
ATOM 2873 O O . PRO A 1 364 ? 14.163 -2.350 -5.246 1.00 91.62 364 PRO A O 1
ATOM 2876 N N . LYS A 1 365 ? 14.810 -4.130 -4.018 1.00 94.06 365 LYS A N 1
ATOM 2877 C CA . LYS A 1 365 ? 13.478 -4.650 -3.745 1.00 94.06 365 LYS A CA 1
ATOM 2878 C C . LYS A 1 365 ? 13.298 -5.039 -2.273 1.00 94.06 365 LYS A C 1
ATOM 2880 O O . LYS A 1 365 ? 14.053 -5.865 -1.768 1.00 94.06 365 LYS A O 1
ATOM 2885 N N . ASN A 1 366 ? 12.228 -4.553 -1.639 1.00 96.62 366 ASN A N 1
ATOM 2886 C CA . ASN A 1 366 ? 11.745 -5.074 -0.362 1.00 96.62 366 ASN A CA 1
ATOM 2887 C C . ASN A 1 366 ? 10.900 -6.334 -0.582 1.00 96.62 366 ASN A C 1
ATOM 2889 O O . ASN A 1 366 ? 9.995 -6.343 -1.421 1.00 96.62 366 ASN A O 1
ATOM 2893 N N . SER A 1 367 ? 11.170 -7.360 0.222 1.00 96.12 367 SER A N 1
ATOM 2894 C CA . SER A 1 367 ? 10.390 -8.604 0.262 1.00 96.12 367 SER A CA 1
ATOM 2895 C C . SER A 1 367 ? 9.704 -8.858 1.604 1.00 96.12 367 SER A C 1
ATOM 2897 O O . SER A 1 367 ? 8.892 -9.770 1.680 1.00 96.12 367 SER A O 1
ATOM 2899 N N . ALA A 1 368 ? 9.983 -8.057 2.639 1.00 97.94 368 ALA A N 1
ATOM 2900 C CA . ALA A 1 368 ? 9.353 -8.233 3.939 1.00 97.94 368 ALA A CA 1
ATOM 2901 C C . ALA A 1 368 ? 7.912 -7.701 3.942 1.00 97.94 368 ALA A C 1
ATOM 2903 O O . ALA A 1 368 ? 7.657 -6.576 3.499 1.00 97.9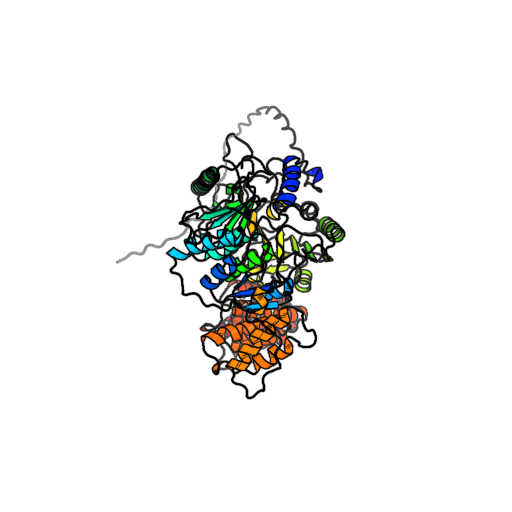4 368 ALA A O 1
ATOM 2904 N N . GLY A 1 369 ? 6.987 -8.486 4.491 1.00 98.12 369 GLY A N 1
ATOM 2905 C CA . GLY A 1 369 ? 5.566 -8.161 4.595 1.00 98.12 369 GLY A CA 1
ATOM 2906 C C . GLY A 1 369 ? 5.226 -7.184 5.727 1.00 98.12 369 GLY A C 1
ATOM 2907 O O . GLY A 1 369 ? 4.180 -6.532 5.676 1.00 98.12 369 GLY A O 1
ATOM 2908 N N . LEU A 1 370 ? 6.091 -7.050 6.739 1.00 98.69 370 LEU A N 1
ATOM 2909 C CA . LEU A 1 370 ? 5.976 -6.051 7.807 1.00 98.69 370 LEU A CA 1
ATOM 2910 C C . LEU A 1 370 ? 7.283 -5.262 7.960 1.00 98.69 370 LEU A C 1
ATOM 2912 O O . LEU A 1 370 ? 8.355 -5.835 8.126 1.00 98.69 370 LEU A O 1
ATOM 2916 N N . LEU A 1 371 ? 7.192 -3.936 7.964 1.00 98.75 371 LEU A N 1
ATOM 2917 C CA . LEU A 1 371 ? 8.323 -3.042 8.196 1.00 98.75 371 LEU A CA 1
ATOM 2918 C C . LEU A 1 371 ? 8.076 -2.191 9.439 1.00 98.75 371 LEU A C 1
ATOM 2920 O O . LEU A 1 371 ? 7.030 -1.550 9.551 1.00 98.75 371 LEU A O 1
ATOM 2924 N N . ILE A 1 372 ? 9.054 -2.147 10.347 1.00 98.62 372 ILE A N 1
ATOM 2925 C CA . ILE A 1 372 ? 9.056 -1.225 11.491 1.00 98.62 372 ILE A CA 1
ATOM 2926 C C . ILE A 1 372 ? 10.305 -0.352 11.404 1.00 98.62 372 ILE A C 1
ATOM 2928 O O . ILE A 1 372 ? 11.428 -0.835 11.540 1.00 98.62 372 ILE A O 1
ATOM 2932 N N . ILE A 1 373 ? 10.108 0.938 11.142 1.00 98.56 373 ILE A N 1
ATOM 2933 C CA . ILE A 1 373 ? 11.176 1.861 10.757 1.00 98.56 373 ILE A CA 1
ATOM 2934 C C . ILE A 1 373 ? 11.195 3.064 11.700 1.00 98.56 373 ILE A C 1
ATOM 2936 O O . ILE A 1 373 ? 10.178 3.725 11.888 1.00 98.56 373 ILE A O 1
ATOM 2940 N N . ASN A 1 374 ? 12.371 3.413 12.217 1.00 97.69 374 ASN A N 1
ATOM 2941 C CA . ASN A 1 374 ? 12.597 4.687 12.898 1.00 97.69 374 ASN A CA 1
ATOM 2942 C C . ASN A 1 374 ? 13.602 5.521 12.115 1.00 97.69 374 ASN A C 1
ATOM 2944 O O . ASN A 1 374 ? 14.724 5.073 11.885 1.00 97.69 374 ASN A O 1
ATOM 2948 N N . THR A 1 375 ? 13.227 6.737 11.737 1.00 97.31 375 THR A N 1
ATOM 2949 C CA . THR A 1 375 ? 14.119 7.724 11.116 1.00 97.31 375 THR A CA 1
ATOM 2950 C C . THR A 1 375 ? 13.670 9.142 11.506 1.00 97.31 375 THR A C 1
ATOM 2952 O O . THR A 1 375 ? 12.720 9.333 12.264 1.00 97.31 375 THR A O 1
ATOM 2955 N N . SER A 1 376 ? 14.351 10.176 11.026 1.00 96.00 376 SER A N 1
ATOM 2956 C CA . SER A 1 376 ? 13.892 11.572 11.121 1.00 96.00 376 SER A CA 1
ATOM 2957 C C . SER A 1 376 ? 14.105 12.267 9.785 1.00 96.00 376 SER A C 1
ATOM 2959 O O . SER A 1 376 ? 14.849 11.745 8.965 1.00 96.00 376 SER A O 1
ATOM 2961 N N . GLY A 1 377 ? 13.458 13.398 9.511 1.00 96.25 377 GLY A N 1
ATOM 2962 C CA . GLY A 1 377 ? 13.633 14.084 8.230 1.00 96.25 377 GLY A CA 1
ATOM 2963 C C . GLY A 1 377 ? 12.419 14.888 7.796 1.00 96.25 377 GLY A C 1
ATOM 2964 O O . GLY A 1 377 ? 11.774 15.537 8.616 1.00 96.25 377 GLY A O 1
ATOM 2965 N N . ASN A 1 378 ? 12.180 14.898 6.491 1.00 96.38 378 ASN A N 1
ATOM 2966 C CA . ASN A 1 378 ? 11.175 15.713 5.816 1.00 96.38 378 ASN A CA 1
ATOM 2967 C C . ASN A 1 378 ? 10.398 14.834 4.812 1.00 96.38 378 ASN A C 1
ATOM 2969 O O . ASN A 1 378 ? 10.744 13.664 4.648 1.00 96.38 378 ASN A O 1
ATOM 2973 N N . PRO A 1 379 ? 9.380 15.360 4.102 1.00 96.94 379 PRO A N 1
ATOM 2974 C CA . PRO A 1 379 ? 8.557 14.549 3.206 1.00 96.94 379 PRO A CA 1
ATOM 2975 C C . PRO A 1 379 ? 9.341 13.699 2.201 1.00 96.94 379 PRO A C 1
ATOM 2977 O O . PRO A 1 379 ? 8.902 12.599 1.882 1.00 96.94 379 PRO A O 1
ATOM 2980 N N . SER A 1 380 ? 10.479 14.195 1.708 1.00 95.38 380 SER A N 1
ATOM 2981 C CA . SER A 1 380 ? 11.245 13.609 0.601 1.00 95.38 380 SER A CA 1
ATOM 2982 C C . SER A 1 380 ? 12.585 12.977 1.007 1.00 95.38 380 SER A C 1
ATOM 2984 O O . SER A 1 380 ? 13.282 12.414 0.159 1.00 95.38 380 SER A O 1
ATOM 2986 N N . SER A 1 381 ? 12.990 13.067 2.278 1.00 94.94 381 SER A N 1
ATOM 2987 C CA . SER A 1 381 ? 14.286 12.546 2.727 1.00 94.94 381 SER A CA 1
ATOM 2988 C C . SER A 1 381 ? 14.300 12.127 4.191 1.00 94.94 381 SER A C 1
ATOM 2990 O O . SER A 1 381 ? 13.601 12.697 5.025 1.00 94.94 381 SER A O 1
ATOM 2992 N N . PHE A 1 382 ? 15.186 11.192 4.528 1.00 96.50 382 PHE A N 1
ATOM 2993 C CA . PHE A 1 382 ? 15.363 10.689 5.881 1.00 96.50 382 PHE A CA 1
ATOM 2994 C C . PHE A 1 382 ? 16.822 10.668 6.332 1.00 96.50 382 PHE A C 1
ATOM 2996 O O . PHE A 1 382 ? 17.711 10.192 5.639 1.00 96.50 382 PHE A O 1
ATOM 3003 N N . ASN A 1 383 ? 17.065 11.182 7.529 1.00 95.12 383 ASN A N 1
ATOM 3004 C CA . ASN A 1 383 ? 18.355 11.235 8.187 1.00 95.12 383 ASN A CA 1
ATOM 3005 C C . ASN A 1 383 ? 18.603 9.913 8.917 1.00 95.12 383 ASN A C 1
ATOM 3007 O O . ASN A 1 383 ? 17.772 9.455 9.710 1.00 95.12 383 ASN A O 1
ATOM 3011 N N . VAL A 1 384 ? 19.762 9.320 8.656 1.00 95.38 384 VAL A N 1
ATOM 3012 C CA . VAL A 1 384 ? 20.250 8.084 9.274 1.00 95.38 384 VAL A CA 1
ATOM 3013 C C . VAL A 1 384 ? 21.754 8.204 9.510 1.00 95.38 384 VAL A C 1
ATOM 3015 O O . VAL A 1 384 ? 22.401 9.175 9.109 1.00 95.38 384 VAL A O 1
ATOM 3018 N N . ARG A 1 385 ? 22.365 7.217 10.169 1.00 91.88 385 ARG A N 1
ATOM 3019 C CA . ARG A 1 385 ? 23.819 7.242 10.345 1.00 91.88 385 ARG A CA 1
ATOM 3020 C C . ARG A 1 385 ? 24.521 7.182 8.982 1.00 91.88 385 ARG A C 1
ATOM 3022 O O . ARG A 1 385 ? 24.200 6.361 8.125 1.00 91.88 385 ARG A O 1
ATOM 3029 N N . GLY A 1 386 ? 25.535 8.021 8.795 1.00 85.56 386 GLY A N 1
ATOM 3030 C CA . GLY A 1 386 ? 26.351 8.014 7.579 1.00 85.56 386 GLY A CA 1
ATOM 3031 C C . GLY A 1 386 ? 25.725 8.710 6.366 1.00 85.56 386 GLY A C 1
ATOM 3032 O O . GLY A 1 386 ? 26.317 8.640 5.294 1.00 85.56 386 GLY A O 1
ATOM 3033 N N . GLY A 1 387 ? 24.582 9.390 6.510 1.00 88.88 387 GLY A N 1
ATOM 3034 C CA . GLY A 1 387 ? 24.029 10.246 5.459 1.00 88.88 387 GLY A CA 1
ATOM 3035 C C . GLY A 1 387 ? 22.509 10.374 5.504 1.00 88.88 387 GLY A C 1
ATOM 3036 O O . GLY A 1 387 ? 21.845 9.820 6.377 1.00 88.88 387 GLY A O 1
ATOM 3037 N N . ASN A 1 388 ? 21.967 11.087 4.521 1.00 91.25 388 ASN A N 1
ATOM 3038 C CA . ASN A 1 388 ? 20.528 11.220 4.335 1.00 91.25 388 ASN A CA 1
ATOM 3039 C C . ASN A 1 388 ? 20.099 10.332 3.170 1.00 91.25 388 ASN A C 1
ATOM 3041 O O . ASN A 1 388 ? 20.638 10.459 2.071 1.00 91.25 388 ASN A O 1
ATOM 3045 N N . GLY A 1 389 ? 19.147 9.441 3.420 1.00 92.56 389 GLY A N 1
ATOM 3046 C CA . GLY A 1 389 ? 18.399 8.779 2.368 1.00 92.56 389 GLY A CA 1
ATOM 3047 C C . GLY A 1 389 ? 17.307 9.690 1.819 1.00 92.56 389 GLY A C 1
ATOM 3048 O O . GLY A 1 389 ? 16.949 10.711 2.405 1.00 92.56 389 GLY A O 1
ATOM 3049 N N . THR A 1 390 ? 16.776 9.315 0.672 1.00 92.94 390 THR A N 1
ATOM 3050 C CA . THR A 1 390 ? 15.766 10.042 -0.097 1.00 92.94 390 THR A CA 1
ATOM 3051 C C . THR A 1 390 ? 14.631 9.100 -0.470 1.00 92.94 390 THR A C 1
ATOM 3053 O O . THR A 1 390 ? 14.706 7.892 -0.240 1.00 92.94 390 THR A O 1
ATOM 3056 N N . THR A 1 391 ? 13.573 9.604 -1.096 1.00 93.44 391 THR A N 1
ATOM 3057 C CA . THR A 1 391 ? 12.504 8.734 -1.605 1.00 93.44 391 THR A CA 1
ATOM 3058 C C . THR A 1 391 ? 12.978 7.750 -2.673 1.00 93.44 391 THR A C 1
ATOM 3060 O O . THR A 1 391 ? 12.357 6.711 -2.856 1.00 93.44 391 THR A O 1
ATOM 3063 N N . TRP A 1 392 ? 14.122 7.967 -3.320 1.00 91.25 392 TRP A N 1
ATOM 3064 C CA . TRP A 1 392 ? 14.704 6.976 -4.236 1.00 91.25 392 TRP A CA 1
ATOM 3065 C C . TRP A 1 392 ? 15.422 5.821 -3.535 1.00 91.25 392 TRP A C 1
ATOM 3067 O O . TRP A 1 392 ? 15.625 4.780 -4.155 1.00 91.25 392 TRP A O 1
ATOM 3077 N N . ASP A 1 393 ? 15.721 5.948 -2.239 1.00 93.88 393 ASP A N 1
ATOM 3078 C CA . ASP A 1 393 ? 16.168 4.823 -1.412 1.00 93.88 393 ASP A CA 1
ATOM 3079 C C . ASP A 1 393 ? 15.003 3.913 -0.983 1.00 93.88 393 ASP A C 1
ATOM 3081 O O . ASP A 1 393 ? 15.244 2.857 -0.396 1.00 93.88 393 ASP A O 1
ATOM 3085 N N . ILE A 1 394 ? 13.748 4.290 -1.259 1.00 96.56 394 ILE A N 1
ATOM 3086 C CA . ILE A 1 394 ? 12.584 3.433 -1.012 1.00 96.56 394 ILE A CA 1
ATOM 3087 C C . ILE A 1 394 ? 12.472 2.417 -2.153 1.00 96.56 394 ILE A C 1
ATOM 3089 O O . ILE A 1 394 ? 12.296 2.802 -3.315 1.00 96.56 394 ILE A O 1
ATOM 3093 N N . PRO A 1 395 ? 12.558 1.115 -1.848 1.00 95.56 395 PRO A N 1
ATOM 3094 C CA . PRO A 1 395 ? 12.678 0.089 -2.868 1.00 95.56 395 PRO A CA 1
ATOM 3095 C C . PRO A 1 395 ? 11.364 -0.175 -3.596 1.00 95.56 395 PRO A C 1
ATOM 3097 O O . PRO A 1 395 ? 10.267 0.161 -3.131 1.00 95.56 395 PRO A O 1
ATOM 3100 N N . TRP A 1 396 ? 11.471 -0.888 -4.714 1.00 95.25 396 TRP A N 1
ATOM 3101 C CA . TRP A 1 396 ? 10.326 -1.617 -5.246 1.00 95.25 396 TRP A CA 1
ATOM 3102 C C . TRP A 1 396 ? 9.833 -2.622 -4.203 1.00 95.25 396 TRP A C 1
ATOM 3104 O O . TRP A 1 396 ? 10.644 -3.306 -3.590 1.00 95.25 396 TRP A O 1
ATOM 3114 N N . THR A 1 397 ? 8.535 -2.715 -3.946 1.00 97.06 397 THR A N 1
ATOM 3115 C CA . THR A 1 397 ? 8.053 -3.360 -2.718 1.00 97.06 397 THR A CA 1
ATOM 3116 C C . THR A 1 397 ? 7.038 -4.456 -3.034 1.00 97.06 397 THR A C 1
ATOM 3118 O O . THR A 1 397 ? 6.049 -4.227 -3.729 1.00 97.06 397 THR A O 1
ATOM 3121 N N . ASP A 1 398 ? 7.301 -5.672 -2.546 1.00 97.00 398 ASP A N 1
ATOM 3122 C CA . ASP A 1 398 ? 6.255 -6.695 -2.397 1.00 97.00 398 ASP A CA 1
ATOM 3123 C C . ASP A 1 398 ? 5.174 -6.217 -1.415 1.00 97.00 398 ASP A C 1
ATOM 3125 O O . ASP A 1 398 ? 5.433 -5.281 -0.659 1.00 97.00 398 ASP A O 1
ATOM 3129 N N . PRO A 1 399 ? 3.960 -6.799 -1.407 1.00 98.62 399 PRO A N 1
ATOM 3130 C CA . PRO A 1 399 ? 2.902 -6.339 -0.515 1.00 98.62 399 PRO A CA 1
ATOM 3131 C C . PRO A 1 399 ? 3.368 -6.244 0.944 1.00 98.62 399 PRO A C 1
ATOM 3133 O O . PRO A 1 399 ? 3.633 -7.255 1.588 1.00 98.62 399 PRO A O 1
ATOM 3136 N N . ALA A 1 400 ? 3.427 -5.021 1.478 1.00 98.62 400 ALA A N 1
ATOM 3137 C CA . ALA A 1 400 ? 3.942 -4.759 2.820 1.00 98.62 400 ALA A CA 1
ATOM 3138 C C . ALA A 1 400 ? 3.052 -3.809 3.634 1.00 98.62 400 ALA A C 1
ATOM 3140 O O . ALA A 1 400 ? 2.396 -2.912 3.091 1.00 98.62 400 ALA A O 1
ATOM 3141 N N . ARG A 1 401 ? 3.082 -3.992 4.958 1.00 98.69 401 ARG A N 1
ATOM 3142 C CA . ARG A 1 401 ? 2.572 -3.045 5.958 1.00 98.69 401 ARG A CA 1
ATOM 3143 C C . ARG A 1 401 ? 3.741 -2.321 6.603 1.00 98.69 401 ARG A C 1
ATOM 3145 O O . ARG A 1 401 ? 4.735 -2.950 6.953 1.00 98.69 401 ARG A O 1
ATOM 3152 N N . ILE A 1 402 ? 3.617 -1.013 6.780 1.00 98.81 402 ILE A N 1
ATOM 3153 C CA . ILE A 1 402 ? 4.728 -0.166 7.214 1.00 98.81 402 ILE A CA 1
ATOM 3154 C C . ILE A 1 402 ? 4.314 0.646 8.427 1.00 98.81 402 ILE A C 1
ATOM 3156 O O . ILE A 1 402 ? 3.401 1.460 8.355 1.00 98.81 402 ILE A O 1
ATOM 3160 N N . HIS A 1 403 ? 5.024 0.464 9.532 1.00 98.62 403 HIS A N 1
ATOM 3161 C CA . HIS A 1 403 ? 5.035 1.409 10.635 1.00 98.62 403 HIS A CA 1
ATOM 3162 C C . HIS A 1 403 ? 6.303 2.249 10.541 1.00 98.62 403 HIS A C 1
ATOM 3164 O O . HIS A 1 403 ? 7.406 1.697 10.601 1.00 98.62 403 HIS A O 1
ATOM 3170 N N . ILE A 1 404 ? 6.167 3.570 10.426 1.00 98.38 404 ILE A N 1
ATOM 3171 C CA . ILE A 1 404 ? 7.324 4.458 10.409 1.00 98.38 404 ILE A CA 1
ATOM 3172 C C . ILE A 1 404 ? 7.190 5.615 11.399 1.00 98.38 404 ILE A C 1
ATOM 3174 O O . ILE A 1 404 ? 6.272 6.431 11.338 1.00 98.38 404 ILE A O 1
ATOM 3178 N N . ILE A 1 405 ? 8.177 5.710 12.287 1.00 98.00 405 ILE A N 1
ATOM 3179 C CA . ILE A 1 405 ? 8.423 6.882 13.122 1.00 98.00 405 ILE A CA 1
ATOM 3180 C C . ILE A 1 405 ? 9.294 7.825 12.305 1.00 98.00 405 ILE A C 1
ATOM 3182 O O . ILE A 1 405 ? 10.487 7.573 12.136 1.00 98.00 405 ILE A O 1
ATOM 3186 N N . HIS A 1 406 ? 8.680 8.861 11.734 1.00 97.88 406 HIS A N 1
ATOM 3187 C CA . HIS A 1 406 ? 9.360 9.860 10.914 1.00 97.88 406 HIS A CA 1
ATOM 3188 C C . HIS A 1 406 ? 8.497 11.117 10.739 1.00 97.88 406 HIS A C 1
ATOM 3190 O O . HIS A 1 406 ? 7.289 11.031 10.497 1.00 97.88 406 HIS A O 1
ATOM 3196 N N . SER A 1 407 ? 9.114 12.294 10.844 1.00 96.69 407 SER A N 1
ATOM 3197 C CA . SER A 1 407 ? 8.432 13.577 10.654 1.00 96.69 407 SER A CA 1
ATOM 3198 C C . SER A 1 407 ? 8.008 13.771 9.204 1.00 96.69 407 SER A C 1
ATOM 3200 O O . SER A 1 407 ? 8.806 13.539 8.309 1.00 96.69 407 SER A O 1
ATOM 3202 N N . PHE A 1 408 ? 6.777 14.226 8.955 1.00 97.44 408 PHE A N 1
ATOM 3203 C CA . PHE A 1 408 ? 6.267 14.475 7.595 1.00 97.44 408 PHE A CA 1
ATOM 3204 C C . PHE A 1 408 ? 6.258 13.260 6.649 1.00 97.44 408 PHE A C 1
ATOM 3206 O O . PHE A 1 408 ? 6.086 13.419 5.440 1.00 97.44 408 PHE A O 1
ATOM 3213 N N . SER A 1 409 ? 6.418 12.041 7.167 1.00 98.25 409 SER A N 1
ATOM 3214 C CA . SER A 1 409 ? 6.526 10.835 6.341 1.00 98.25 409 SER A CA 1
ATOM 3215 C C . SER A 1 409 ? 5.306 10.600 5.449 1.00 98.25 409 SER A C 1
ATOM 3217 O O . SER A 1 409 ? 5.439 10.058 4.357 1.00 98.25 409 SER A O 1
ATOM 3219 N N . ALA A 1 410 ? 4.141 11.074 5.892 1.00 98.12 410 ALA A N 1
ATOM 3220 C CA . ALA A 1 410 ? 2.852 11.027 5.218 1.00 98.12 410 ALA A CA 1
ATOM 3221 C C . ALA A 1 410 ? 2.334 12.423 4.822 1.00 98.12 410 ALA A C 1
ATOM 3223 O O . ALA A 1 410 ? 1.124 12.642 4.788 1.00 98.12 410 ALA A O 1
ATOM 3224 N N . ALA A 1 411 ? 3.227 13.381 4.558 1.00 97.75 411 ALA A N 1
ATOM 3225 C CA . ALA A 1 411 ? 2.836 14.749 4.210 1.00 97.75 411 ALA A CA 1
ATOM 3226 C C . ALA A 1 411 ? 2.066 14.871 2.886 1.00 97.75 411 ALA A C 1
ATOM 3228 O O . ALA A 1 411 ? 1.299 15.822 2.750 1.00 97.75 411 ALA A O 1
ATOM 3229 N N . ASP A 1 412 ? 2.268 13.943 1.939 1.00 97.81 412 ASP A N 1
ATOM 3230 C CA . ASP A 1 412 ? 1.392 13.727 0.779 1.00 97.81 412 ASP A CA 1
ATOM 3231 C C . ASP A 1 412 ? 1.519 12.290 0.243 1.00 97.81 412 ASP A C 1
ATOM 3233 O O . ASP A 1 412 ? 2.400 11.973 -0.551 1.00 97.81 412 ASP A O 1
ATOM 3237 N N . ALA A 1 413 ? 0.613 11.405 0.656 1.00 97.38 413 ALA A N 1
ATOM 3238 C CA . ALA A 1 413 ? 0.628 9.998 0.254 1.00 97.38 413 ALA A CA 1
ATOM 3239 C C . ALA A 1 413 ? 0.204 9.727 -1.208 1.00 97.38 413 ALA A C 1
ATOM 3241 O O . ALA A 1 413 ? 0.304 8.584 -1.653 1.00 97.38 413 ALA A O 1
ATOM 3242 N N . GLN A 1 414 ? -0.250 10.736 -1.961 1.00 96.88 414 GLN A N 1
ATOM 3243 C CA . GLN A 1 414 ? -0.509 10.609 -3.402 1.00 96.88 414 GLN A CA 1
ATOM 3244 C C . GLN A 1 414 ? 0.666 11.094 -4.262 1.00 96.88 414 GLN A C 1
ATOM 3246 O O . GLN A 1 414 ? 0.704 10.808 -5.462 1.00 96.88 414 GLN A O 1
ATOM 3251 N N . ASP A 1 415 ? 1.636 11.791 -3.668 1.00 95.94 415 ASP A N 1
ATOM 3252 C CA . ASP A 1 415 ? 2.849 12.222 -4.353 1.00 95.94 415 ASP A CA 1
ATOM 3253 C C . ASP A 1 415 ? 3.956 11.152 -4.236 1.00 95.94 415 ASP A C 1
ATOM 3255 O O . ASP A 1 415 ? 4.484 10.924 -3.143 1.00 95.94 415 ASP A O 1
ATOM 3259 N N . PRO A 1 416 ? 4.364 10.497 -5.343 1.00 94.75 416 PRO A N 1
ATOM 3260 C CA . PRO A 1 416 ? 5.421 9.487 -5.330 1.00 94.75 416 PRO A CA 1
ATOM 3261 C C . PRO A 1 416 ? 6.812 10.038 -4.969 1.00 94.75 416 PRO A C 1
ATOM 3263 O O . PRO A 1 416 ? 7.746 9.240 -4.865 1.00 94.75 416 PRO A O 1
ATOM 3266 N N . TYR A 1 417 ? 6.975 11.354 -4.809 1.00 93.62 417 TYR A N 1
ATOM 3267 C CA . TYR A 1 417 ? 8.206 11.989 -4.336 1.00 93.62 417 TYR A CA 1
ATOM 3268 C C . TYR A 1 417 ? 8.224 12.247 -2.825 1.00 93.62 417 TYR A C 1
ATOM 3270 O O . TYR A 1 417 ? 9.227 12.751 -2.314 1.00 93.62 417 TYR A O 1
ATOM 3278 N N . THR A 1 418 ? 7.187 11.822 -2.094 1.00 96.69 418 THR A N 1
ATOM 3279 C CA . THR A 1 418 ? 7.206 11.729 -0.627 1.00 96.69 418 THR A CA 1
ATOM 3280 C C . THR A 1 418 ? 7.420 10.294 -0.143 1.00 96.69 418 THR A C 1
ATOM 3282 O O . THR A 1 418 ? 7.242 9.331 -0.890 1.00 96.69 418 THR A O 1
ATOM 3285 N N . ILE A 1 419 ? 7.808 10.125 1.123 1.00 98.31 419 ILE A N 1
ATOM 3286 C CA . ILE A 1 419 ? 8.104 8.813 1.710 1.00 98.31 419 ILE A CA 1
ATOM 3287 C C . ILE A 1 419 ? 6.882 7.887 1.644 1.00 98.31 419 ILE A C 1
ATOM 3289 O O . ILE A 1 419 ? 6.985 6.789 1.097 1.00 98.31 419 ILE A O 1
ATOM 3293 N N . ALA A 1 420 ? 5.727 8.297 2.176 1.00 98.56 420 ALA A N 1
ATOM 3294 C CA . ALA A 1 420 ? 4.513 7.482 2.132 1.00 98.56 420 ALA A CA 1
ATOM 3295 C C . ALA A 1 420 ? 4.056 7.229 0.698 1.00 98.56 420 ALA A C 1
ATOM 3297 O O . ALA A 1 420 ? 3.767 6.084 0.351 1.00 98.56 420 ALA A O 1
ATOM 3298 N N . GLY A 1 421 ? 4.029 8.271 -0.140 1.00 98.19 421 GLY A N 1
ATOM 3299 C CA . GLY A 1 421 ? 3.570 8.127 -1.515 1.00 98.19 421 GLY A CA 1
ATOM 3300 C C . GLY A 1 421 ? 4.436 7.150 -2.296 1.00 98.19 421 GLY A C 1
ATOM 3301 O O . GLY A 1 421 ? 3.901 6.261 -2.956 1.00 98.19 421 GLY A O 1
ATOM 3302 N N . ARG A 1 422 ? 5.764 7.207 -2.135 1.00 97.75 422 ARG A N 1
ATOM 3303 C CA . ARG A 1 422 ? 6.684 6.260 -2.771 1.00 97.75 422 ARG A CA 1
ATOM 3304 C C . ARG A 1 422 ? 6.482 4.825 -2.297 1.00 97.75 422 ARG A C 1
ATOM 3306 O O . ARG A 1 422 ? 6.428 3.928 -3.134 1.00 97.75 422 ARG A O 1
ATOM 3313 N N . TRP A 1 423 ? 6.333 4.590 -0.992 1.00 98.56 423 TRP A N 1
ATOM 3314 C CA . TRP A 1 423 ? 6.048 3.249 -0.469 1.00 98.56 423 TRP A CA 1
ATOM 3315 C C . TRP A 1 423 ? 4.734 2.686 -1.020 1.00 98.56 423 TRP A C 1
ATOM 3317 O O . TRP A 1 423 ? 4.704 1.545 -1.484 1.00 98.56 423 TRP A O 1
ATOM 3327 N N . LEU A 1 424 ? 3.664 3.486 -1.009 1.00 98.50 424 LEU A N 1
ATOM 3328 C CA . LEU A 1 424 ? 2.337 3.070 -1.468 1.00 98.50 424 LEU A CA 1
ATOM 3329 C C . LEU A 1 424 ? 2.325 2.771 -2.968 1.00 98.50 424 LEU A C 1
ATOM 3331 O O . LEU A 1 424 ? 1.838 1.713 -3.370 1.00 98.50 424 LEU A O 1
ATOM 3335 N N . VAL A 1 425 ? 2.895 3.646 -3.808 1.00 97.38 425 VAL A N 1
ATOM 3336 C CA . VAL A 1 425 ? 2.960 3.364 -5.252 1.00 97.38 425 VAL A CA 1
ATOM 3337 C C . VAL A 1 425 ? 3.870 2.176 -5.548 1.00 97.38 425 VAL A C 1
ATOM 3339 O O . VAL A 1 425 ? 3.589 1.440 -6.486 1.00 97.38 425 VAL A O 1
ATOM 3342 N N . ASN A 1 426 ? 4.907 1.939 -4.736 1.00 97.44 426 ASN A N 1
ATOM 3343 C CA . ASN A 1 426 ? 5.816 0.810 -4.911 1.00 97.44 426 ASN A CA 1
ATOM 3344 C C . ASN A 1 426 ? 5.256 -0.519 -4.400 1.00 97.44 426 ASN A C 1
ATOM 3346 O O . ASN A 1 426 ? 5.873 -1.538 -4.700 1.00 97.44 426 ASN A O 1
ATOM 3350 N N . GLY A 1 427 ? 4.100 -0.558 -3.730 1.00 97.88 427 GLY A N 1
ATOM 3351 C CA . GLY A 1 427 ? 3.411 -1.802 -3.364 1.00 97.88 427 GLY A CA 1
ATOM 3352 C C . GLY A 1 427 ? 3.054 -1.956 -1.887 1.00 97.88 427 GLY A C 1
ATOM 3353 O O . GLY A 1 427 ? 2.434 -2.960 -1.532 1.00 97.88 427 GLY A O 1
ATOM 3354 N N . ALA A 1 428 ? 3.383 -0.998 -1.018 1.00 98.69 428 ALA A N 1
ATOM 3355 C CA . ALA A 1 428 ? 2.844 -1.007 0.338 1.00 98.69 428 ALA A CA 1
ATOM 3356 C C . ALA A 1 428 ? 1.314 -0.891 0.292 1.00 98.69 428 ALA A C 1
ATOM 3358 O O . ALA A 1 428 ? 0.766 -0.112 -0.489 1.00 98.69 428 ALA A O 1
ATOM 3359 N N . TYR A 1 429 ? 0.630 -1.667 1.129 1.00 98.75 429 TYR A N 1
ATOM 3360 C CA . TYR A 1 429 ? -0.832 -1.634 1.234 1.00 98.75 429 TYR A CA 1
ATOM 3361 C C . TYR A 1 429 ? -1.342 -1.198 2.609 1.00 98.75 429 TYR A C 1
ATOM 3363 O O . TYR A 1 429 ? -2.531 -0.943 2.779 1.00 98.75 429 TYR A O 1
ATOM 3371 N N . GLY A 1 430 ? -0.439 -1.111 3.585 1.00 98.50 430 GLY A N 1
ATOM 3372 C CA . GLY A 1 430 ? -0.685 -0.508 4.885 1.00 98.50 430 GLY A CA 1
ATOM 3373 C C . GLY A 1 430 ? 0.469 0.414 5.243 1.00 98.50 430 GLY A C 1
ATOM 3374 O O . GLY A 1 430 ? 1.631 0.056 5.045 1.00 98.50 430 GLY A O 1
ATOM 3375 N N . TYR A 1 431 ? 0.170 1.592 5.775 1.00 98.81 431 TYR A N 1
ATOM 3376 C CA . TYR A 1 431 ? 1.192 2.556 6.169 1.00 98.81 431 TYR A CA 1
ATOM 3377 C C . TYR A 1 431 ? 0.724 3.374 7.370 1.00 98.81 431 TYR A C 1
ATOM 3379 O O . TYR A 1 431 ? -0.401 3.861 7.393 1.00 98.81 431 TYR A O 1
ATOM 3387 N N . PHE A 1 432 ? 1.589 3.560 8.358 1.00 98.75 432 PHE A N 1
ATOM 3388 C CA . PHE A 1 432 ? 1.375 4.468 9.475 1.00 98.75 432 PHE A CA 1
ATOM 3389 C C . PHE A 1 432 ? 2.525 5.460 9.563 1.00 98.75 432 PHE A C 1
ATOM 3391 O O . 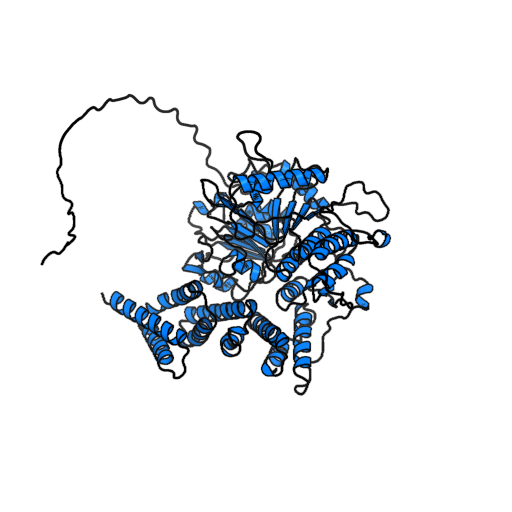PHE A 1 432 ? 3.685 5.054 9.602 1.00 98.75 432 PHE A O 1
ATOM 3398 N N . GLY A 1 433 ? 2.197 6.748 9.616 1.00 98.06 433 GLY A N 1
ATOM 3399 C CA . GLY A 1 433 ? 3.184 7.822 9.663 1.00 98.06 433 GLY A CA 1
ATOM 3400 C C . GLY A 1 433 ? 2.568 9.171 10.013 1.00 98.06 433 GLY A C 1
ATOM 3401 O O . GLY A 1 433 ? 1.459 9.227 10.544 1.00 98.06 433 GLY A O 1
ATOM 3402 N N . SER A 1 434 ? 3.284 10.259 9.723 1.00 97.94 434 SER A N 1
ATOM 3403 C CA . SER A 1 434 ? 2.902 11.609 10.155 1.00 97.94 434 SER A CA 1
ATOM 3404 C C . SER A 1 434 ? 2.681 12.572 8.989 1.00 97.94 434 SER A C 1
ATOM 3406 O O . SER A 1 434 ? 3.554 12.715 8.136 1.00 97.94 434 SER A O 1
ATOM 3408 N N . VAL A 1 435 ? 1.544 13.273 8.970 1.00 97.88 435 VAL A N 1
ATOM 3409 C CA . VAL A 1 435 ? 1.188 14.275 7.943 1.00 97.88 435 VAL A CA 1
ATOM 3410 C C . VAL A 1 435 ? 1.918 15.609 8.130 1.00 97.88 435 VAL A C 1
ATOM 3412 O O . VAL A 1 435 ? 1.976 16.425 7.216 1.00 97.88 435 VAL A O 1
ATOM 3415 N N . HIS A 1 436 ? 2.477 15.836 9.319 1.00 96.75 436 HIS A N 1
ATOM 3416 C CA . HIS A 1 436 ? 3.243 17.028 9.691 1.00 96.75 436 HIS A CA 1
ATOM 3417 C C . HIS A 1 436 ? 4.351 16.639 10.690 1.00 96.75 436 HIS A C 1
ATOM 3419 O O . HIS A 1 436 ? 4.542 15.453 10.942 1.00 96.75 436 HIS A O 1
ATOM 3425 N N . GLU A 1 437 ? 5.098 17.580 11.266 1.00 95.81 437 GLU A N 1
ATOM 3426 C CA . GLU A 1 437 ? 6.103 17.309 12.307 1.00 95.81 437 GLU A CA 1
ATOM 3427 C C . GLU A 1 437 ? 5.466 16.812 13.621 1.00 95.81 437 GLU A C 1
ATOM 3429 O O . GLU A 1 437 ? 4.761 17.579 14.267 1.00 95.81 437 GLU A O 1
ATOM 3434 N N . PRO A 1 438 ? 5.665 15.562 14.061 1.00 93.56 438 PRO A N 1
ATOM 3435 C CA . PRO A 1 438 ? 5.145 15.061 15.329 1.00 93.56 438 PRO A CA 1
ATOM 3436 C C . PRO A 1 438 ? 6.183 15.193 16.456 1.00 93.56 438 PRO A C 1
ATOM 3438 O O . PRO A 1 438 ? 7.387 15.245 16.212 1.00 93.56 438 PRO A O 1
ATOM 3441 N N . TYR A 1 439 ? 5.733 15.132 17.710 1.00 94.00 439 TYR A N 1
ATOM 3442 C CA . TYR A 1 439 ? 6.629 14.741 18.797 1.00 94.00 439 TYR A CA 1
ATOM 3443 C C . TYR A 1 439 ? 6.915 13.243 18.709 1.00 94.00 439 TYR A C 1
ATOM 3445 O O . TYR A 1 439 ? 6.029 12.461 18.362 1.00 94.00 439 TYR A O 1
ATOM 3453 N N . LEU A 1 440 ? 8.127 12.826 19.077 1.00 93.44 440 LEU A N 1
ATOM 3454 C CA . LEU A 1 440 ? 8.495 11.409 19.104 1.00 93.44 440 LEU A CA 1
ATOM 3455 C C . LEU A 1 440 ? 7.532 10.596 19.983 1.00 93.44 440 LEU A C 1
ATOM 3457 O O . LEU A 1 440 ? 7.097 9.519 19.596 1.00 93.44 440 LEU A O 1
ATOM 3461 N N . GLN A 1 441 ? 7.137 11.160 21.127 1.00 93.19 441 GLN A N 1
ATOM 3462 C CA . GLN A 1 441 ? 6.210 10.553 22.081 1.00 93.19 441 GLN A CA 1
ATOM 3463 C C . GLN A 1 441 ? 4.787 10.381 21.547 1.00 93.19 441 GLN A C 1
ATOM 3465 O O . GLN A 1 441 ? 3.980 9.772 22.242 1.00 93.19 441 GLN A O 1
ATOM 3470 N N . ALA A 1 442 ? 4.467 10.896 20.354 1.00 94.00 442 ALA A N 1
ATOM 3471 C CA . ALA A 1 442 ? 3.175 10.668 19.718 1.00 94.00 442 ALA A CA 1
ATOM 3472 C C . ALA A 1 442 ? 3.049 9.272 19.093 1.00 94.00 442 ALA A C 1
ATOM 3474 O O . ALA A 1 442 ? 1.936 8.788 18.888 1.00 94.00 442 ALA A O 1
ATOM 3475 N N . PHE A 1 443 ? 4.172 8.616 18.801 1.00 95.88 443 PHE A N 1
ATOM 3476 C CA . PHE A 1 443 ? 4.186 7.252 18.287 1.00 95.88 443 PHE A CA 1
ATOM 3477 C C . PHE A 1 443 ? 4.164 6.251 19.437 1.00 95.88 443 PHE A C 1
ATOM 3479 O O . PHE A 1 443 ? 4.743 6.483 20.499 1.00 95.88 443 PHE A O 1
ATOM 3486 N N . ARG A 1 444 ? 3.529 5.100 19.218 1.00 95.31 444 ARG A N 1
ATOM 3487 C CA . ARG A 1 444 ? 3.744 3.946 20.092 1.00 95.31 444 ARG A CA 1
ATOM 3488 C C . ARG A 1 444 ? 5.142 3.380 19.875 1.00 95.31 444 ARG A C 1
ATOM 3490 O O . ARG A 1 444 ? 5.690 3.447 18.773 1.00 95.31 444 ARG A O 1
ATOM 3497 N N . SER A 1 445 ? 5.726 2.828 20.935 1.00 95.44 445 SER A N 1
ATOM 3498 C CA . SER A 1 445 ? 7.023 2.168 20.829 1.00 95.44 445 SER A CA 1
ATOM 3499 C C . SER A 1 445 ? 6.908 0.915 19.946 1.00 95.44 445 SER A C 1
ATOM 3501 O O . SER A 1 445 ? 5.864 0.255 19.942 1.00 95.44 445 SER A O 1
ATOM 3503 N N . PRO A 1 446 ? 7.975 0.535 19.220 1.00 96.88 446 PRO A N 1
ATOM 3504 C CA . PRO A 1 446 ? 7.986 -0.695 18.435 1.00 96.88 446 PRO A CA 1
ATOM 3505 C C . PRO A 1 446 ? 7.591 -1.942 19.232 1.00 96.88 446 PRO A C 1
ATOM 3507 O O . PRO A 1 446 ? 6.870 -2.794 18.718 1.00 96.88 446 PRO A O 1
ATOM 3510 N N . GLY A 1 447 ? 8.051 -2.045 20.486 1.00 96.62 447 GLY A N 1
ATOM 3511 C CA . GLY A 1 447 ? 7.726 -3.168 21.369 1.00 96.62 447 GLY A CA 1
ATOM 3512 C C . GLY A 1 447 ? 6.227 -3.274 21.642 1.00 96.62 447 GLY A C 1
ATOM 3513 O O . GLY A 1 447 ? 5.649 -4.338 21.443 1.00 96.62 447 GLY A O 1
ATOM 3514 N N . LEU A 1 448 ? 5.581 -2.153 21.981 1.00 96.19 448 LEU A N 1
ATOM 3515 C CA . LEU A 1 448 ? 4.143 -2.118 22.252 1.00 96.19 448 LEU A CA 1
ATOM 3516 C C . LEU A 1 448 ? 3.309 -2.471 21.014 1.00 96.19 448 LEU A C 1
ATOM 3518 O O . LEU A 1 448 ? 2.283 -3.136 21.124 1.00 96.19 448 LEU A O 1
ATOM 3522 N N . ILE A 1 449 ? 3.758 -2.051 19.828 1.00 97.62 449 ILE A N 1
ATOM 3523 C CA . ILE A 1 449 ? 3.106 -2.416 18.565 1.00 97.62 449 ILE A CA 1
ATOM 3524 C C . ILE A 1 449 ? 3.237 -3.919 18.321 1.00 97.62 449 ILE A C 1
ATOM 3526 O O . ILE A 1 449 ? 2.242 -4.565 18.013 1.00 97.62 449 ILE A O 1
ATOM 3530 N N . ALA A 1 450 ? 4.434 -4.490 18.482 1.00 98.00 450 ALA A N 1
ATOM 3531 C CA . ALA A 1 450 ? 4.638 -5.929 18.332 1.00 98.00 450 ALA A CA 1
ATOM 3532 C C . ALA A 1 450 ? 3.777 -6.739 19.315 1.00 98.00 450 ALA A C 1
ATOM 3534 O O . ALA A 1 450 ? 3.195 -7.747 18.916 1.00 98.00 450 ALA A O 1
ATOM 3535 N N . ASP A 1 451 ? 3.642 -6.276 20.561 1.00 96.94 451 ASP A N 1
ATOM 3536 C CA . ASP A 1 451 ? 2.732 -6.870 21.542 1.00 96.94 451 ASP A CA 1
ATOM 3537 C C . ASP A 1 451 ? 1.275 -6.786 21.085 1.00 96.94 451 ASP A C 1
ATOM 3539 O O . ASP A 1 451 ? 0.603 -7.812 21.027 1.00 96.94 451 ASP A O 1
ATOM 3543 N N . ALA A 1 452 ? 0.793 -5.599 20.704 1.00 96.88 452 ALA A N 1
ATOM 3544 C CA . ALA A 1 452 ? -0.580 -5.404 20.236 1.00 96.88 452 ALA A CA 1
ATOM 3545 C C . ALA A 1 452 ? -0.911 -6.307 19.038 1.00 96.88 452 ALA A C 1
ATOM 3547 O O . ALA A 1 452 ? -1.949 -6.969 19.025 1.00 96.88 452 ALA A O 1
ATOM 3548 N N . LEU A 1 453 ? -0.012 -6.387 18.053 1.00 97.00 453 LEU A N 1
ATOM 3549 C CA . LEU A 1 453 ? -0.184 -7.259 16.891 1.00 97.00 453 LEU A CA 1
ATOM 3550 C C . LEU A 1 453 ? -0.221 -8.738 17.289 1.00 97.00 453 LEU A C 1
ATOM 3552 O O . LEU A 1 453 ? -1.082 -9.468 16.803 1.00 97.00 453 LEU A O 1
ATOM 3556 N N . ALA A 1 454 ? 0.666 -9.170 18.189 1.00 96.12 454 ALA A N 1
ATOM 3557 C CA . ALA A 1 454 ? 0.697 -10.544 18.684 1.00 96.12 454 ALA A CA 1
ATOM 3558 C C . ALA A 1 454 ? -0.558 -10.915 19.499 1.00 96.12 454 ALA A C 1
ATOM 3560 O O . ALA A 1 454 ? -0.992 -12.065 19.472 1.00 96.12 454 ALA A O 1
ATOM 3561 N N . GLU A 1 455 ? -1.175 -9.945 20.178 1.00 95.44 455 GLU A N 1
ATOM 3562 C CA . GLU A 1 455 ? -2.463 -10.110 20.866 1.00 95.44 455 GLU A CA 1
ATOM 3563 C C . GLU A 1 455 ? -3.676 -10.010 19.918 1.00 95.44 455 GLU A C 1
ATOM 3565 O O . GLU A 1 455 ? -4.824 -10.131 20.348 1.00 95.44 455 GLU A O 1
ATOM 3570 N N . GLY A 1 456 ? -3.444 -9.823 18.614 1.00 94.75 456 GLY A N 1
ATOM 3571 C CA . GLY A 1 456 ? -4.479 -9.793 17.581 1.00 94.75 456 GLY A CA 1
ATOM 3572 C C . GLY A 1 456 ? -5.226 -8.464 17.475 1.00 94.75 456 GLY A C 1
ATOM 3573 O O . GLY A 1 456 ? -6.346 -8.439 16.962 1.00 94.75 456 GLY A O 1
ATOM 3574 N N . TYR A 1 457 ? -4.631 -7.364 17.943 1.00 97.25 457 TYR A N 1
ATOM 3575 C CA . TYR A 1 457 ? -5.210 -6.034 17.771 1.00 97.25 457 TYR A CA 1
ATOM 3576 C C . TYR A 1 457 ? -5.259 -5.684 16.277 1.00 97.25 457 TYR A C 1
ATOM 3578 O O . TYR A 1 457 ? -4.282 -5.920 15.555 1.00 97.25 457 TYR A O 1
ATOM 3586 N N . PRO A 1 458 ? -6.355 -5.073 15.799 1.00 97.56 458 PRO A N 1
ATOM 3587 C CA . PRO A 1 458 ? -6.396 -4.506 14.460 1.00 97.56 458 PRO A CA 1
ATOM 3588 C C . PRO A 1 458 ? -5.348 -3.407 14.275 1.00 97.56 458 PRO A C 1
ATOM 3590 O O . PRO A 1 458 ? -5.025 -2.678 15.214 1.00 97.56 458 PRO A O 1
ATOM 3593 N N . TRP A 1 459 ? -4.831 -3.270 13.056 1.00 97.94 459 TRP A N 1
ATOM 3594 C CA . TRP A 1 459 ? -3.686 -2.426 12.719 1.00 97.94 459 TRP A CA 1
ATOM 3595 C C . TRP A 1 459 ? -3.807 -1.001 13.256 1.00 97.94 459 TRP A C 1
ATOM 3597 O O . TRP A 1 459 ? -2.904 -0.525 13.944 1.00 97.94 459 TRP A O 1
ATOM 3607 N N . ALA A 1 460 ? -4.934 -0.330 13.003 1.00 97.62 460 ALA A N 1
ATOM 3608 C CA . ALA A 1 460 ? -5.120 1.045 13.454 1.00 97.62 460 ALA A CA 1
ATOM 3609 C C . ALA A 1 460 ? -5.155 1.151 14.987 1.00 97.62 460 ALA A C 1
ATOM 3611 O O . ALA A 1 460 ? -4.571 2.079 15.547 1.00 97.62 460 ALA A O 1
ATOM 3612 N N . ALA A 1 461 ? -5.766 0.178 15.668 1.00 96.88 461 ALA A N 1
ATOM 3613 C CA . ALA A 1 461 ? -5.797 0.113 17.126 1.00 96.88 461 ALA A CA 1
ATOM 3614 C C . ALA A 1 461 ? -4.435 -0.242 17.736 1.00 96.88 461 ALA A C 1
ATOM 3616 O O . ALA A 1 461 ? -4.151 0.185 18.852 1.00 96.88 461 ALA A O 1
ATOM 3617 N N . ALA A 1 462 ? -3.581 -0.977 17.018 1.00 97.19 462 ALA A N 1
ATOM 3618 C CA . ALA A 1 462 ? -2.226 -1.313 17.449 1.00 97.19 462 ALA A CA 1
ATOM 3619 C C . ALA A 1 462 ? -1.284 -0.097 17.408 1.00 97.19 462 ALA A C 1
ATOM 3621 O O . ALA A 1 462 ? -0.480 0.084 18.322 1.00 97.19 462 ALA A O 1
ATOM 3622 N N . VAL A 1 463 ? -1.405 0.767 16.394 1.00 96.62 463 VAL A N 1
ATOM 3623 C CA . VAL A 1 463 ? -0.477 1.898 16.177 1.00 96.62 463 VAL A CA 1
ATOM 3624 C C . VAL A 1 463 ? -0.931 3.224 16.802 1.00 96.62 463 VAL A C 1
ATOM 3626 O O . VAL A 1 463 ? -0.098 4.082 17.092 1.00 96.62 463 VAL A O 1
ATOM 3629 N N . ARG A 1 464 ? -2.237 3.418 17.031 1.00 95.06 464 ARG A N 1
ATOM 3630 C CA . ARG A 1 464 ? -2.803 4.665 17.579 1.00 95.06 464 ARG A CA 1
ATOM 3631 C C . ARG A 1 464 ? -2.817 4.677 19.094 1.00 95.06 464 ARG A C 1
ATOM 3633 O O . ARG A 1 464 ? -3.336 3.751 19.698 1.00 95.06 464 ARG A O 1
ATOM 3640 N N . GLN A 1 465 ? -2.382 5.786 19.683 1.00 93.31 465 GLN A N 1
ATOM 3641 C CA . GLN A 1 465 ? -2.421 5.979 21.127 1.00 93.31 465 GLN A CA 1
ATOM 3642 C C . GLN A 1 465 ? -3.841 6.051 21.711 1.00 93.31 465 GLN A C 1
ATOM 3644 O O . GLN A 1 465 ? -4.789 6.534 21.073 1.00 93.31 465 GLN A O 1
ATOM 3649 N N . THR A 1 466 ? -3.955 5.604 22.960 1.00 88.38 466 THR A N 1
ATOM 3650 C CA . THR A 1 466 ? -5.185 5.588 23.750 1.00 88.38 466 THR A CA 1
ATOM 3651 C C . THR A 1 466 ? -5.433 6.943 24.434 1.00 88.38 466 THR A C 1
ATOM 3653 O O . THR A 1 466 ? -4.580 7.416 25.195 1.00 88.38 466 THR A O 1
ATOM 3656 N N . PRO A 1 467 ? -6.625 7.545 24.249 1.00 85.44 467 PRO A N 1
ATOM 3657 C CA . PRO A 1 467 ? -7.062 8.749 24.960 1.00 85.44 467 PRO A CA 1
ATOM 3658 C C . PRO A 1 467 ? -6.905 8.648 26.491 1.00 85.44 467 PRO A C 1
ATOM 3660 O O . PRO A 1 467 ? -7.362 7.691 27.108 1.00 85.44 467 PRO A O 1
ATOM 3663 N N . GLY A 1 468 ? -6.268 9.641 27.122 1.00 82.88 468 GLY A N 1
ATOM 3664 C CA . GLY A 1 468 ? -6.175 9.753 28.588 1.00 82.88 468 GLY A CA 1
ATOM 3665 C C . GLY A 1 468 ? -5.218 8.771 29.282 1.00 82.88 468 GLY A C 1
ATOM 3666 O O . GLY A 1 468 ? -5.014 8.882 30.489 1.00 82.88 468 GLY A O 1
ATOM 3667 N N . ARG A 1 469 ? -4.611 7.835 28.542 1.00 83.88 469 ARG A N 1
ATOM 3668 C CA . ARG A 1 469 ? -3.571 6.913 29.040 1.00 83.88 469 ARG A CA 1
ATOM 3669 C C . ARG A 1 469 ? -2.195 7.262 28.500 1.00 83.88 469 ARG A C 1
ATOM 3671 O O . ARG A 1 469 ? -1.210 7.212 29.228 1.00 83.88 469 ARG A O 1
ATOM 3678 N N . GLU A 1 470 ? -2.151 7.652 27.234 1.00 88.00 470 GLU A N 1
ATOM 3679 C CA . GLU A 1 470 ? -0.941 8.049 26.529 1.00 88.00 470 GLU A CA 1
ATOM 3680 C C . GLU A 1 470 ? -0.983 9.567 26.232 1.00 88.00 470 GLU A C 1
ATOM 3682 O O . GLU A 1 470 ? -2.065 10.145 26.073 1.00 88.00 470 GLU A O 1
ATOM 3687 N N . PRO A 1 471 ? 0.174 10.249 26.164 1.00 83.75 471 PRO A N 1
ATOM 3688 C CA . PRO A 1 471 ? 0.271 11.710 26.179 1.00 83.75 471 PRO A CA 1
ATOM 3689 C C . PRO A 1 471 ? -0.262 12.356 24.901 1.00 83.75 471 PRO A C 1
ATOM 3691 O O . PRO A 1 471 ? -0.706 13.501 24.939 1.00 83.75 471 PRO A O 1
ATOM 3694 N N . PHE A 1 472 ? -0.267 11.619 23.788 1.00 84.56 472 PHE A N 1
ATOM 3695 C CA . PHE A 1 472 ? -0.835 12.041 22.509 1.00 84.56 472 PHE A CA 1
ATOM 3696 C C . PHE A 1 472 ? -2.020 11.161 22.117 1.00 84.56 472 PHE A C 1
ATOM 3698 O O . PHE A 1 472 ? -2.288 10.923 20.943 1.00 84.56 472 PHE A O 1
ATOM 3705 N N . GLY A 1 473 ? -2.793 10.725 23.114 1.00 80.12 473 GLY A N 1
ATOM 3706 C CA . GLY A 1 473 ? -4.078 10.077 22.896 1.00 80.12 473 GLY A CA 1
ATOM 3707 C C . GLY A 1 473 ? -5.155 10.985 22.283 1.00 80.12 473 GLY A C 1
ATOM 3708 O O . GLY A 1 473 ? -6.244 10.482 22.042 1.00 80.12 473 GLY A O 1
ATOM 3709 N N . ASN A 1 474 ? -4.889 12.275 22.023 1.00 84.06 474 ASN A N 1
ATOM 3710 C CA . ASN A 1 474 ? -5.772 13.289 21.402 1.00 84.06 474 ASN A CA 1
ATOM 3711 C C . ASN A 1 474 ? -5.573 13.403 19.872 1.00 84.06 474 ASN A C 1
ATOM 3713 O O . ASN A 1 474 ? -4.557 12.902 19.391 1.00 84.06 474 ASN A O 1
ATOM 3717 N N . PRO A 1 475 ? -6.490 14.055 19.109 1.00 83.94 475 PRO A N 1
ATOM 3718 C CA . PRO A 1 475 ? -6.295 14.327 17.682 1.00 83.94 475 PRO A CA 1
ATOM 3719 C C . PRO A 1 475 ? -4.912 14.890 17.398 1.00 83.94 475 PRO A C 1
ATOM 3721 O O . PRO A 1 475 ? -4.546 15.940 17.929 1.00 83.94 475 PRO A O 1
ATOM 3724 N N . TRP A 1 476 ? -4.147 14.195 16.562 1.00 90.44 476 TRP A N 1
ATOM 3725 C CA . TRP A 1 476 ? -2.784 14.608 16.248 1.00 90.44 476 TRP A CA 1
ATOM 3726 C C . TRP A 1 476 ? -2.452 14.463 14.761 1.00 90.44 476 TRP A C 1
ATOM 3728 O O . TRP A 1 476 ? -3.313 14.361 13.893 1.00 90.44 476 TRP A O 1
ATOM 3738 N N . ARG A 1 477 ? -1.158 14.489 14.460 1.00 95.62 477 ARG A N 1
ATOM 3739 C CA . ARG A 1 477 ? -0.556 14.547 13.124 1.00 95.62 477 ARG A CA 1
ATOM 3740 C C . ARG A 1 477 ? -0.358 13.172 12.484 1.00 95.62 477 ARG A C 1
ATOM 3742 O O . ARG A 1 477 ? 0.226 13.089 11.413 1.00 95.62 477 ARG A O 1
ATOM 3749 N N . LEU A 1 478 ? -0.800 12.094 13.127 1.00 97.31 478 LEU A N 1
ATOM 3750 C CA . LEU A 1 478 ? -0.558 10.726 12.660 1.00 97.31 478 LEU A CA 1
ATOM 3751 C C . LEU A 1 478 ? -1.715 10.228 11.792 1.00 97.31 478 LEU A C 1
ATOM 3753 O O . LEU A 1 478 ? -2.859 10.614 12.031 1.00 97.31 478 LEU A O 1
ATOM 3757 N N . ILE A 1 479 ? -1.430 9.366 10.818 1.00 98.06 479 ILE A N 1
ATOM 3758 C CA . ILE A 1 479 ? -2.405 8.822 9.859 1.00 98.06 479 ILE A CA 1
ATOM 3759 C C . ILE A 1 479 ? -2.168 7.333 9.596 1.00 98.06 479 ILE A C 1
ATOM 3761 O O . ILE A 1 479 ? -1.030 6.866 9.647 1.00 98.06 479 ILE A O 1
ATOM 3765 N N . VAL A 1 480 ? -3.250 6.603 9.309 1.00 98.62 480 VAL A N 1
ATOM 3766 C CA . VAL A 1 480 ? -3.239 5.200 8.873 1.00 98.62 480 VAL A CA 1
ATOM 3767 C C . VAL A 1 480 ? -3.745 5.136 7.430 1.00 98.62 480 VAL A C 1
ATOM 3769 O O . VAL A 1 480 ? -4.881 5.510 7.154 1.00 98.62 480 VAL A O 1
ATOM 3772 N N . PHE A 1 481 ? -2.925 4.616 6.524 1.00 98.69 481 PHE A N 1
ATOM 3773 C CA . PHE A 1 481 ? -3.342 4.154 5.201 1.00 98.69 481 PHE A CA 1
ATOM 3774 C C . PHE A 1 481 ? -3.479 2.630 5.201 1.00 98.69 481 PHE A C 1
ATOM 3776 O O . PHE A 1 481 ? -2.745 1.934 5.910 1.00 98.69 481 PHE A O 1
ATOM 3783 N N . GLY A 1 482 ? -4.399 2.119 4.393 1.00 98.56 482 GLY A N 1
ATOM 3784 C CA . GLY A 1 482 ? -4.854 0.736 4.400 1.00 98.56 482 GLY A CA 1
ATOM 3785 C C . GLY A 1 482 ? -6.157 0.541 5.179 1.00 98.56 482 GLY A C 1
ATOM 3786 O O . GLY A 1 482 ? -6.723 1.470 5.758 1.00 98.56 482 GLY A O 1
ATOM 3787 N N . ASP A 1 483 ? -6.618 -0.707 5.201 1.00 98.56 483 ASP A N 1
ATOM 3788 C CA . ASP A 1 483 ? -7.753 -1.143 6.013 1.00 98.56 483 ASP A CA 1
ATOM 3789 C C . ASP A 1 483 ? -7.379 -1.092 7.517 1.00 98.56 483 ASP A C 1
ATOM 3791 O O . ASP A 1 483 ? -6.464 -1.800 7.955 1.00 98.56 483 ASP A O 1
ATOM 3795 N N . PRO A 1 484 ? -8.058 -0.277 8.346 1.00 98.44 484 PRO A N 1
ATOM 3796 C CA . PRO A 1 484 ? -7.739 -0.153 9.767 1.00 98.44 484 PRO A CA 1
ATOM 3797 C C . PRO A 1 484 ? -7.969 -1.459 10.544 1.00 98.44 484 PRO A C 1
ATOM 3799 O O . PRO A 1 484 ? -7.410 -1.625 11.631 1.00 98.44 484 PRO A O 1
ATOM 3802 N N . MET A 1 485 ? -8.747 -2.390 9.976 1.00 98.00 485 MET A N 1
ATOM 3803 C CA . MET A 1 485 ? -9.116 -3.673 10.568 1.00 98.00 485 MET A CA 1
ATOM 3804 C C . MET A 1 485 ? -8.152 -4.815 10.237 1.00 98.00 485 MET A C 1
ATOM 3806 O O . MET A 1 485 ? -8.366 -5.947 10.673 1.00 98.00 485 MET A O 1
ATOM 3810 N N . MET A 1 486 ? -7.082 -4.548 9.482 1.00 97.00 486 MET A N 1
ATOM 3811 C CA . MET A 1 486 ? -6.062 -5.553 9.190 1.00 97.00 486 MET A CA 1
ATOM 3812 C C . MET A 1 486 ? -5.467 -6.112 10.482 1.00 97.00 486 MET A C 1
ATOM 3814 O O . MET A 1 486 ? -4.876 -5.382 11.270 1.00 97.00 486 MET A O 1
ATOM 3818 N N . THR A 1 487 ? -5.561 -7.421 10.677 1.00 95.94 487 THR A N 1
ATOM 3819 C CA . THR A 1 487 ? -4.904 -8.129 11.781 1.00 95.94 487 THR A CA 1
ATOM 3820 C C . THR A 1 487 ? -3.673 -8.867 11.277 1.00 95.94 487 THR A C 1
ATOM 3822 O O . THR A 1 487 ? -3.477 -9.031 10.066 1.00 95.94 487 THR A O 1
ATOM 3825 N N . VAL A 1 488 ? -2.816 -9.282 12.205 1.00 94.94 488 VAL A N 1
ATOM 3826 C CA . VAL A 1 488 ? -1.675 -10.151 11.925 1.00 94.94 488 VAL A CA 1
ATOM 3827 C C . VAL A 1 488 ? -1.969 -11.528 12.512 1.00 94.94 488 VAL A C 1
ATOM 3829 O O . VAL A 1 488 ? -2.181 -11.663 13.713 1.00 94.94 488 VAL A O 1
ATOM 3832 N N . ALA A 1 489 ? -1.999 -12.545 11.658 1.00 94.25 489 ALA A N 1
ATOM 3833 C CA . ALA A 1 489 ? -2.048 -13.937 12.084 1.00 94.25 489 ALA A CA 1
ATOM 3834 C C . ALA A 1 489 ? -0.638 -14.445 12.407 1.00 94.25 489 ALA A C 1
ATOM 3836 O O . ALA A 1 489 ? 0.355 -13.964 11.855 1.00 94.25 489 ALA A O 1
ATOM 3837 N N . ARG A 1 490 ? -0.545 -15.455 13.276 1.00 95.12 490 ARG A N 1
ATOM 3838 C CA . ARG A 1 490 ? 0.712 -16.175 13.486 1.00 95.12 490 ARG A CA 1
ATOM 3839 C C . ARG A 1 490 ? 1.128 -16.850 12.168 1.00 95.12 490 ARG A C 1
ATOM 3841 O O . ARG A 1 490 ? 0.284 -17.460 11.507 1.00 95.12 490 ARG A O 1
ATOM 3848 N N . PRO A 1 491 ? 2.401 -16.756 11.750 1.00 93.69 491 PRO A N 1
ATOM 3849 C CA . PRO A 1 491 ? 2.857 -17.417 10.531 1.00 93.69 491 PRO A CA 1
ATOM 3850 C C . PRO A 1 491 ? 2.588 -18.924 10.577 1.00 93.69 491 PRO A C 1
ATOM 3852 O O . PRO A 1 491 ? 2.946 -19.598 11.538 1.00 93.69 491 PRO A O 1
ATOM 3855 N N . GLY A 1 492 ? 1.932 -19.439 9.535 1.00 89.38 492 GLY A N 1
ATOM 3856 C CA . GLY A 1 492 ? 1.433 -20.818 9.480 1.00 89.38 492 GLY A CA 1
ATOM 3857 C C . GLY A 1 492 ? -0.075 -20.944 9.722 1.00 89.38 492 GLY A C 1
ATOM 3858 O O . GLY A 1 492 ? -0.695 -21.815 9.119 1.00 89.38 492 GLY A O 1
ATOM 3859 N N . ASP A 1 493 ? -0.695 -20.011 10.449 1.00 89.88 493 ASP A N 1
ATOM 3860 C CA . ASP A 1 493 ? -2.133 -20.031 10.772 1.00 89.88 493 ASP A CA 1
ATOM 3861 C C . ASP A 1 493 ? -2.994 -19.446 9.635 1.00 89.88 493 ASP A C 1
ATOM 3863 O O . ASP A 1 493 ? -4.000 -18.767 9.854 1.00 89.88 493 ASP A O 1
ATOM 3867 N N . ARG A 1 494 ? -2.590 -19.665 8.377 1.00 82.00 494 ARG A N 1
ATOM 3868 C CA . ARG A 1 494 ? -3.359 -19.186 7.221 1.00 82.00 494 ARG A CA 1
ATOM 3869 C C . ARG A 1 494 ? -4.706 -19.924 7.175 1.00 82.00 494 ARG A C 1
ATOM 3871 O O . ARG A 1 494 ? -4.710 -21.151 7.295 1.00 82.00 494 ARG A O 1
ATOM 3878 N N . PRO A 1 495 ? -5.835 -19.222 6.947 1.00 84.81 495 PRO A N 1
ATOM 3879 C CA . PRO A 1 495 ? -7.122 -19.882 6.783 1.00 84.81 495 PRO A CA 1
ATOM 3880 C C . PRO A 1 495 ? -7.051 -20.945 5.688 1.00 84.81 495 PRO A C 1
ATOM 3882 O O . PRO A 1 495 ? -6.465 -20.717 4.624 1.00 84.81 495 PRO A O 1
ATOM 3885 N N . ALA A 1 496 ? -7.660 -22.103 5.948 1.00 86.56 496 ALA A N 1
ATOM 3886 C CA . ALA A 1 496 ? -7.753 -23.160 4.955 1.00 86.56 496 ALA A CA 1
ATOM 3887 C C . ALA A 1 496 ? -8.452 -22.627 3.698 1.00 86.56 496 ALA A C 1
ATOM 3889 O O . ALA A 1 496 ? -9.513 -21.998 3.775 1.00 86.56 496 ALA A O 1
ATOM 3890 N N . ARG A 1 497 ? -7.852 -22.890 2.536 1.00 94.88 497 ARG A N 1
ATOM 3891 C CA . ARG A 1 497 ? -8.417 -22.489 1.250 1.00 94.88 497 ARG A CA 1
ATOM 3892 C C . ARG A 1 497 ? -9.212 -23.628 0.631 1.00 94.88 497 ARG A C 1
ATOM 3894 O O . ARG A 1 497 ? -8.885 -24.799 0.809 1.00 94.88 497 ARG A O 1
ATOM 3901 N N . THR A 1 498 ? -10.257 -23.277 -0.104 1.00 96.62 498 THR A N 1
ATOM 3902 C CA . THR A 1 498 ? -11.133 -24.231 -0.794 1.00 96.62 498 THR A CA 1
ATOM 3903 C C . THR A 1 498 ? -11.073 -24.049 -2.308 1.00 96.62 498 THR A C 1
ATOM 3905 O O . THR A 1 498 ? -10.458 -23.117 -2.819 1.00 96.62 498 THR A O 1
ATOM 3908 N N . THR A 1 499 ? -11.740 -24.934 -3.041 1.00 95.25 499 THR A N 1
ATOM 3909 C CA . THR A 1 499 ? -12.048 -24.753 -4.466 1.00 95.25 499 THR A CA 1
ATOM 3910 C C . THR A 1 499 ? -13.557 -24.599 -4.643 1.00 95.25 499 THR A C 1
ATOM 3912 O O . THR A 1 499 ? -14.322 -25.019 -3.772 1.00 95.25 499 THR A O 1
ATOM 3915 N N . LEU A 1 500 ? -13.983 -23.977 -5.744 1.00 95.38 500 LEU A N 1
ATOM 3916 C CA . LEU A 1 500 ? -15.390 -23.915 -6.143 1.00 95.38 500 LEU A CA 1
ATOM 3917 C C . LEU A 1 500 ? -15.542 -24.406 -7.590 1.00 95.38 500 LEU A C 1
ATOM 3919 O O . LEU A 1 500 ? -14.810 -23.906 -8.449 1.00 95.38 500 LEU A O 1
ATOM 3923 N N . PRO A 1 501 ? -16.519 -25.289 -7.887 1.00 95.44 501 PRO A N 1
ATOM 3924 C CA . PRO A 1 501 ? -16.707 -25.846 -9.231 1.00 95.44 501 PRO A CA 1
ATOM 3925 C C . PRO A 1 501 ? -16.948 -24.802 -10.325 1.00 95.44 501 PRO A C 1
ATOM 3927 O O . PRO A 1 501 ? -16.596 -25.014 -11.481 1.00 95.44 501 PRO A O 1
ATOM 3930 N N . MET A 1 502 ? -17.516 -23.636 -9.986 1.00 95.19 502 MET A N 1
ATOM 3931 C CA . MET A 1 502 ? -17.791 -22.595 -10.984 1.00 95.19 502 MET A CA 1
ATOM 3932 C C . MET A 1 502 ? -16.529 -22.155 -11.745 1.00 95.19 502 MET A C 1
ATOM 3934 O O . MET A 1 502 ? -16.604 -21.840 -12.933 1.00 95.19 502 MET A O 1
ATOM 3938 N N . PHE A 1 503 ? -15.363 -22.200 -11.092 1.00 96.75 503 PHE A N 1
ATOM 3939 C CA . PHE A 1 503 ? -14.090 -21.809 -11.692 1.00 96.75 503 PHE A CA 1
ATOM 3940 C C . PHE A 1 503 ? -13.549 -22.813 -12.707 1.00 96.75 503 PHE A C 1
ATOM 3942 O O . PHE A 1 503 ? -12.619 -22.472 -13.439 1.00 96.75 503 PHE A O 1
ATOM 3949 N N . ASP A 1 504 ? -14.096 -24.025 -12.786 1.00 95.56 504 ASP A N 1
ATOM 3950 C CA . ASP A 1 504 ? -13.691 -25.013 -13.790 1.00 95.56 504 ASP A CA 1
ATOM 3951 C C . ASP A 1 504 ? -14.126 -24.588 -15.195 1.00 95.56 504 ASP A C 1
ATOM 3953 O O . ASP A 1 504 ? -13.427 -24.858 -16.167 1.00 95.56 504 ASP A O 1
ATOM 3957 N N . SER A 1 505 ? -15.220 -23.827 -15.283 1.00 95.75 505 SER A N 1
ATOM 3958 C CA . SER A 1 505 ? -15.723 -23.251 -16.535 1.00 95.75 505 SER A CA 1
ATOM 3959 C C . SER A 1 505 ? -15.061 -21.925 -16.930 1.00 95.75 505 SER A C 1
ATOM 3961 O O . SER A 1 505 ? -15.252 -21.450 -18.049 1.00 95.75 505 SER A O 1
ATOM 3963 N N . TRP A 1 506 ? -14.304 -21.291 -16.027 1.00 97.38 506 TRP A N 1
ATOM 3964 C CA . TRP A 1 506 ? -13.716 -19.976 -16.290 1.00 97.38 506 TRP A CA 1
ATOM 3965 C C . TRP A 1 506 ? -12.368 -20.111 -17.005 1.00 97.38 506 TRP A C 1
ATOM 3967 O O . TRP A 1 506 ? -11.573 -20.985 -16.638 1.00 97.38 506 TRP A O 1
ATOM 3977 N N . PRO A 1 507 ? -12.066 -19.226 -17.978 1.00 96.94 507 PRO A N 1
ATOM 3978 C CA . PRO A 1 507 ? -10.758 -19.180 -18.618 1.00 96.94 507 PRO A CA 1
ATOM 3979 C C . PRO A 1 507 ? -9.642 -19.094 -17.578 1.00 96.94 507 PRO A C 1
ATOM 3981 O O . PRO A 1 507 ? -9.593 -18.157 -16.782 1.00 96.94 507 PRO A O 1
ATOM 3984 N N . ALA A 1 508 ? -8.752 -20.081 -17.587 1.00 96.31 508 ALA A N 1
ATOM 3985 C CA . ALA A 1 508 ? -7.650 -20.192 -16.646 1.00 96.31 508 ALA A CA 1
ATOM 3986 C C . ALA A 1 508 ? -6.336 -19.805 -17.315 1.00 96.31 508 ALA A C 1
ATOM 3988 O O . ALA A 1 508 ? -6.100 -20.152 -18.473 1.00 96.31 508 ALA A O 1
ATOM 3989 N N . PHE A 1 509 ? -5.459 -19.143 -16.572 1.00 94.75 509 PHE A N 1
ATOM 3990 C CA . PHE A 1 509 ? -4.069 -19.039 -16.983 1.00 94.75 509 PHE A CA 1
ATOM 3991 C C . PHE A 1 509 ? -3.374 -20.349 -16.648 1.00 94.75 509 PHE A C 1
ATOM 3993 O O . PHE A 1 509 ? -3.445 -20.834 -15.518 1.00 94.75 509 PHE A O 1
ATOM 4000 N N . ALA A 1 510 ? -2.710 -20.909 -17.646 1.00 93.06 510 ALA A N 1
ATOM 4001 C CA . ALA A 1 510 ? -1.924 -22.112 -17.514 1.00 93.06 510 ALA A CA 1
ATOM 4002 C C . ALA A 1 510 ? -0.543 -21.881 -18.112 1.00 93.06 510 ALA A C 1
ATOM 4004 O O . ALA A 1 510 ? -0.306 -20.949 -18.891 1.00 93.06 510 ALA A O 1
ATOM 4005 N N . PHE A 1 511 ? 0.368 -22.757 -17.723 1.00 90.00 511 PHE A N 1
ATOM 4006 C CA . PHE A 1 511 ? 1.657 -22.838 -18.363 1.00 90.00 511 PHE A CA 1
ATOM 4007 C C . PHE A 1 511 ? 1.492 -23.166 -19.846 1.00 90.00 511 PHE A C 1
ATOM 4009 O O . PHE A 1 511 ? 0.711 -24.044 -20.216 1.00 90.00 511 PHE A O 1
ATOM 4016 N N . GLU A 1 512 ? 2.252 -22.478 -20.689 1.00 92.81 512 GLU A N 1
ATOM 4017 C CA . GLU A 1 512 ? 2.261 -22.709 -22.129 1.00 92.81 512 GLU A CA 1
ATOM 4018 C C . GLU A 1 512 ? 3.707 -22.842 -22.621 1.00 92.81 512 GLU A C 1
ATOM 4020 O O . GLU A 1 512 ? 4.586 -22.108 -22.152 1.00 92.81 512 GLU A O 1
ATOM 4025 N N . PRO A 1 513 ? 3.978 -23.730 -23.595 1.00 93.38 513 PRO A N 1
ATOM 4026 C CA . PRO A 1 513 ? 5.302 -23.830 -24.196 1.00 93.38 513 PRO A CA 1
ATOM 4027 C C . PRO A 1 513 ? 5.713 -22.496 -24.829 1.00 93.38 513 PRO A C 1
ATOM 4029 O O . PRO A 1 513 ? 4.866 -21.731 -25.294 1.00 93.38 513 PRO A O 1
ATOM 4032 N N . ILE A 1 514 ? 7.022 -22.223 -24.854 1.00 94.69 514 ILE A N 1
ATOM 4033 C CA . ILE A 1 514 ? 7.563 -21.014 -25.485 1.00 94.69 514 ILE A CA 1
ATOM 4034 C C . ILE A 1 514 ? 7.124 -20.994 -26.959 1.00 94.69 514 ILE A C 1
ATOM 4036 O O . ILE A 1 514 ? 7.373 -21.972 -27.669 1.00 94.69 514 ILE A O 1
ATOM 4040 N N . PRO A 1 515 ? 6.487 -19.912 -27.438 1.00 96.19 515 PRO A N 1
ATOM 4041 C CA . PRO A 1 515 ? 6.060 -19.825 -28.824 1.00 96.19 515 PRO A CA 1
ATOM 4042 C C . PRO A 1 515 ? 7.282 -19.806 -29.759 1.00 96.19 515 PRO A C 1
ATOM 4044 O O . PRO A 1 515 ? 8.284 -19.161 -29.427 1.00 96.19 515 PRO A O 1
ATOM 4047 N N . PRO A 1 516 ? 7.209 -20.458 -30.936 1.00 96.69 516 PRO A N 1
ATOM 4048 C CA . PRO A 1 516 ? 8.243 -20.379 -31.964 1.00 96.69 516 PRO A CA 1
ATOM 4049 C C . PRO A 1 516 ? 8.641 -18.935 -32.306 1.00 96.69 516 PRO A C 1
ATOM 4051 O O . PRO A 1 516 ? 7.815 -18.019 -32.251 1.00 96.69 516 PRO A O 1
ATOM 4054 N N . ASN A 1 517 ? 9.905 -18.714 -32.680 1.00 95.25 517 ASN A N 1
ATOM 4055 C CA . ASN A 1 517 ? 10.431 -17.368 -32.954 1.00 95.25 517 ASN A CA 1
ATOM 4056 C C . ASN A 1 517 ? 9.711 -16.647 -34.110 1.00 95.25 517 ASN A C 1
ATOM 4058 O O . ASN A 1 517 ? 9.647 -15.418 -34.098 1.00 95.25 517 ASN A O 1
ATOM 4062 N N . ASP A 1 518 ? 9.166 -17.401 -35.063 1.00 95.81 518 ASP A N 1
ATOM 4063 C CA . ASP A 1 518 ? 8.379 -16.954 -36.219 1.00 95.81 518 ASP A CA 1
ATOM 4064 C C . ASP A 1 518 ? 6.891 -16.706 -35.900 1.00 95.81 518 ASP A C 1
ATOM 4066 O O . ASP A 1 518 ? 6.139 -16.241 -36.757 1.00 95.81 518 ASP A O 1
ATOM 4070 N N . SER A 1 519 ? 6.453 -16.953 -34.660 1.00 97.38 519 SER A N 1
ATOM 4071 C CA . SER A 1 519 ? 5.098 -16.611 -34.215 1.00 97.38 519 SER A CA 1
ATOM 4072 C C . SER A 1 519 ? 4.849 -15.102 -34.268 1.00 97.38 519 SER A C 1
ATOM 4074 O O . SER A 1 519 ? 5.737 -14.296 -33.980 1.00 97.38 519 SER A O 1
ATOM 4076 N N . ALA A 1 520 ? 3.598 -14.712 -34.539 1.00 97.75 520 ALA A N 1
ATOM 4077 C CA . ALA A 1 520 ? 3.195 -13.308 -34.590 1.00 97.75 520 ALA A CA 1
ATOM 4078 C C . ALA A 1 520 ? 3.590 -12.547 -33.299 1.00 97.75 520 ALA A C 1
ATOM 4080 O O . ALA A 1 520 ? 3.341 -13.057 -32.198 1.00 97.75 520 ALA A O 1
ATOM 4081 N N . PRO A 1 521 ? 4.127 -11.312 -33.389 1.00 97.75 521 PRO A N 1
ATOM 4082 C CA . PRO A 1 521 ? 4.581 -10.545 -32.224 1.00 97.75 521 PRO A CA 1
ATOM 4083 C C . PRO A 1 521 ? 3.533 -10.399 -31.118 1.00 97.75 521 PRO A C 1
ATOM 4085 O O . PRO A 1 521 ? 3.849 -10.552 -29.939 1.00 97.75 521 PRO A O 1
ATOM 4088 N N . LEU A 1 522 ? 2.266 -10.186 -31.488 1.00 97.75 522 LEU A N 1
ATOM 4089 C CA . LEU A 1 522 ? 1.160 -10.090 -30.534 1.00 97.75 522 LEU A CA 1
ATOM 4090 C C . LEU A 1 522 ? 0.915 -11.406 -29.779 1.00 97.75 522 LEU A C 1
ATOM 4092 O O . LEU A 1 522 ? 0.642 -11.379 -28.581 1.00 97.75 522 LEU A O 1
ATOM 4096 N N . ALA A 1 523 ? 1.039 -12.556 -30.449 1.00 97.38 523 ALA A N 1
ATOM 4097 C CA . ALA A 1 523 ? 0.877 -13.864 -29.816 1.00 97.38 523 ALA A CA 1
ATOM 4098 C C . ALA A 1 523 ? 2.012 -14.138 -28.820 1.00 97.38 523 ALA A C 1
ATOM 4100 O O . ALA A 1 523 ? 1.757 -14.567 -27.693 1.00 97.38 523 ALA A O 1
ATOM 4101 N N . ARG A 1 524 ? 3.252 -13.801 -29.202 1.00 97.94 524 ARG A N 1
ATOM 4102 C CA . ARG A 1 524 ? 4.427 -13.880 -28.321 1.00 97.94 524 ARG A CA 1
ATOM 4103 C C . ARG A 1 524 ? 4.289 -12.945 -27.119 1.00 97.94 524 ARG A C 1
ATOM 4105 O O . ARG A 1 524 ? 4.559 -13.357 -25.996 1.00 97.94 524 ARG A O 1
ATOM 4112 N N . PHE A 1 525 ? 3.806 -11.718 -27.327 1.00 97.81 525 PHE A N 1
ATOM 4113 C CA . PHE A 1 525 ? 3.564 -10.768 -26.241 1.00 97.81 525 PHE A CA 1
ATOM 4114 C C . PHE A 1 525 ? 2.480 -11.266 -25.278 1.00 97.81 525 PHE A C 1
ATOM 4116 O O . PHE A 1 525 ? 2.680 -11.267 -24.064 1.00 97.81 525 PHE A O 1
ATOM 4123 N N . ALA A 1 526 ? 1.356 -11.752 -25.810 1.00 96.44 526 ALA A N 1
ATOM 4124 C CA . ALA A 1 526 ? 0.280 -12.308 -25.000 1.00 96.44 526 ALA A CA 1
ATOM 4125 C C . ALA A 1 526 ? 0.750 -13.528 -24.188 1.00 96.44 526 ALA A C 1
ATOM 4127 O O . ALA A 1 526 ? 0.359 -13.669 -23.030 1.00 96.44 526 ALA A O 1
ATOM 4128 N N . TRP A 1 527 ? 1.612 -14.373 -24.765 1.00 96.69 527 TRP A N 1
ATOM 4129 C CA . TRP A 1 527 ? 2.278 -15.455 -24.039 1.00 96.69 527 TRP A CA 1
ATOM 4130 C C . TRP A 1 527 ? 3.134 -14.913 -22.886 1.00 96.69 527 TRP A C 1
ATOM 4132 O O . TRP A 1 527 ? 2.968 -15.380 -21.762 1.00 96.69 527 TRP A O 1
ATOM 4142 N N . CYS A 1 528 ? 3.957 -13.876 -23.106 1.00 96.69 528 CYS A N 1
ATOM 4143 C CA . CYS A 1 528 ? 4.773 -13.278 -22.041 1.00 96.69 528 CYS A CA 1
ATOM 4144 C C . CYS A 1 528 ? 3.927 -12.791 -20.856 1.00 96.69 528 CYS A C 1
ATOM 4146 O O . CYS A 1 528 ? 4.271 -13.067 -19.710 1.00 96.69 528 CYS A O 1
ATOM 4148 N N . VAL A 1 529 ? 2.808 -12.105 -21.123 1.00 95.81 529 VAL A N 1
ATOM 4149 C CA . VAL A 1 529 ? 1.888 -11.632 -20.072 1.00 95.81 529 VAL A CA 1
ATOM 4150 C C . VAL A 1 529 ? 1.315 -12.812 -19.279 1.00 95.81 529 VAL A C 1
ATOM 4152 O O . VAL A 1 529 ? 1.347 -12.799 -18.050 1.00 95.81 529 VAL A O 1
ATOM 4155 N N . ARG A 1 530 ? 0.831 -13.860 -19.965 1.00 95.00 530 ARG A N 1
ATOM 4156 C CA . ARG A 1 530 ? 0.265 -15.050 -19.304 1.00 95.00 530 ARG A CA 1
ATOM 4157 C C . ARG A 1 530 ? 1.306 -15.791 -18.470 1.00 95.00 530 ARG A C 1
ATOM 4159 O O . ARG A 1 530 ? 1.035 -16.107 -17.316 1.00 95.00 530 ARG A O 1
ATOM 4166 N N . GLN A 1 531 ? 2.494 -16.029 -19.020 1.00 94.50 531 GLN A N 1
ATOM 4167 C CA . GLN A 1 531 ? 3.541 -16.760 -18.307 1.00 94.50 531 GLN A CA 1
ATOM 4168 C C . GLN A 1 531 ? 4.103 -15.970 -17.128 1.00 94.50 531 GLN A C 1
ATOM 4170 O O . GLN A 1 531 ? 4.435 -16.570 -16.113 1.00 94.50 531 GLN A O 1
ATOM 4175 N N . TYR A 1 532 ? 4.150 -14.638 -17.204 1.00 94.56 532 TYR A N 1
ATOM 4176 C CA . TYR A 1 532 ? 4.546 -13.817 -16.061 1.00 94.56 532 TYR A CA 1
ATOM 4177 C C . TYR A 1 532 ? 3.580 -13.960 -14.873 1.00 94.56 532 TYR A C 1
ATOM 4179 O O . TYR A 1 532 ? 4.011 -14.125 -13.728 1.00 94.56 532 TYR A O 1
ATOM 4187 N N . LEU A 1 533 ? 2.272 -13.974 -15.148 1.00 94.56 533 LEU A N 1
ATOM 4188 C CA . LEU A 1 533 ? 1.239 -14.213 -14.137 1.00 94.56 533 LEU A CA 1
ATOM 4189 C C . LEU A 1 533 ? 1.336 -15.627 -13.551 1.00 94.56 533 LEU A C 1
ATOM 4191 O O . LEU A 1 533 ? 1.327 -15.785 -12.333 1.00 94.56 533 LEU A O 1
ATOM 4195 N N . VAL A 1 534 ? 1.475 -16.648 -14.404 1.00 93.81 534 VAL A N 1
ATOM 4196 C CA . VAL A 1 534 ? 1.599 -18.051 -13.970 1.00 93.81 534 VAL A CA 1
ATOM 4197 C C . VAL A 1 534 ? 2.857 -18.255 -13.133 1.00 93.81 534 VAL A C 1
ATOM 4199 O O . VAL A 1 534 ? 2.772 -18.830 -12.051 1.00 93.81 534 VAL A O 1
ATOM 4202 N N . TRP A 1 535 ? 4.005 -17.729 -13.564 1.00 91.94 535 TRP A N 1
ATOM 4203 C CA . TRP A 1 535 ? 5.248 -17.781 -12.793 1.00 91.94 535 TRP A CA 1
ATOM 4204 C C . TRP A 1 535 ? 5.081 -17.171 -11.396 1.00 91.94 535 TRP A C 1
ATOM 4206 O O . TRP A 1 535 ? 5.551 -17.737 -10.409 1.00 91.94 535 TRP A O 1
ATOM 4216 N N . SER A 1 536 ? 4.348 -16.060 -11.297 1.00 92.44 536 SER A N 1
ATOM 4217 C CA . SER A 1 536 ? 4.114 -15.378 -10.023 1.00 92.44 536 SER A CA 1
ATOM 4218 C C . SER A 1 536 ? 3.368 -16.246 -9.006 1.00 92.44 536 SER A C 1
ATOM 4220 O O . SER A 1 536 ? 3.464 -15.985 -7.818 1.00 92.44 536 SER A O 1
ATOM 4222 N N . THR A 1 537 ? 2.678 -17.317 -9.411 1.00 93.50 537 THR A N 1
ATOM 4223 C CA . THR A 1 537 ? 2.052 -18.259 -8.459 1.00 93.50 537 THR A CA 1
ATOM 4224 C C . THR A 1 537 ? 3.062 -19.104 -7.673 1.00 93.50 537 THR A C 1
ATOM 4226 O O . THR A 1 537 ? 2.721 -19.639 -6.620 1.00 93.50 537 THR A O 1
ATOM 4229 N N . GLY A 1 538 ? 4.296 -19.244 -8.176 1.00 89.69 538 GLY A N 1
ATOM 4230 C CA . GLY A 1 538 ? 5.301 -20.169 -7.648 1.00 89.69 538 GLY A CA 1
ATOM 4231 C C . GLY A 1 538 ? 5.098 -21.639 -8.048 1.00 89.69 538 GLY A C 1
ATOM 4232 O O . GLY A 1 538 ? 5.757 -22.502 -7.476 1.00 89.69 538 GLY A O 1
ATOM 4233 N N . ALA A 1 539 ? 4.201 -21.937 -8.999 1.00 80.00 539 ALA A N 1
ATOM 4234 C CA . ALA A 1 539 ? 3.812 -23.306 -9.357 1.00 80.00 539 ALA A CA 1
ATOM 4235 C C . ALA A 1 539 ? 4.863 -24.120 -10.143 1.00 80.00 539 ALA A C 1
ATOM 4237 O O . ALA A 1 539 ? 4.792 -25.347 -10.119 1.00 80.00 539 ALA A O 1
ATOM 4238 N N . ASP A 1 540 ? 5.828 -23.487 -10.821 1.00 74.69 540 ASP A N 1
ATOM 4239 C CA . ASP A 1 540 ? 6.871 -24.198 -11.578 1.00 74.69 540 ASP A CA 1
ATOM 4240 C C . ASP A 1 540 ? 8.256 -23.540 -11.400 1.00 74.69 540 ASP A C 1
ATOM 4242 O O . ASP A 1 540 ? 8.468 -22.417 -11.868 1.00 74.69 540 ASP A O 1
ATOM 4246 N N . PRO A 1 541 ? 9.221 -24.210 -10.741 1.00 64.06 541 PRO A N 1
ATOM 4247 C CA . PRO A 1 541 ? 10.578 -23.697 -10.580 1.00 64.06 541 PRO A CA 1
ATOM 4248 C C . PRO A 1 541 ? 11.430 -23.796 -11.859 1.00 64.06 541 PRO A C 1
ATOM 4250 O O . PRO A 1 541 ? 12.492 -23.174 -11.924 1.00 64.06 541 PRO A O 1
ATOM 4253 N N . HIS A 1 542 ? 11.015 -24.575 -12.864 1.00 69.19 542 HIS A N 1
ATOM 4254 C CA . HIS A 1 542 ? 11.829 -24.864 -14.046 1.00 69.19 542 HIS A CA 1
ATOM 4255 C C . HIS A 1 542 ? 11.768 -23.769 -15.116 1.00 69.19 542 HIS A C 1
ATOM 4257 O O . HIS A 1 542 ? 12.727 -23.616 -15.878 1.00 69.19 542 HIS A O 1
ATOM 4263 N N . GLN A 1 543 ? 10.708 -22.957 -15.159 1.00 67.25 543 GLN A N 1
ATOM 4264 C CA . GLN A 1 543 ? 10.694 -21.747 -15.978 1.00 67.25 543 GLN A CA 1
ATOM 4265 C C . GLN A 1 543 ? 11.092 -20.513 -15.173 1.00 67.25 543 GLN A C 1
ATOM 4267 O O . GLN A 1 543 ? 10.391 -20.026 -14.290 1.00 67.25 543 GLN A O 1
ATOM 4272 N N . SER A 1 544 ? 12.252 -19.973 -15.536 1.00 81.06 544 SER A N 1
ATOM 4273 C CA . SER A 1 544 ? 12.761 -18.731 -14.975 1.00 81.06 544 SER A CA 1
ATOM 4274 C C . SER A 1 544 ? 12.102 -17.519 -15.651 1.00 81.06 544 SER A C 1
ATOM 4276 O O . SER A 1 544 ? 11.940 -17.523 -16.876 1.00 81.06 544 SER A O 1
ATOM 4278 N N . PRO A 1 545 ? 11.867 -16.414 -14.919 1.00 88.62 545 PRO A N 1
ATOM 4279 C CA . PRO A 1 545 ? 11.580 -15.090 -15.487 1.00 88.62 545 PRO A CA 1
ATOM 4280 C C . PRO A 1 545 ? 12.500 -14.685 -16.637 1.00 88.62 545 PRO A C 1
ATOM 4282 O O . PRO A 1 545 ? 12.108 -13.917 -17.509 1.00 88.62 545 PRO A O 1
ATOM 4285 N N . LYS A 1 546 ? 13.724 -15.228 -16.666 1.00 90.06 546 LYS A N 1
ATOM 4286 C CA . LYS A 1 546 ? 14.696 -15.027 -17.743 1.00 90.06 546 LYS A CA 1
ATOM 4287 C C . LYS A 1 546 ? 14.177 -15.481 -19.111 1.00 90.06 546 LYS A C 1
ATOM 4289 O O . LYS A 1 546 ? 14.480 -14.821 -20.102 1.00 90.06 546 LYS A O 1
ATOM 4294 N N . SER A 1 547 ? 13.385 -16.553 -19.181 1.00 91.44 547 SER A N 1
ATOM 4295 C CA . SER A 1 547 ? 12.802 -17.039 -20.440 1.00 91.44 547 SER A CA 1
ATOM 4296 C C . SER A 1 547 ? 11.744 -16.070 -20.964 1.00 91.44 547 SER A C 1
ATOM 4298 O O . SER A 1 547 ? 11.802 -15.662 -22.123 1.00 91.44 547 SER A O 1
ATOM 4300 N N . VAL A 1 548 ? 10.834 -15.620 -20.091 1.00 94.25 548 VAL A N 1
ATOM 4301 C CA . VAL A 1 548 ? 9.828 -14.595 -20.423 1.00 94.25 548 VAL A CA 1
ATOM 4302 C C . VAL A 1 548 ? 10.512 -13.301 -20.861 1.00 94.25 548 VAL A C 1
ATOM 4304 O O . VAL A 1 548 ? 10.171 -12.733 -21.897 1.00 94.25 548 VAL A O 1
ATOM 4307 N N . LEU A 1 549 ? 11.536 -12.876 -20.118 1.00 95.38 549 LEU A N 1
ATOM 4308 C CA . LEU A 1 549 ? 12.333 -11.696 -20.426 1.00 95.38 549 LEU A CA 1
ATOM 4309 C C . LEU A 1 549 ? 13.019 -11.798 -21.794 1.00 95.38 549 LEU A C 1
ATOM 4311 O O . LEU A 1 549 ? 13.002 -10.841 -22.564 1.00 95.38 549 LEU A O 1
ATOM 4315 N N . SER A 1 550 ? 13.602 -12.955 -22.115 1.00 94.44 550 SER A N 1
ATOM 4316 C CA . SER A 1 550 ? 14.258 -13.199 -23.402 1.00 94.44 550 SER A CA 1
ATOM 4317 C C . SER A 1 550 ? 13.281 -13.071 -24.573 1.00 94.44 550 SER A C 1
ATOM 4319 O O . SER A 1 550 ? 13.568 -12.344 -25.526 1.00 94.44 550 SER A O 1
ATOM 4321 N N . VAL A 1 551 ? 12.101 -13.695 -24.474 1.00 96.44 551 VAL A N 1
ATOM 4322 C CA . VAL A 1 551 ? 11.060 -13.595 -25.509 1.00 96.44 551 VAL A CA 1
ATOM 4323 C C . VAL A 1 551 ? 10.559 -12.159 -25.634 1.00 96.44 551 VAL A C 1
ATOM 4325 O O . VAL A 1 551 ? 10.476 -11.646 -26.746 1.00 96.44 551 VAL A O 1
ATOM 4328 N N . LEU A 1 552 ? 10.283 -11.483 -24.515 1.00 96.81 552 LEU A N 1
ATOM 4329 C CA . LEU A 1 552 ? 9.776 -10.110 -24.510 1.00 96.81 552 LEU A CA 1
ATOM 4330 C C . LEU A 1 552 ? 10.759 -9.117 -25.147 1.00 96.81 552 LEU A C 1
ATOM 4332 O O . LEU A 1 552 ? 10.340 -8.236 -25.897 1.00 96.81 552 LEU A O 1
ATOM 4336 N N . LYS A 1 553 ? 12.064 -9.283 -24.898 1.00 96.44 553 LYS A N 1
ATOM 4337 C CA . LYS A 1 553 ? 13.122 -8.477 -25.527 1.00 96.44 553 LYS A CA 1
ATOM 4338 C C . LYS A 1 553 ? 13.214 -8.687 -27.037 1.00 96.44 553 LYS A C 1
ATOM 4340 O O . LYS A 1 553 ? 13.529 -7.743 -27.750 1.00 96.44 553 LYS A O 1
ATOM 4345 N N . ALA A 1 554 ? 12.957 -9.904 -27.514 1.00 96.56 554 ALA A N 1
ATOM 4346 C CA . ALA A 1 554 ? 13.008 -10.236 -28.937 1.00 96.56 554 ALA A CA 1
ATOM 4347 C C . ALA A 1 554 ? 11.799 -9.706 -29.731 1.00 96.56 554 ALA A C 1
ATOM 4349 O O . ALA A 1 554 ? 11.808 -9.758 -30.959 1.00 96.56 554 ALA A O 1
ATOM 4350 N N . ILE A 1 555 ? 10.756 -9.218 -29.052 1.00 97.44 555 ILE A N 1
ATOM 4351 C CA . ILE A 1 555 ? 9.607 -8.584 -29.697 1.00 97.44 555 ILE A CA 1
ATOM 4352 C C . ILE A 1 555 ? 9.973 -7.143 -30.041 1.00 97.44 555 ILE A C 1
ATOM 4354 O O . ILE A 1 555 ? 10.200 -6.319 -29.146 1.00 97.44 555 ILE A O 1
ATOM 4358 N N . ASP A 1 556 ? 9.969 -6.838 -31.339 1.00 96.81 556 ASP A N 1
ATOM 4359 C CA . ASP A 1 556 ? 10.074 -5.465 -31.816 1.00 96.81 556 ASP A CA 1
ATOM 4360 C C . ASP A 1 556 ? 8.883 -4.641 -31.309 1.00 96.81 556 ASP A C 1
ATOM 4362 O O . ASP A 1 556 ? 7.717 -4.972 -31.537 1.00 96.81 556 ASP A O 1
ATOM 4366 N N . ARG A 1 557 ? 9.185 -3.531 -30.636 1.00 96.12 557 ARG A N 1
ATOM 4367 C CA . ARG A 1 557 ? 8.194 -2.612 -30.080 1.00 96.12 557 ARG A CA 1
ATOM 4368 C C . ARG A 1 557 ? 7.275 -2.044 -31.161 1.00 96.12 557 ARG A C 1
ATOM 4370 O O . ARG A 1 557 ? 6.085 -1.864 -30.903 1.00 96.12 557 ARG A O 1
ATOM 4377 N N . THR A 1 558 ? 7.799 -1.751 -32.355 1.00 97.06 558 THR A N 1
ATOM 4378 C CA . THR A 1 558 ? 7.004 -1.100 -33.412 1.00 97.06 558 THR A CA 1
ATOM 4379 C C . THR A 1 558 ? 5.970 -2.041 -34.024 1.00 97.06 558 THR A C 1
ATOM 4381 O O . THR A 1 558 ? 4.884 -1.591 -34.394 1.00 97.06 558 THR A O 1
ATOM 4384 N N . SER A 1 559 ? 6.252 -3.346 -33.998 1.00 97.50 559 SER A N 1
ATOM 4385 C CA . SER A 1 559 ? 5.343 -4.408 -34.436 1.00 97.50 559 SER A CA 1
ATOM 4386 C C . SER A 1 559 ? 4.096 -4.604 -33.557 1.00 97.50 559 SER A C 1
ATOM 4388 O O . SER A 1 559 ? 3.154 -5.280 -33.972 1.00 97.50 559 SER A O 1
ATOM 4390 N N . LEU A 1 560 ? 4.056 -4.022 -32.350 1.00 98.00 560 LEU A N 1
ATOM 4391 C CA . LEU A 1 560 ? 2.888 -4.077 -31.467 1.00 98.00 560 LEU A CA 1
ATOM 4392 C C . LEU A 1 560 ? 1.946 -2.879 -31.689 1.00 98.00 560 LEU A C 1
ATOM 4394 O O . LEU A 1 560 ? 2.426 -1.768 -31.949 1.00 98.00 560 LEU A O 1
ATOM 4398 N N . PRO A 1 561 ? 0.620 -3.055 -31.502 1.00 97.25 561 PRO A N 1
ATOM 4399 C CA . PRO A 1 561 ? -0.323 -1.941 -31.416 1.00 97.25 561 PRO A CA 1
ATOM 4400 C C . PRO A 1 561 ? 0.060 -0.966 -30.300 1.00 97.25 561 PRO A C 1
ATOM 4402 O O . PRO A 1 561 ? 0.539 -1.393 -29.251 1.00 97.25 561 PRO A O 1
ATOM 4405 N N . GLU A 1 562 ? -0.205 0.328 -30.488 1.00 93.25 562 GLU A N 1
ATOM 4406 C CA . GLU A 1 562 ? 0.195 1.386 -29.548 1.00 93.25 562 GLU A CA 1
ATOM 4407 C C . GLU A 1 562 ? -0.241 1.112 -28.101 1.00 93.25 562 GLU A C 1
ATOM 4409 O O . GLU A 1 562 ? 0.592 1.159 -27.197 1.00 93.25 562 GLU A O 1
ATOM 4414 N N . ALA A 1 563 ? -1.498 0.702 -27.902 1.00 90.44 563 ALA A N 1
ATOM 4415 C CA . ALA A 1 563 ? -2.034 0.350 -26.586 1.00 90.44 563 ALA A CA 1
ATOM 4416 C C . ALA A 1 563 ? -1.247 -0.775 -25.881 1.00 90.44 563 ALA A C 1
ATOM 4418 O O . ALA A 1 563 ? -1.160 -0.794 -24.659 1.00 90.44 563 ALA A O 1
ATOM 4419 N N . MET A 1 564 ? -0.641 -1.695 -26.640 1.00 96.38 564 MET A N 1
ATOM 4420 C CA . MET A 1 564 ? 0.139 -2.817 -26.102 1.00 96.38 564 MET A CA 1
ATOM 4421 C C . MET A 1 564 ? 1.612 -2.465 -25.885 1.00 96.38 564 MET A C 1
ATOM 4423 O O . MET A 1 564 ? 2.292 -3.148 -25.120 1.00 96.38 564 MET A O 1
ATOM 4427 N N . ARG A 1 565 ? 2.124 -1.407 -26.531 1.00 96.62 565 ARG A N 1
ATOM 4428 C CA . ARG A 1 565 ? 3.516 -0.959 -26.357 1.00 96.62 565 ARG A CA 1
ATOM 4429 C C . ARG A 1 565 ? 3.768 -0.523 -24.920 1.00 96.62 565 ARG A C 1
ATOM 4431 O O . ARG A 1 565 ? 4.757 -0.949 -24.338 1.00 96.62 565 ARG A O 1
ATOM 4438 N N . VAL A 1 566 ? 2.839 0.237 -24.336 1.00 95.69 566 VAL A N 1
ATOM 4439 C CA . VAL A 1 566 ? 2.931 0.687 -22.937 1.00 95.69 566 VAL A CA 1
ATOM 4440 C C . VAL A 1 566 ? 3.007 -0.514 -21.993 1.00 95.69 566 VAL A C 1
ATOM 4442 O O . VAL A 1 566 ? 3.947 -0.619 -21.211 1.00 95.69 566 VAL A O 1
ATOM 4445 N N . THR A 1 567 ? 2.089 -1.476 -22.123 1.00 95.69 567 THR A N 1
ATOM 4446 C CA . THR A 1 567 ? 2.084 -2.692 -21.295 1.00 95.69 567 THR A CA 1
ATOM 4447 C C . THR A 1 567 ? 3.345 -3.536 -21.491 1.00 95.69 567 THR A C 1
ATOM 4449 O O . THR A 1 567 ? 3.870 -4.090 -20.526 1.00 95.69 567 THR A O 1
ATOM 4452 N N . ARG A 1 568 ? 3.862 -3.631 -22.724 1.00 96.75 568 ARG A N 1
ATOM 4453 C CA . ARG A 1 568 ? 5.123 -4.322 -23.028 1.00 96.75 568 ARG A CA 1
ATOM 44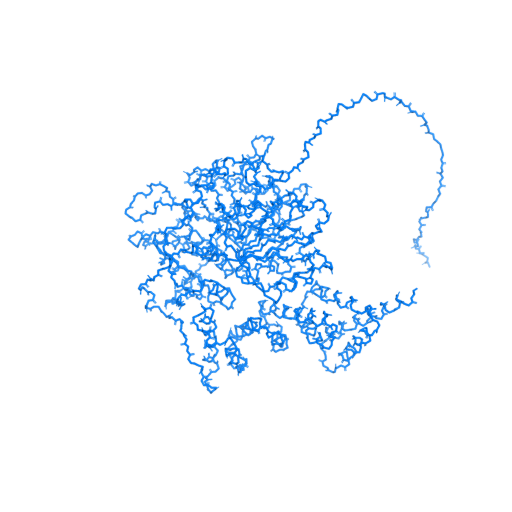54 C C . ARG A 1 568 ? 6.306 -3.658 -22.336 1.00 96.75 568 ARG A C 1
ATOM 4456 O O . ARG A 1 568 ? 7.095 -4.361 -21.709 1.00 96.75 568 ARG A O 1
ATOM 4463 N N . ASP A 1 569 ? 6.414 -2.338 -22.428 1.00 97.00 569 ASP A N 1
ATOM 4464 C CA . ASP A 1 569 ? 7.515 -1.586 -21.832 1.00 97.00 569 ASP A CA 1
ATOM 4465 C C . ASP A 1 569 ? 7.456 -1.655 -20.288 1.00 97.00 569 ASP A C 1
ATOM 4467 O O . ASP A 1 569 ? 8.474 -1.892 -19.638 1.00 97.00 569 ASP A O 1
ATOM 4471 N N . GLU A 1 570 ? 6.263 -1.570 -19.691 1.00 95.75 570 GLU A N 1
ATOM 4472 C CA . GLU A 1 570 ? 6.059 -1.764 -18.247 1.00 95.75 570 GLU A CA 1
ATOM 4473 C C . GLU A 1 570 ? 6.414 -3.174 -17.773 1.00 95.75 570 GLU A C 1
ATOM 4475 O O . GLU A 1 570 ? 7.088 -3.326 -16.754 1.00 95.75 570 GLU A O 1
ATOM 4480 N N . LEU A 1 571 ? 5.972 -4.209 -18.494 1.00 96.44 571 LEU A N 1
ATOM 4481 C CA . LEU A 1 571 ? 6.289 -5.600 -18.171 1.00 96.44 571 LEU A CA 1
ATOM 4482 C C . LEU A 1 571 ? 7.801 -5.848 -18.247 1.00 96.44 571 LEU A C 1
ATOM 4484 O O . LEU A 1 571 ? 8.365 -6.533 -17.393 1.00 96.44 571 LEU A O 1
ATOM 4488 N N . LEU A 1 572 ? 8.462 -5.256 -19.242 1.00 96.50 572 LEU A N 1
ATOM 4489 C CA . LEU A 1 572 ? 9.908 -5.332 -19.408 1.00 96.50 572 LEU A CA 1
ATOM 4490 C C . LEU A 1 572 ? 10.641 -4.666 -18.234 1.00 96.50 572 LEU A C 1
ATOM 4492 O O . LEU A 1 572 ? 11.584 -5.251 -17.702 1.00 96.50 572 LEU A O 1
ATOM 4496 N N . GLY A 1 573 ? 10.163 -3.503 -17.779 1.00 95.25 573 GLY A N 1
ATOM 4497 C CA . GLY A 1 573 ? 10.650 -2.835 -16.569 1.00 95.25 573 GLY A CA 1
ATOM 4498 C C . GLY A 1 573 ? 10.460 -3.675 -15.298 1.00 95.25 573 GLY A C 1
ATOM 4499 O O . GLY A 1 573 ? 11.407 -3.828 -14.526 1.00 95.25 573 GLY A O 1
ATOM 4500 N N . CYS A 1 574 ? 9.281 -4.285 -15.111 1.00 93.81 574 CYS A N 1
ATOM 4501 C CA . CYS A 1 574 ? 8.998 -5.169 -13.969 1.00 93.81 574 CYS A CA 1
ATOM 4502 C C . CYS A 1 574 ? 9.987 -6.337 -13.924 1.00 93.81 574 CYS A C 1
ATOM 4504 O O . CYS A 1 574 ? 10.685 -6.534 -12.929 1.00 93.81 574 CYS A O 1
ATOM 4506 N N . LEU A 1 575 ? 10.084 -7.078 -15.034 1.00 94.06 575 LEU A N 1
ATOM 4507 C CA . LEU A 1 575 ? 10.974 -8.228 -15.154 1.00 94.06 575 LEU A CA 1
ATOM 4508 C C . LEU A 1 575 ? 12.433 -7.825 -14.947 1.00 94.06 575 LEU A C 1
ATOM 4510 O O . LEU A 1 575 ? 13.168 -8.558 -14.290 1.00 94.06 575 LEU A O 1
ATOM 4514 N N . ALA A 1 576 ? 12.860 -6.667 -15.458 1.00 93.50 576 ALA A N 1
ATOM 4515 C CA . ALA A 1 576 ? 14.218 -6.169 -15.269 1.00 93.50 576 ALA A CA 1
ATOM 4516 C C . ALA A 1 576 ? 14.554 -5.937 -13.786 1.00 93.50 576 ALA A C 1
ATOM 4518 O O . ALA A 1 576 ? 15.610 -6.377 -13.332 1.00 93.50 576 ALA A O 1
ATOM 4519 N N . ILE A 1 577 ? 13.660 -5.306 -13.015 1.00 91.50 577 ILE A N 1
ATOM 4520 C CA . ILE A 1 577 ? 13.853 -5.110 -11.569 1.00 91.50 577 ILE A CA 1
ATOM 4521 C C . ILE A 1 577 ? 13.867 -6.454 -10.834 1.00 91.50 577 ILE A C 1
ATOM 4523 O O . ILE A 1 577 ? 14.770 -6.717 -10.043 1.00 91.50 577 ILE A O 1
ATOM 4527 N N . GLU A 1 578 ? 12.908 -7.332 -11.122 1.00 89.69 578 GLU A N 1
ATOM 4528 C CA . GLU A 1 578 ? 12.761 -8.613 -10.419 1.00 89.69 578 GLU A CA 1
ATOM 4529 C C . GLU A 1 578 ? 13.894 -9.597 -10.685 1.00 89.69 578 GLU A C 1
ATOM 4531 O O . GLU A 1 578 ? 14.230 -10.411 -9.828 1.00 89.69 578 GLU A O 1
ATOM 4536 N N . THR A 1 579 ? 14.501 -9.514 -11.865 1.00 90.56 579 THR A N 1
ATOM 4537 C CA . THR A 1 579 ? 15.638 -10.354 -12.249 1.00 90.56 579 THR A CA 1
ATOM 4538 C C . THR A 1 579 ? 16.989 -9.682 -11.999 1.00 90.56 579 THR A C 1
ATOM 4540 O O . THR A 1 579 ? 18.018 -10.247 -12.365 1.00 90.56 579 THR A O 1
ATOM 4543 N N . ASN A 1 580 ? 17.007 -8.507 -11.353 1.00 90.25 580 ASN A N 1
ATOM 4544 C CA . ASN A 1 580 ? 18.214 -7.723 -11.072 1.00 90.25 580 ASN A CA 1
ATOM 4545 C C . ASN A 1 580 ? 18.995 -7.312 -12.345 1.00 90.25 580 ASN A C 1
ATOM 4547 O O . ASN A 1 580 ? 20.207 -7.106 -12.319 1.00 90.25 580 ASN A O 1
ATOM 4551 N N . HIS A 1 581 ? 18.305 -7.186 -13.483 1.00 92.69 581 HIS A N 1
ATOM 4552 C CA . HIS A 1 581 ? 18.849 -6.711 -14.757 1.00 92.69 581 HIS A CA 1
ATOM 4553 C C . HIS A 1 581 ? 18.668 -5.189 -14.889 1.00 92.69 581 HIS A C 1
ATOM 4555 O O . HIS A 1 581 ? 18.022 -4.703 -15.816 1.00 92.69 581 HIS A O 1
ATOM 4561 N N . HIS A 1 582 ? 19.247 -4.413 -13.968 1.00 91.56 582 HIS A N 1
ATOM 4562 C CA . HIS A 1 582 ? 19.088 -2.951 -13.946 1.00 91.56 582 HIS A CA 1
ATOM 4563 C C . HIS A 1 582 ? 19.503 -2.261 -15.248 1.00 91.56 582 HIS A C 1
ATOM 4565 O O . HIS A 1 582 ? 18.823 -1.334 -15.669 1.00 91.56 582 HIS A O 1
ATOM 4571 N N . GLU A 1 583 ? 20.538 -2.754 -15.932 1.00 92.88 583 GLU A N 1
ATOM 4572 C CA . GLU A 1 583 ? 20.969 -2.213 -17.232 1.00 92.88 583 GLU A CA 1
ATOM 4573 C C . GLU A 1 583 ? 19.862 -2.264 -18.289 1.00 92.88 583 GLU A C 1
ATOM 4575 O O . GLU A 1 583 ? 19.743 -1.370 -19.121 1.00 92.88 583 GLU A O 1
ATOM 4580 N N . LEU A 1 584 ? 19.005 -3.287 -18.229 1.00 93.06 584 LEU A N 1
ATOM 4581 C CA . LEU A 1 584 ? 17.868 -3.386 -19.131 1.00 93.06 584 LEU A CA 1
ATOM 4582 C C . LEU A 1 584 ? 16.826 -2.312 -18.818 1.00 93.06 584 LEU A C 1
ATOM 4584 O O . LEU A 1 584 ? 16.369 -1.638 -19.733 1.00 93.06 584 LEU A O 1
ATOM 4588 N N . ALA A 1 585 ? 16.482 -2.110 -17.544 1.00 91.56 585 ALA A N 1
ATOM 4589 C CA . ALA A 1 585 ? 15.573 -1.033 -17.159 1.00 91.56 585 ALA A CA 1
ATOM 4590 C C . ALA A 1 585 ? 16.145 0.342 -17.548 1.00 91.56 585 ALA A C 1
ATOM 4592 O O . ALA A 1 585 ? 15.431 1.161 -18.111 1.00 91.56 585 ALA A O 1
ATOM 4593 N N . ILE A 1 586 ? 17.446 0.563 -17.339 1.00 91.62 586 ILE A N 1
ATOM 4594 C CA . ILE A 1 586 ? 18.164 1.783 -17.737 1.00 91.62 586 ILE A CA 1
ATOM 4595 C C . ILE A 1 586 ? 18.071 2.004 -19.255 1.00 91.62 586 ILE A C 1
ATOM 4597 O O . ILE A 1 586 ? 17.758 3.114 -19.679 1.00 91.62 586 ILE A O 1
ATOM 4601 N N . SER A 1 587 ? 18.259 0.963 -20.077 1.00 93.44 587 SER A N 1
ATOM 4602 C CA . SER A 1 587 ? 18.161 1.087 -21.543 1.00 93.44 587 SER A CA 1
ATOM 4603 C C . SER A 1 587 ? 16.775 1.521 -22.038 1.00 93.44 587 SER A C 1
ATOM 4605 O O . SER A 1 587 ? 16.677 2.210 -23.051 1.00 93.44 587 SER A O 1
ATOM 4607 N N . LEU A 1 588 ? 15.703 1.256 -21.276 1.00 92.81 588 LEU A N 1
ATOM 4608 C CA . LEU A 1 588 ? 14.353 1.730 -21.616 1.00 92.81 588 LEU A CA 1
ATOM 4609 C C . LEU A 1 588 ? 14.230 3.260 -21.580 1.00 92.81 588 LEU A C 1
ATOM 4611 O O . LEU A 1 588 ? 13.339 3.813 -22.225 1.00 92.81 588 LEU A O 1
ATOM 4615 N N . ALA A 1 589 ? 15.130 3.957 -20.877 1.00 90.19 589 ALA A N 1
ATOM 4616 C CA . ALA A 1 589 ? 15.232 5.414 -20.936 1.00 90.19 589 ALA A CA 1
ATOM 4617 C C . ALA A 1 589 ? 15.655 5.923 -22.323 1.00 90.19 589 ALA A C 1
ATOM 4619 O O . ALA A 1 589 ? 15.373 7.065 -22.667 1.00 90.19 589 ALA A O 1
ATOM 4620 N N . GLU A 1 590 ? 16.354 5.111 -23.110 1.00 89.06 590 GLU A N 1
ATOM 4621 C CA . GLU A 1 590 ? 16.777 5.463 -24.467 1.00 89.06 590 GLU A CA 1
ATOM 4622 C C . GLU A 1 590 ? 15.796 4.883 -25.498 1.00 89.06 590 GLU A C 1
ATOM 4624 O O . GLU A 1 590 ? 15.381 5.589 -26.415 1.00 89.06 590 GLU A O 1
ATOM 4629 N N . ASP A 1 591 ? 15.346 3.642 -25.290 1.00 92.31 591 ASP A N 1
ATOM 4630 C CA . ASP A 1 591 ? 14.501 2.907 -26.241 1.00 92.31 591 ASP A CA 1
ATOM 4631 C C . ASP A 1 591 ? 13.040 3.386 -26.284 1.00 92.31 591 ASP A C 1
ATOM 4633 O O . ASP A 1 591 ? 12.349 3.224 -27.296 1.00 92.31 591 ASP A O 1
ATOM 4637 N N . VAL A 1 592 ? 12.533 3.950 -25.182 1.00 94.31 592 VAL A N 1
ATOM 4638 C CA . VAL A 1 592 ? 11.143 4.412 -25.073 1.00 94.31 592 VAL A CA 1
ATOM 4639 C C . VAL A 1 592 ? 11.122 5.940 -25.015 1.00 94.31 592 VAL A C 1
ATOM 4641 O O . VAL A 1 592 ? 11.658 6.508 -24.058 1.00 94.31 592 VAL A O 1
ATOM 4644 N N . PRO A 1 593 ? 10.485 6.634 -25.979 1.00 92.00 593 PRO A N 1
ATOM 4645 C CA . PRO A 1 593 ? 10.346 8.089 -25.943 1.00 92.00 593 PRO A CA 1
ATOM 4646 C C . PRO A 1 593 ? 9.664 8.559 -24.657 1.00 92.00 593 PRO A C 1
ATOM 4648 O O . PRO A 1 593 ? 8.710 7.924 -24.214 1.00 92.00 593 PRO A O 1
ATOM 4651 N N . ALA A 1 594 ? 10.096 9.689 -24.087 1.00 90.50 594 ALA A N 1
ATOM 4652 C CA . ALA A 1 594 ? 9.555 10.209 -22.824 1.00 90.50 594 ALA A CA 1
ATOM 4653 C C . ALA A 1 594 ? 8.020 10.355 -22.837 1.00 90.50 594 ALA A C 1
ATOM 4655 O O . ALA A 1 594 ? 7.362 9.944 -21.887 1.00 90.50 594 ALA A O 1
ATOM 4656 N N . SER A 1 595 ? 7.443 10.826 -23.949 1.00 92.38 595 SER A N 1
ATOM 4657 C CA . SER A 1 595 ? 5.989 10.960 -24.136 1.00 92.38 595 SER A CA 1
ATOM 4658 C C . SER A 1 595 ? 5.223 9.632 -24.169 1.00 92.38 595 SER A C 1
ATOM 4660 O O . SER A 1 595 ? 4.009 9.628 -23.996 1.00 92.38 595 SER A O 1
ATOM 4662 N N . ALA A 1 596 ? 5.914 8.513 -24.398 1.00 94.25 596 ALA A N 1
ATOM 4663 C CA . ALA A 1 596 ? 5.332 7.176 -24.450 1.00 94.25 596 ALA A CA 1
ATOM 4664 C C . ALA A 1 596 ? 5.575 6.363 -23.166 1.00 94.25 596 ALA A C 1
ATOM 4666 O O . ALA A 1 596 ? 5.117 5.222 -23.078 1.00 94.25 596 ALA A O 1
ATOM 4667 N N . ARG A 1 597 ? 6.306 6.906 -22.181 1.00 94.25 597 ARG A N 1
ATOM 4668 C CA . ARG A 1 597 ? 6.538 6.229 -20.900 1.00 94.25 597 ARG A CA 1
ATOM 4669 C C . ARG A 1 597 ? 5.346 6.444 -19.985 1.00 94.25 597 ARG A C 1
ATOM 4671 O O . ARG A 1 597 ? 4.910 7.570 -19.760 1.00 94.25 597 ARG A O 1
ATOM 4678 N N . SER A 1 598 ? 4.852 5.365 -19.392 1.00 94.38 598 SER A N 1
ATOM 4679 C CA . SER A 1 598 ? 3.920 5.497 -18.280 1.00 94.38 598 SER A CA 1
ATOM 4680 C C . SER A 1 598 ? 4.647 5.986 -17.026 1.00 94.38 598 SER A C 1
ATOM 4682 O O . SER A 1 598 ? 5.852 5.778 -16.858 1.00 94.38 598 SER A O 1
ATOM 4684 N N . LYS A 1 599 ? 3.897 6.573 -16.083 1.00 93.25 599 LYS A N 1
ATOM 4685 C CA . LYS A 1 599 ? 4.433 6.949 -14.762 1.00 93.25 599 LYS A CA 1
ATOM 4686 C C . LYS A 1 599 ? 5.092 5.755 -14.065 1.00 93.25 599 LYS A C 1
ATOM 4688 O O . LYS A 1 599 ? 6.130 5.909 -13.434 1.00 93.25 599 LYS A O 1
ATOM 4693 N N . LYS A 1 600 ? 4.506 4.562 -14.207 1.00 93.44 600 LYS A N 1
ATOM 4694 C CA . LYS A 1 600 ? 5.031 3.307 -13.664 1.00 93.44 600 LYS A CA 1
ATOM 4695 C C . LYS A 1 600 ? 6.406 2.970 -14.237 1.00 93.44 600 LYS A C 1
ATOM 4697 O O . LYS A 1 600 ? 7.335 2.730 -13.468 1.00 93.44 600 LYS A O 1
ATOM 4702 N N . LEU A 1 601 ? 6.543 2.986 -15.564 1.00 94.62 601 LEU A N 1
ATOM 4703 C CA . LEU A 1 601 ? 7.818 2.710 -16.219 1.00 94.62 601 LEU A CA 1
ATOM 4704 C C . LEU A 1 601 ? 8.886 3.728 -15.804 1.00 94.62 601 LEU A C 1
ATOM 4706 O O . LEU A 1 601 ? 9.990 3.329 -15.444 1.00 94.62 601 LEU A O 1
ATOM 4710 N N . THR A 1 602 ? 8.550 5.020 -15.773 1.00 93.31 602 THR A N 1
ATOM 4711 C CA . THR A 1 602 ? 9.473 6.068 -15.313 1.00 93.31 602 THR A CA 1
ATOM 4712 C C . THR A 1 602 ? 10.002 5.772 -13.909 1.00 93.31 602 THR A C 1
ATOM 4714 O O . THR A 1 602 ? 11.216 5.759 -13.720 1.00 93.31 602 THR A O 1
ATOM 4717 N N . ARG A 1 603 ? 9.135 5.417 -12.948 1.00 92.00 603 ARG A N 1
ATOM 4718 C CA . ARG A 1 603 ? 9.567 5.041 -11.586 1.00 92.00 603 ARG A CA 1
ATOM 4719 C C . ARG A 1 603 ? 10.526 3.846 -11.576 1.00 92.00 603 ARG A C 1
ATOM 4721 O O . ARG A 1 603 ? 11.500 3.859 -10.833 1.00 92.00 603 ARG A O 1
ATOM 4728 N N . MET A 1 604 ? 10.280 2.820 -12.393 1.00 92.50 604 MET A N 1
ATOM 4729 C CA . MET A 1 604 ? 11.172 1.652 -12.473 1.00 92.50 604 MET A CA 1
ATOM 4730 C C . MET A 1 604 ? 12.551 2.017 -13.006 1.00 92.50 604 MET A C 1
ATOM 4732 O O . MET A 1 604 ? 13.557 1.538 -12.482 1.00 92.50 604 MET A O 1
ATOM 4736 N N . ILE A 1 605 ? 12.595 2.870 -14.032 1.00 92.75 605 ILE A N 1
ATOM 4737 C CA . ILE A 1 605 ? 13.850 3.376 -14.583 1.00 92.75 605 ILE A CA 1
ATOM 4738 C C . ILE A 1 605 ? 14.585 4.188 -13.513 1.00 92.75 605 ILE A C 1
ATOM 4740 O O . ILE A 1 605 ? 15.759 3.929 -13.268 1.00 92.75 605 ILE A O 1
ATOM 4744 N N . GLU A 1 606 ? 13.899 5.102 -12.819 1.00 90.19 606 GLU A N 1
ATOM 4745 C CA . GLU A 1 606 ? 14.477 5.869 -11.709 1.00 90.19 606 GLU A CA 1
ATOM 4746 C C . GLU A 1 606 ? 15.085 4.952 -10.638 1.00 90.19 606 GLU A C 1
ATOM 4748 O O . GLU A 1 606 ? 16.239 5.146 -10.258 1.00 90.19 606 GLU A O 1
ATOM 4753 N N . THR A 1 607 ? 14.350 3.930 -10.180 1.00 89.44 607 THR A N 1
ATOM 4754 C CA . THR A 1 607 ? 14.848 2.956 -9.197 1.00 89.44 607 THR A CA 1
ATOM 4755 C C . THR A 1 607 ? 16.075 2.211 -9.723 1.00 89.44 607 THR A C 1
ATOM 4757 O O . THR A 1 607 ? 17.076 2.114 -9.015 1.00 89.44 607 THR A O 1
ATOM 4760 N N . ALA A 1 608 ? 16.046 1.713 -10.963 1.00 91.25 608 ALA A N 1
ATOM 4761 C CA . ALA A 1 608 ? 17.178 0.998 -11.553 1.00 91.25 608 ALA A CA 1
ATOM 4762 C C . ALA A 1 608 ? 18.423 1.886 -11.678 1.00 91.25 608 ALA A C 1
ATOM 4764 O O . ALA A 1 608 ? 19.521 1.468 -11.301 1.00 91.25 608 ALA A O 1
ATOM 4765 N N . CYS A 1 609 ? 18.251 3.119 -12.160 1.00 89.69 609 CYS A N 1
ATOM 4766 C CA . CYS A 1 609 ? 19.332 4.086 -12.253 1.00 89.69 609 CYS A CA 1
ATOM 4767 C C . CYS A 1 609 ? 19.899 4.426 -10.874 1.00 89.69 609 CYS A C 1
ATOM 4769 O O . CYS A 1 609 ? 21.116 4.450 -10.708 1.00 89.69 609 CYS A O 1
ATOM 4771 N N . TYR A 1 610 ? 19.036 4.658 -9.881 1.00 88.50 610 TYR A N 1
ATOM 4772 C CA . TYR A 1 610 ? 19.457 4.975 -8.520 1.00 88.50 610 TYR A CA 1
ATOM 4773 C C . TYR A 1 610 ? 20.291 3.839 -7.919 1.00 88.50 610 TYR A C 1
ATOM 4775 O O . TYR A 1 610 ? 21.405 4.067 -7.453 1.00 88.50 610 TYR A O 1
ATOM 4783 N N . VAL A 1 611 ? 19.805 2.598 -8.005 1.00 88.88 611 VAL A N 1
ATOM 4784 C CA . VAL A 1 611 ? 20.513 1.412 -7.498 1.00 88.88 611 VAL A CA 1
ATOM 4785 C C . VAL A 1 611 ? 21.856 1.228 -8.201 1.00 88.88 611 VAL A C 1
ATOM 4787 O O . VAL A 1 611 ? 22.878 0.999 -7.548 1.00 88.88 611 VAL A O 1
ATOM 4790 N N . ARG A 1 612 ? 21.889 1.359 -9.532 1.00 89.44 612 ARG A N 1
ATOM 4791 C CA . ARG A 1 612 ? 23.134 1.233 -10.297 1.00 89.44 612 ARG A CA 1
ATOM 4792 C C . ARG A 1 612 ? 24.128 2.327 -9.933 1.00 89.44 612 ARG A C 1
ATOM 4794 O O . ARG A 1 612 ? 25.303 2.014 -9.742 1.00 89.44 612 ARG A O 1
ATOM 4801 N N . LEU A 1 613 ? 23.656 3.566 -9.789 1.00 87.06 613 LEU A N 1
ATOM 4802 C CA . LEU A 1 613 ? 24.470 4.685 -9.343 1.00 87.06 613 LEU A CA 1
ATOM 4803 C C . LEU A 1 613 ? 25.048 4.388 -7.957 1.00 87.06 613 LEU A C 1
ATOM 4805 O O . LEU A 1 613 ? 26.262 4.354 -7.824 1.00 87.06 613 LEU A O 1
ATOM 4809 N N . GLN A 1 614 ? 24.232 4.060 -6.954 1.00 84.19 614 GLN A N 1
ATOM 4810 C CA . GLN A 1 614 ? 24.716 3.750 -5.600 1.00 84.19 614 GLN A CA 1
ATOM 4811 C C . GLN A 1 614 ? 25.752 2.611 -5.579 1.00 84.19 614 GLN A C 1
ATOM 4813 O O . GLN A 1 614 ? 26.799 2.724 -4.937 1.00 84.19 614 GLN A O 1
ATOM 4818 N N . ASN A 1 615 ? 25.525 1.540 -6.343 1.00 87.06 615 ASN A N 1
ATOM 4819 C CA . ASN A 1 615 ? 26.478 0.433 -6.471 1.00 87.06 615 ASN A CA 1
ATOM 4820 C C . ASN A 1 615 ? 27.797 0.855 -7.137 1.00 87.06 615 ASN A C 1
ATOM 4822 O O . ASN A 1 615 ? 28.871 0.389 -6.757 1.00 87.06 615 ASN A O 1
ATOM 4826 N N . ALA A 1 616 ? 27.736 1.731 -8.136 1.00 86.62 616 ALA A N 1
ATOM 4827 C CA . ALA A 1 616 ? 28.919 2.277 -8.787 1.00 86.62 616 ALA A CA 1
ATOM 4828 C C . ALA A 1 616 ? 29.695 3.212 -7.840 1.00 86.62 616 ALA A C 1
ATOM 4830 O O . ALA A 1 616 ? 30.912 3.081 -7.691 1.00 86.62 616 ALA A O 1
ATOM 4831 N N . LEU A 1 617 ? 28.979 4.092 -7.134 1.00 81.00 617 LEU A N 1
ATOM 4832 C CA . LEU A 1 617 ? 29.533 5.048 -6.176 1.00 81.00 617 LEU A CA 1
ATOM 4833 C C . LEU A 1 617 ? 30.218 4.350 -4.994 1.00 81.00 617 LEU A C 1
ATOM 4835 O O . LEU A 1 617 ? 31.337 4.717 -4.632 1.00 81.00 617 LEU A O 1
ATOM 4839 N N . SER A 1 618 ? 29.597 3.313 -4.424 1.00 81.69 618 SER A N 1
ATOM 4840 C CA . SER A 1 618 ? 30.166 2.562 -3.293 1.00 81.69 618 SER A CA 1
ATOM 4841 C C . SER A 1 618 ? 31.467 1.837 -3.653 1.00 81.69 618 SER A C 1
ATOM 4843 O O . SER A 1 618 ? 32.354 1.703 -2.810 1.00 81.69 618 SER A O 1
ATOM 4845 N N . ARG A 1 619 ? 31.628 1.440 -4.923 1.00 85.12 619 ARG A N 1
ATOM 4846 C CA . ARG A 1 619 ? 32.860 0.842 -5.467 1.00 85.12 619 ARG A CA 1
ATOM 4847 C C . ARG A 1 619 ? 33.841 1.863 -6.043 1.00 85.12 619 ARG A C 1
ATOM 4849 O O . ARG A 1 619 ? 34.908 1.474 -6.505 1.00 85.12 619 ARG A O 1
ATOM 4856 N N . ALA A 1 620 ? 33.486 3.149 -6.033 1.00 79.00 620 ALA A N 1
ATOM 4857 C CA . ALA A 1 620 ? 34.222 4.217 -6.705 1.00 79.00 620 ALA A CA 1
ATOM 4858 C C . ALA A 1 620 ? 34.478 3.963 -8.205 1.00 79.00 620 ALA A C 1
ATOM 4860 O O . ALA A 1 620 ? 35.478 4.432 -8.749 1.00 79.00 620 ALA A O 1
ATOM 4861 N N . ALA A 1 621 ? 33.575 3.236 -8.866 1.00 84.69 621 ALA A N 1
ATOM 4862 C CA . ALA A 1 621 ? 33.636 2.922 -10.288 1.00 84.69 621 ALA A CA 1
ATOM 4863 C C . ALA A 1 621 ? 32.823 3.971 -11.060 1.00 84.69 621 ALA A C 1
ATOM 4865 O O . ALA A 1 621 ? 31.608 3.866 -11.197 1.00 84.69 621 ALA A O 1
ATOM 4866 N N . ILE A 1 622 ? 33.474 5.040 -11.509 1.00 74.69 622 ILE A N 1
ATOM 4867 C CA . ILE A 1 622 ? 32.789 6.173 -12.149 1.00 74.69 622 ILE A CA 1
ATOM 4868 C C . ILE A 1 622 ? 32.257 5.797 -13.535 1.00 74.69 622 ILE A C 1
ATOM 4870 O O . ILE A 1 622 ? 31.159 6.206 -13.911 1.00 74.69 622 ILE A O 1
ATOM 4874 N N . GLU A 1 623 ? 33.008 4.994 -14.280 1.00 79.44 623 GLU A N 1
ATOM 4875 C CA . GLU A 1 623 ? 32.636 4.529 -15.616 1.00 79.44 623 GLU A CA 1
ATOM 4876 C C . GLU A 1 623 ? 31.331 3.718 -15.575 1.00 79.44 623 GLU A C 1
ATOM 4878 O O . GLU A 1 623 ? 30.478 3.845 -16.450 1.00 79.44 623 GLU A O 1
ATOM 4883 N N . ASP A 1 624 ? 31.145 2.967 -14.490 1.00 84.62 624 ASP A N 1
ATOM 4884 C CA . ASP A 1 624 ? 29.941 2.201 -14.165 1.00 84.62 624 ASP A CA 1
ATOM 4885 C C . ASP A 1 624 ? 28.724 3.081 -13.835 1.00 84.62 624 ASP A C 1
ATOM 4887 O O . ASP A 1 624 ? 27.582 2.656 -14.012 1.00 84.62 624 ASP A O 1
ATOM 4891 N N . ALA A 1 625 ? 28.951 4.292 -13.318 1.00 82.62 625 ALA A N 1
ATOM 4892 C CA . ALA A 1 625 ? 27.895 5.232 -12.949 1.00 82.62 625 ALA A CA 1
ATOM 4893 C C . ALA A 1 625 ? 27.351 6.006 -14.159 1.00 82.62 625 ALA A C 1
ATOM 4895 O O . ALA A 1 625 ? 26.209 6.469 -14.133 1.00 82.62 625 ALA A O 1
ATOM 4896 N N . ALA A 1 626 ? 28.157 6.163 -15.215 1.00 78.94 626 ALA A N 1
ATOM 4897 C CA . ALA A 1 626 ? 27.839 7.032 -16.343 1.00 78.94 626 ALA A CA 1
ATOM 4898 C C . ALA A 1 626 ? 26.550 6.642 -17.103 1.00 78.94 626 ALA A C 1
ATOM 4900 O O . ALA A 1 626 ? 25.760 7.549 -17.380 1.00 78.94 626 ALA A O 1
ATOM 4901 N N . PRO A 1 627 ? 26.263 5.354 -17.406 1.00 83.38 627 PRO A N 1
ATOM 4902 C CA . PRO A 1 627 ? 25.013 4.971 -18.073 1.00 83.38 627 PRO A CA 1
ATOM 4903 C C . PRO A 1 627 ? 23.776 5.279 -17.225 1.00 83.38 627 PRO A C 1
ATOM 4905 O O . PRO A 1 627 ? 22.818 5.869 -17.721 1.00 83.38 627 PRO A O 1
ATOM 4908 N N . ALA A 1 628 ? 23.825 4.957 -15.929 1.00 85.31 628 ALA A N 1
ATOM 4909 C CA . ALA A 1 628 ? 22.743 5.253 -14.995 1.00 85.31 628 ALA A CA 1
ATOM 4910 C C . ALA A 1 628 ? 22.501 6.764 -14.887 1.00 85.31 628 ALA A C 1
ATOM 4912 O O . ALA A 1 628 ? 21.360 7.214 -14.966 1.00 85.31 628 ALA A O 1
ATOM 4913 N N . TRP A 1 629 ? 23.573 7.554 -14.775 1.00 81.94 629 TRP A N 1
ATOM 4914 C CA . TRP A 1 629 ? 23.489 9.013 -14.745 1.00 81.94 629 TRP A CA 1
ATOM 4915 C C . TRP A 1 629 ? 22.888 9.584 -16.035 1.00 81.94 629 TRP A C 1
ATOM 4917 O O . TRP A 1 629 ? 21.989 10.419 -15.976 1.00 81.94 629 TRP A O 1
ATOM 4927 N N . ARG A 1 630 ? 23.310 9.094 -17.208 1.00 80.00 630 ARG A N 1
ATOM 4928 C CA . ARG A 1 630 ? 22.729 9.494 -18.498 1.00 80.00 630 ARG A CA 1
ATOM 4929 C C . ARG A 1 630 ? 21.233 9.188 -18.559 1.00 80.00 630 ARG A C 1
ATOM 4931 O O . ARG A 1 630 ? 20.455 10.061 -18.929 1.00 80.00 630 ARG A O 1
ATOM 4938 N N . ALA A 1 631 ? 20.831 7.976 -18.186 1.00 83.06 631 ALA A N 1
ATOM 4939 C CA . ALA A 1 631 ? 19.430 7.572 -18.191 1.00 83.06 631 ALA A CA 1
ATOM 4940 C C . ALA A 1 631 ? 18.590 8.396 -17.211 1.00 83.06 631 ALA A C 1
ATOM 4942 O O . ALA A 1 631 ? 17.492 8.810 -17.569 1.00 83.06 631 ALA A O 1
ATOM 4943 N N . ILE A 1 632 ? 19.126 8.714 -16.025 1.00 81.81 632 ILE A N 1
ATOM 4944 C CA . ILE A 1 632 ? 18.523 9.678 -15.096 1.00 81.81 632 ILE A CA 1
ATOM 4945 C C . ILE A 1 632 ? 18.199 10.974 -15.825 1.00 81.81 632 ILE A C 1
ATOM 4947 O O . ILE A 1 632 ? 17.068 11.422 -15.753 1.00 81.81 632 ILE A O 1
ATOM 4951 N N . VAL A 1 633 ? 19.140 11.561 -16.560 1.00 76.88 633 VAL A N 1
ATOM 4952 C CA . VAL A 1 633 ? 18.903 12.834 -17.261 1.00 76.88 633 VAL A CA 1
ATOM 4953 C C . VAL A 1 633 ? 17.756 12.748 -18.263 1.00 76.88 633 VAL A C 1
ATOM 4955 O O . VAL A 1 633 ? 17.021 13.715 -18.450 1.00 76.88 633 VAL A O 1
ATOM 4958 N N . LEU A 1 634 ? 17.586 11.586 -18.889 1.00 79.44 634 LEU A N 1
ATOM 4959 C CA . LEU A 1 634 ? 16.531 11.348 -19.868 1.00 79.44 634 LEU A CA 1
ATOM 4960 C C . LEU A 1 634 ? 15.158 11.084 -19.239 1.00 79.44 634 LEU A C 1
ATOM 4962 O O . LEU A 1 634 ? 14.152 11.189 -19.945 1.00 79.44 634 LEU A O 1
ATOM 4966 N N . VAL A 1 635 ? 15.093 10.693 -17.962 1.00 80.81 635 VAL A N 1
ATOM 4967 C CA . VAL A 1 635 ? 13.828 10.352 -17.277 1.00 80.81 635 VAL A CA 1
ATOM 4968 C C . VAL A 1 635 ? 13.438 11.334 -16.176 1.00 80.81 635 VAL A C 1
ATOM 4970 O O . VAL A 1 635 ? 12.268 11.427 -15.829 1.00 80.81 635 VAL A O 1
ATOM 4973 N N . CYS A 1 636 ? 14.410 12.050 -15.623 1.00 77.06 636 CYS A N 1
ATOM 4974 C CA . CYS A 1 636 ? 14.260 12.920 -14.474 1.00 77.06 636 CYS A CA 1
ATOM 4975 C C . CYS A 1 636 ? 13.753 14.291 -14.915 1.00 77.06 636 CYS A C 1
ATOM 4977 O O . CYS A 1 636 ? 14.512 15.120 -15.416 1.00 77.06 636 CYS A O 1
ATOM 4979 N N . GLU A 1 637 ? 12.470 14.542 -14.681 1.00 73.25 637 GLU A N 1
ATOM 4980 C CA . GLU A 1 637 ? 11.878 15.874 -14.844 1.00 73.25 637 GLU A CA 1
ATOM 4981 C C . GLU A 1 637 ? 11.906 16.695 -13.543 1.00 73.25 637 GLU A C 1
ATOM 4983 O O . GLU A 1 637 ? 11.724 17.906 -13.589 1.00 73.25 637 GLU A O 1
ATOM 4988 N N . SER A 1 638 ? 12.168 16.050 -12.398 1.00 72.62 638 SER A N 1
ATOM 4989 C CA . SER A 1 638 ? 12.178 16.671 -11.066 1.00 72.62 638 SER A CA 1
ATOM 4990 C C . SER A 1 638 ? 13.558 17.231 -10.696 1.00 72.62 638 SER A C 1
ATOM 4992 O O . SER A 1 638 ? 14.570 16.522 -10.711 1.00 72.62 638 SER A O 1
ATOM 4994 N N . ASP A 1 639 ? 13.599 18.501 -10.295 1.00 73.69 639 ASP A N 1
ATOM 4995 C CA . ASP A 1 639 ? 14.806 19.138 -9.756 1.00 73.69 639 ASP A CA 1
ATOM 4996 C C . ASP A 1 639 ? 15.222 18.534 -8.399 1.00 73.69 639 ASP A C 1
ATOM 4998 O O . ASP A 1 639 ? 16.409 18.510 -8.048 1.00 73.69 639 ASP A O 1
ATOM 5002 N N . GLU A 1 640 ? 14.273 17.981 -7.641 1.00 71.94 640 GLU A N 1
ATOM 5003 C CA . GLU A 1 640 ? 14.525 17.271 -6.386 1.00 71.94 640 GLU A CA 1
ATOM 5004 C C . GLU A 1 640 ? 15.295 15.976 -6.634 1.00 71.94 640 GLU A C 1
ATOM 5006 O O . GLU A 1 640 ? 16.313 15.731 -5.983 1.00 71.94 640 GLU A O 1
ATOM 5011 N N . LEU A 1 641 ? 14.867 15.179 -7.618 1.00 71.38 641 LEU A N 1
ATOM 5012 C CA . LEU A 1 641 ? 15.570 13.961 -8.018 1.00 71.38 641 LEU A CA 1
ATOM 5013 C C . LEU A 1 641 ? 16.983 14.279 -8.500 1.00 71.38 641 LEU A C 1
ATOM 5015 O O . LEU A 1 641 ? 17.966 13.653 -8.091 1.00 71.38 641 LEU A O 1
ATOM 5019 N N . ARG A 1 642 ? 17.099 15.313 -9.328 1.00 74.25 642 ARG A N 1
ATOM 5020 C CA . ARG A 1 642 ? 18.383 15.830 -9.787 1.00 74.25 642 ARG A CA 1
ATOM 5021 C C . ARG A 1 642 ? 19.295 16.180 -8.604 1.00 74.25 642 ARG A C 1
ATOM 5023 O O . ARG A 1 642 ? 20.467 15.797 -8.582 1.00 74.25 642 ARG A O 1
ATOM 5030 N N . THR A 1 643 ? 18.772 16.869 -7.596 1.00 75.06 643 THR A N 1
ATOM 5031 C CA . THR A 1 643 ? 19.526 17.233 -6.387 1.00 75.06 643 THR A CA 1
ATOM 5032 C C . THR A 1 643 ? 19.925 15.997 -5.575 1.00 75.06 643 THR A C 1
ATOM 5034 O O . THR A 1 643 ? 21.092 15.850 -5.206 1.00 75.06 643 THR A O 1
ATOM 5037 N N . ALA A 1 644 ? 18.992 15.068 -5.359 1.00 72.69 644 ALA A N 1
ATOM 5038 C CA . ALA A 1 644 ? 19.220 13.820 -4.636 1.00 72.69 644 ALA A CA 1
ATOM 5039 C C . ALA A 1 644 ? 20.321 12.966 -5.281 1.00 72.69 644 ALA A C 1
ATOM 5041 O O . ALA A 1 644 ? 21.173 12.420 -4.585 1.00 72.69 644 ALA A O 1
ATOM 5042 N N . LEU A 1 645 ? 20.349 12.888 -6.611 1.00 70.56 645 LEU A N 1
ATOM 5043 C CA . LEU A 1 645 ? 21.315 12.075 -7.351 1.00 70.56 645 LEU A CA 1
ATOM 5044 C C . LEU A 1 645 ? 22.690 12.726 -7.476 1.00 70.56 645 LEU A C 1
ATOM 5046 O O . LEU A 1 645 ? 23.699 12.024 -7.506 1.00 70.56 645 LEU A O 1
ATOM 5050 N N . THR A 1 646 ? 22.755 14.057 -7.529 1.00 70.56 646 THR A N 1
ATOM 5051 C CA . THR A 1 646 ? 24.038 14.779 -7.572 1.00 70.56 646 THR A CA 1
ATOM 5052 C C . THR A 1 646 ? 24.735 14.822 -6.220 1.00 70.56 646 THR A C 1
ATOM 5054 O O . THR A 1 646 ? 25.965 14.843 -6.177 1.00 70.56 646 THR A O 1
ATOM 5057 N N . ALA A 1 647 ? 23.997 14.791 -5.108 1.00 75.31 647 ALA A N 1
ATOM 5058 C CA . ALA A 1 647 ? 24.580 14.891 -3.772 1.00 75.31 647 ALA A CA 1
ATOM 5059 C C . ALA A 1 647 ? 25.626 13.789 -3.464 1.00 75.31 647 ALA A C 1
ATOM 5061 O O . ALA A 1 647 ? 26.747 14.136 -3.075 1.00 75.31 647 ALA A O 1
ATOM 5062 N N . PRO A 1 648 ? 25.368 12.490 -3.718 1.00 70.69 648 PRO A N 1
ATOM 5063 C CA . PRO A 1 648 ? 26.386 11.446 -3.591 1.00 70.69 648 PRO A CA 1
ATOM 5064 C C . PRO A 1 648 ? 27.603 11.660 -4.507 1.00 70.69 648 PRO A C 1
ATOM 5066 O O . PRO A 1 648 ? 28.738 11.359 -4.134 1.00 70.69 648 PRO A O 1
ATOM 5069 N N . MET A 1 649 ? 27.394 12.232 -5.696 1.00 70.69 649 MET A N 1
ATOM 5070 C CA . MET A 1 649 ? 28.475 12.520 -6.646 1.00 70.69 649 MET A CA 1
ATOM 5071 C C . MET A 1 649 ? 29.379 13.650 -6.137 1.00 70.69 649 MET A C 1
ATOM 5073 O O . MET A 1 649 ? 30.604 13.544 -6.238 1.00 70.69 649 MET A O 1
ATOM 5077 N N . ARG A 1 650 ? 28.799 14.684 -5.506 1.00 73.12 650 ARG A N 1
ATOM 5078 C CA . ARG A 1 650 ? 29.538 15.776 -4.843 1.00 73.12 650 ARG A CA 1
ATOM 5079 C C . ARG A 1 650 ? 30.474 15.259 -3.752 1.00 73.12 650 ARG A C 1
ATOM 5081 O O . ARG A 1 650 ? 31.602 15.732 -3.629 1.00 73.12 650 ARG A O 1
ATOM 5088 N N . ALA A 1 651 ? 30.048 14.244 -3.001 1.00 69.25 651 ALA A N 1
ATOM 5089 C CA . ALA A 1 651 ? 30.900 13.616 -1.996 1.00 69.25 651 ALA A CA 1
ATOM 5090 C C . ALA A 1 651 ? 32.116 12.910 -2.628 1.00 69.25 651 ALA A C 1
ATOM 5092 O O . ALA A 1 651 ? 33.216 12.969 -2.078 1.00 69.25 651 ALA A O 1
ATOM 5093 N N . MET A 1 652 ? 31.970 12.294 -3.808 1.00 66.56 652 MET A N 1
ATOM 5094 C CA . MET A 1 652 ? 33.074 11.588 -4.474 1.00 66.56 652 MET A CA 1
ATOM 5095 C C . MET A 1 652 ? 34.135 12.507 -5.085 1.00 66.56 652 MET A C 1
ATOM 5097 O O . MET A 1 652 ? 35.320 12.160 -5.076 1.00 66.56 652 MET A O 1
ATOM 5101 N N . ILE A 1 653 ? 33.736 13.670 -5.604 1.00 70.06 653 ILE A N 1
ATOM 5102 C CA . ILE A 1 653 ? 34.659 14.643 -6.214 1.00 70.06 653 ILE A CA 1
ATOM 5103 C C . ILE A 1 653 ? 35.529 15.375 -5.184 1.00 70.06 653 ILE A C 1
ATOM 5105 O O . ILE A 1 653 ? 36.359 16.199 -5.559 1.00 70.06 653 ILE A O 1
ATOM 5109 N N . THR A 1 654 ? 35.412 15.065 -3.892 1.00 71.38 654 THR A N 1
ATOM 5110 C CA . THR A 1 654 ? 36.372 15.510 -2.869 1.00 71.38 654 THR A CA 1
ATOM 5111 C C . THR A 1 654 ? 37.753 14.863 -3.050 1.00 71.38 654 THR A C 1
ATOM 5113 O O . THR A 1 654 ? 38.762 15.489 -2.740 1.00 71.38 654 THR A O 1
ATOM 5116 N N . SER A 1 655 ? 37.836 13.663 -3.642 1.00 79.50 655 SER A N 1
ATOM 5117 C CA . SER A 1 655 ? 39.110 13.017 -3.988 1.00 79.50 655 SER A CA 1
ATOM 5118 C C . SER A 1 655 ? 39.676 13.566 -5.311 1.00 79.50 655 SER A C 1
ATOM 5120 O O . SER A 1 655 ? 39.003 13.453 -6.339 1.00 79.50 655 SER A O 1
ATOM 5122 N N . PRO A 1 656 ? 40.926 14.075 -5.359 1.00 80.50 656 PRO A N 1
ATOM 5123 C CA . PRO A 1 656 ? 41.515 14.630 -6.586 1.00 80.50 656 PRO A CA 1
ATOM 5124 C C . PRO A 1 656 ? 41.615 13.641 -7.756 1.00 80.50 656 PRO A C 1
ATOM 5126 O O . PRO A 1 656 ? 41.528 14.032 -8.921 1.00 80.50 656 PRO A O 1
ATOM 5129 N N . ILE A 1 657 ? 41.815 12.350 -7.468 1.00 81.94 657 ILE A N 1
ATOM 5130 C CA . ILE A 1 657 ? 41.879 11.300 -8.496 1.00 81.94 657 ILE A CA 1
ATOM 5131 C C . ILE A 1 657 ? 40.482 11.060 -9.072 1.00 81.94 657 ILE A C 1
ATOM 5133 O O . ILE A 1 657 ? 40.297 11.132 -10.286 1.00 81.94 657 ILE A O 1
ATOM 5137 N N . ARG A 1 658 ? 39.484 10.853 -8.203 1.00 77.75 658 ARG A N 1
ATOM 5138 C CA . ARG A 1 658 ? 38.091 10.622 -8.620 1.00 77.75 658 ARG A CA 1
ATOM 5139 C C . ARG A 1 658 ? 37.519 11.828 -9.358 1.00 77.75 658 ARG A C 1
ATOM 5141 O O . ARG A 1 658 ? 36.859 11.660 -10.376 1.00 77.75 658 ARG A O 1
ATOM 5148 N N . ARG A 1 659 ? 37.843 13.044 -8.905 1.00 81.31 659 ARG A N 1
ATOM 5149 C CA . ARG A 1 659 ? 37.462 14.289 -9.581 1.00 81.31 659 ARG A CA 1
ATOM 5150 C C . ARG A 1 659 ? 37.984 14.344 -11.014 1.00 81.31 659 ARG A C 1
ATOM 5152 O O . ARG A 1 659 ? 37.211 14.658 -11.906 1.00 81.31 659 ARG A O 1
ATOM 5159 N N . ARG A 1 660 ? 39.255 14.003 -11.260 1.00 81.69 660 ARG A N 1
ATOM 5160 C CA . ARG A 1 660 ? 39.822 13.992 -12.624 1.00 81.69 660 ARG A CA 1
ATOM 5161 C C . ARG A 1 660 ? 39.122 12.992 -13.545 1.00 81.69 660 ARG A C 1
ATOM 5163 O O . ARG A 1 660 ? 38.847 13.327 -14.693 1.00 81.69 660 ARG A O 1
ATOM 5170 N N . ILE A 1 661 ? 38.815 11.793 -13.047 1.00 78.62 661 ILE A N 1
ATOM 5171 C CA . ILE A 1 661 ? 38.058 10.781 -13.807 1.00 78.62 661 ILE A CA 1
ATOM 5172 C C . ILE A 1 661 ? 36.653 11.309 -14.133 1.00 78.62 661 ILE A C 1
ATOM 5174 O O . ILE A 1 661 ? 36.189 11.197 -15.268 1.00 78.62 661 ILE A O 1
ATOM 5178 N N . TRP A 1 662 ? 36.001 11.940 -13.154 1.00 75.25 662 TRP A N 1
ATOM 5179 C CA . TRP A 1 662 ? 34.675 12.527 -13.318 1.00 75.25 662 TRP A CA 1
ATOM 5180 C C . TRP A 1 662 ? 34.655 13.665 -14.343 1.00 75.25 662 TRP A C 1
ATOM 5182 O O . TRP A 1 662 ? 33.857 13.626 -15.274 1.00 75.25 662 TRP A O 1
ATOM 5192 N N . ILE A 1 663 ? 35.579 14.625 -14.231 1.00 81.50 663 ILE A N 1
ATOM 5193 C CA . ILE A 1 663 ? 35.726 15.734 -15.184 1.00 81.50 663 ILE A CA 1
ATOM 5194 C C . ILE A 1 663 ? 35.925 15.189 -16.599 1.00 81.50 663 ILE A C 1
ATOM 5196 O O . ILE A 1 663 ? 35.156 15.538 -17.488 1.00 81.50 663 ILE A O 1
ATOM 5200 N N . ARG A 1 664 ? 36.858 14.246 -16.796 1.00 83.81 664 ARG A N 1
ATOM 5201 C CA . ARG A 1 664 ? 37.087 13.622 -18.110 1.00 83.81 664 ARG A CA 1
ATOM 5202 C C . ARG A 1 664 ? 35.821 12.956 -18.661 1.00 83.81 664 ARG A C 1
ATOM 5204 O O . ARG A 1 664 ? 35.558 13.027 -19.858 1.00 83.81 664 ARG A O 1
ATOM 5211 N N . THR A 1 665 ? 35.036 12.308 -17.800 1.00 77.69 665 THR A N 1
ATOM 5212 C CA . THR A 1 665 ? 33.766 11.676 -18.189 1.00 77.69 665 THR A CA 1
ATOM 5213 C C . THR A 1 665 ? 32.752 12.725 -18.649 1.00 77.69 665 THR A C 1
ATOM 5215 O O . THR A 1 665 ? 32.150 12.571 -19.711 1.00 77.69 665 THR A O 1
ATOM 5218 N N . LEU A 1 666 ? 32.600 13.820 -17.899 1.00 78.75 666 LEU A N 1
ATOM 5219 C CA . LEU A 1 666 ? 31.697 14.918 -18.244 1.00 78.75 666 LEU A CA 1
ATOM 5220 C C . LEU A 1 666 ? 32.136 15.674 -19.508 1.00 78.75 666 LEU A C 1
ATOM 5222 O O . LEU A 1 666 ? 31.297 15.983 -20.351 1.00 78.75 666 LEU A O 1
ATOM 5226 N N . GLU A 1 667 ? 33.433 15.923 -19.690 1.00 83.19 667 GLU A N 1
ATOM 5227 C CA . GLU A 1 667 ? 34.002 16.510 -20.913 1.00 83.19 667 GLU A CA 1
ATOM 5228 C C . GLU A 1 667 ? 33.784 15.602 -22.130 1.00 83.19 667 GLU A C 1
ATOM 5230 O O . GLU A 1 667 ? 33.392 16.061 -23.209 1.00 83.19 667 GLU A O 1
ATOM 5235 N N . GLY A 1 668 ? 33.980 14.293 -21.947 1.00 82.19 668 GLY A N 1
ATOM 5236 C CA . GLY A 1 668 ? 33.700 13.281 -22.959 1.00 82.19 668 GLY A CA 1
ATOM 5237 C C . GLY A 1 668 ? 32.223 13.237 -23.350 1.00 82.19 668 GLY A C 1
ATOM 5238 O O . GLY A 1 668 ? 31.906 13.032 -24.516 1.00 82.19 668 GLY A O 1
ATOM 5239 N N . LEU A 1 669 ? 31.308 13.476 -22.407 1.00 73.19 669 LEU A N 1
ATOM 5240 C CA . LEU A 1 669 ? 29.882 13.606 -22.708 1.00 73.19 669 LEU A CA 1
ATOM 5241 C C . LEU A 1 669 ? 29.592 14.919 -23.442 1.00 73.19 669 LEU A C 1
ATOM 5243 O O . LEU A 1 669 ? 28.996 14.890 -24.514 1.00 73.19 669 LEU A O 1
ATOM 5247 N N . LYS A 1 670 ? 30.079 16.055 -22.932 1.00 79.94 670 LYS A N 1
ATOM 5248 C CA . LYS A 1 670 ? 29.886 17.392 -23.520 1.00 79.94 670 LYS A CA 1
ATOM 5249 C C . LYS A 1 670 ? 30.344 17.484 -24.980 1.00 79.94 670 LYS A C 1
ATOM 5251 O O . LYS A 1 670 ? 29.737 18.215 -25.762 1.00 79.94 670 LYS A O 1
ATOM 5256 N N . SER A 1 671 ? 31.415 16.774 -25.335 1.00 81.38 671 SER A N 1
ATOM 5257 C CA . SER A 1 671 ? 32.021 16.791 -26.673 1.00 81.38 671 SER A CA 1
ATOM 5258 C C . SER A 1 671 ? 31.347 15.865 -27.694 1.00 81.38 671 SER A C 1
ATOM 5260 O O . SER A 1 671 ? 31.672 15.943 -28.879 1.00 81.38 671 SER A O 1
ATOM 5262 N N . ARG A 1 672 ? 30.387 15.017 -27.291 1.00 79.69 672 ARG A N 1
ATOM 5263 C CA . ARG A 1 672 ? 29.665 14.138 -28.226 1.00 79.69 672 ARG A CA 1
ATOM 5264 C C . ARG A 1 672 ? 28.705 14.932 -29.111 1.00 79.69 672 ARG A C 1
ATOM 5266 O O . ARG A 1 672 ? 27.861 15.685 -28.624 1.00 79.69 672 ARG A O 1
ATOM 5273 N N . SER A 1 673 ? 28.791 14.714 -30.421 1.00 82.31 673 SER A N 1
ATOM 5274 C CA . SER A 1 673 ? 27.811 15.225 -31.380 1.00 82.31 673 SER A CA 1
ATOM 5275 C C . SER A 1 673 ? 26.434 14.598 -31.125 1.00 82.31 673 SER A C 1
ATOM 5277 O O . SER A 1 673 ? 26.324 13.413 -30.817 1.00 82.31 673 SER A O 1
ATOM 5279 N N . GLY A 1 674 ? 25.372 15.405 -31.219 1.00 78.06 674 GLY A N 1
ATOM 5280 C CA . GLY A 1 674 ? 23.995 14.939 -31.005 1.00 78.06 674 GLY A CA 1
ATOM 5281 C C . GLY A 1 674 ? 23.615 14.667 -29.544 1.00 78.06 674 GLY A C 1
ATOM 5282 O O . GLY A 1 674 ? 22.603 14.015 -29.297 1.00 78.06 674 GLY A O 1
ATOM 5283 N N . ILE A 1 675 ? 24.404 15.140 -28.573 1.00 76.69 675 ILE A N 1
ATOM 5284 C CA . ILE A 1 675 ? 24.033 15.065 -27.158 1.00 76.69 675 ILE A CA 1
ATOM 5285 C C . ILE A 1 675 ? 22.739 15.847 -26.878 1.00 76.69 675 ILE A C 1
ATOM 5287 O O . ILE A 1 675 ? 22.547 16.950 -27.393 1.00 76.69 675 ILE A O 1
ATOM 5291 N N . ASP A 1 676 ? 21.872 15.287 -26.031 1.00 77.88 676 ASP A N 1
ATOM 5292 C CA . ASP A 1 676 ? 20.670 15.973 -25.560 1.00 77.88 676 ASP A CA 1
ATOM 5293 C C . ASP A 1 676 ? 21.046 17.322 -24.899 1.00 77.88 676 ASP A C 1
ATOM 5295 O O . ASP A 1 676 ? 21.938 17.353 -24.040 1.00 77.88 676 ASP A O 1
ATOM 5299 N N . PRO A 1 677 ? 20.404 18.448 -25.268 1.00 82.81 677 PRO A N 1
ATOM 5300 C CA . PRO A 1 677 ? 20.736 19.760 -24.716 1.00 82.81 677 PRO A CA 1
ATOM 5301 C C . PRO A 1 677 ? 20.644 19.844 -23.187 1.00 82.81 677 PRO A C 1
ATOM 5303 O O . PRO A 1 677 ? 21.456 20.541 -22.575 1.00 82.81 677 PRO A O 1
ATOM 5306 N N . LYS A 1 678 ? 19.707 19.124 -22.553 1.00 77.06 678 LYS A N 1
ATOM 5307 C CA . LYS A 1 678 ? 19.600 19.061 -21.087 1.00 77.06 678 LYS A CA 1
ATOM 5308 C C . LYS A 1 678 ? 20.797 18.328 -20.495 1.00 77.06 678 LYS A C 1
ATOM 5310 O O . LYS A 1 678 ? 21.373 18.804 -19.521 1.00 77.06 678 LYS A O 1
ATOM 5315 N N . LEU A 1 679 ? 21.218 17.222 -21.112 1.00 71.62 679 LEU A N 1
ATOM 5316 C CA . LEU A 1 679 ? 22.403 16.468 -20.690 1.00 71.62 679 LEU A CA 1
ATOM 5317 C C . LEU A 1 679 ? 23.684 17.283 -20.823 1.00 71.62 679 LEU A C 1
ATOM 5319 O O . LEU A 1 679 ? 24.506 17.276 -19.908 1.00 71.62 679 LEU A O 1
ATOM 5323 N N . LYS A 1 680 ? 23.833 18.031 -21.918 1.00 80.38 680 LYS A N 1
ATOM 5324 C CA . LYS A 1 680 ? 24.967 18.939 -22.099 1.00 80.38 680 LYS A CA 1
ATOM 5325 C C . LYS A 1 680 ? 24.987 20.030 -21.030 1.00 80.38 680 LYS A C 1
ATOM 5327 O O . LYS A 1 680 ? 26.009 20.201 -20.371 1.00 80.38 680 LYS A O 1
ATOM 5332 N N . LYS A 1 681 ? 23.857 20.714 -20.824 1.00 84.06 681 LYS A N 1
ATOM 5333 C CA . LYS A 1 681 ? 23.718 21.754 -19.796 1.00 84.06 681 LYS A CA 1
ATOM 5334 C C . LYS A 1 681 ? 24.046 21.205 -18.406 1.00 84.06 681 LYS A C 1
ATOM 5336 O O . LYS A 1 681 ? 24.781 21.830 -17.650 1.00 84.06 681 LYS A O 1
ATOM 5341 N N . TRP A 1 682 ? 23.550 20.015 -18.080 1.00 75.94 682 TRP A N 1
ATOM 5342 C CA . TRP A 1 682 ? 23.784 19.428 -16.767 1.00 75.94 682 TRP A CA 1
ATOM 5343 C C . TRP A 1 682 ? 25.242 18.985 -16.576 1.00 75.94 682 TRP A C 1
ATOM 5345 O O . TRP A 1 682 ? 25.819 19.203 -15.511 1.00 75.94 682 TRP A O 1
ATOM 5355 N N . ALA A 1 683 ? 25.875 18.430 -17.614 1.00 77.81 683 ALA A N 1
ATOM 5356 C CA . ALA A 1 683 ? 27.306 18.142 -17.585 1.00 77.81 683 ALA A CA 1
ATOM 5357 C C . ALA A 1 683 ? 28.134 19.419 -17.361 1.00 77.81 683 ALA A C 1
ATOM 5359 O O . ALA A 1 683 ? 29.079 19.399 -16.578 1.00 77.81 683 ALA A O 1
ATOM 5360 N N . GLU A 1 684 ? 27.759 20.536 -17.991 1.00 84.19 684 GLU A N 1
ATOM 5361 C CA . GLU A 1 684 ? 28.403 21.840 -17.791 1.00 84.19 684 GLU A CA 1
ATOM 5362 C C . GLU A 1 684 ? 28.241 22.352 -16.353 1.00 84.19 684 GLU A C 1
ATOM 5364 O O . GLU A 1 684 ? 29.223 22.758 -15.738 1.00 84.19 684 GLU A O 1
ATOM 5369 N N . GLU A 1 685 ? 27.040 22.273 -15.781 1.00 83.25 685 GLU A N 1
ATOM 5370 C CA . GLU A 1 685 ? 26.784 22.689 -14.396 1.00 83.25 685 GLU A CA 1
ATOM 5371 C C . GLU A 1 685 ? 27.584 21.850 -13.382 1.00 83.25 685 GLU A C 1
ATOM 5373 O O . GLU A 1 685 ? 28.139 22.398 -12.428 1.00 83.25 685 GLU A O 1
ATOM 5378 N N . LEU A 1 686 ? 27.707 20.535 -13.603 1.00 75.81 686 LEU A N 1
ATOM 5379 C CA . LEU A 1 686 ? 28.513 19.656 -12.747 1.00 75.81 686 LEU A CA 1
ATOM 5380 C C . LEU A 1 686 ? 30.023 19.853 -12.925 1.00 75.81 686 LEU A C 1
ATOM 5382 O O . LEU A 1 686 ? 30.765 19.694 -11.954 1.00 75.81 686 LEU A O 1
ATOM 5386 N N . LEU A 1 687 ? 30.485 20.196 -14.132 1.00 81.75 687 LEU A N 1
ATOM 5387 C CA . LEU A 1 687 ? 31.880 20.574 -14.378 1.00 81.75 687 LEU A CA 1
ATOM 5388 C C . LEU A 1 687 ? 32.235 21.845 -13.602 1.00 81.75 687 LEU A C 1
ATOM 5390 O O . LEU A 1 687 ? 33.198 21.833 -12.838 1.00 81.75 687 LEU A O 1
ATOM 5394 N N . ILE A 1 688 ? 31.403 22.887 -13.713 1.00 84.88 688 ILE A N 1
ATOM 5395 C CA . ILE A 1 688 ? 31.565 24.146 -12.969 1.00 84.88 688 ILE A CA 1
ATOM 5396 C C . ILE A 1 688 ? 31.596 23.873 -11.460 1.00 84.88 688 ILE A C 1
ATOM 5398 O O . ILE A 1 688 ? 32.425 24.416 -10.730 1.00 84.88 688 ILE A O 1
ATOM 5402 N N . GLU A 1 689 ? 30.708 23.011 -10.964 1.00 78.88 689 GLU A N 1
A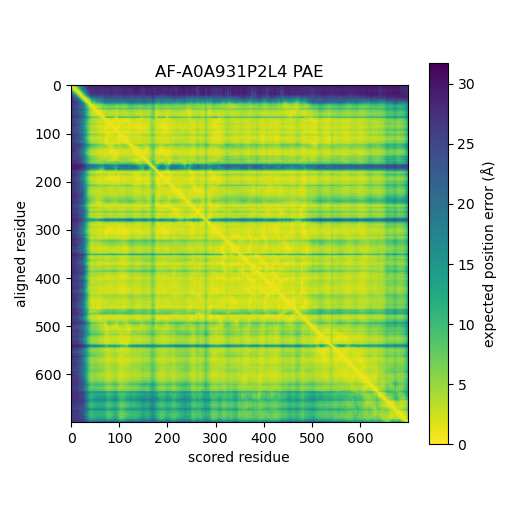TOM 5403 C CA . GLU A 1 689 ? 30.698 22.635 -9.553 1.00 78.88 689 GLU A CA 1
ATOM 5404 C C . GLU A 1 689 ? 31.982 21.896 -9.129 1.00 78.88 689 GLU A C 1
ATOM 5406 O O . GLU A 1 689 ? 32.566 22.218 -8.090 1.00 78.88 689 GLU A O 1
ATOM 5411 N N . ALA A 1 690 ? 32.464 20.947 -9.936 1.00 77.12 690 ALA A N 1
ATOM 5412 C CA . ALA A 1 690 ? 33.695 20.212 -9.657 1.00 77.12 690 ALA A CA 1
ATOM 5413 C C . ALA A 1 690 ? 34.942 21.114 -9.647 1.00 77.12 690 ALA A C 1
ATOM 5415 O O . ALA A 1 690 ? 35.806 20.951 -8.779 1.00 77.12 690 ALA A O 1
ATOM 5416 N N . GLU A 1 691 ? 35.013 22.083 -10.559 1.00 82.69 691 GLU A N 1
ATOM 5417 C CA . GLU A 1 691 ? 36.062 23.109 -10.611 1.00 82.69 691 GLU A CA 1
ATOM 5418 C C . GLU A 1 691 ? 36.004 24.041 -9.390 1.00 82.69 691 GLU A C 1
ATOM 5420 O O . GLU A 1 691 ? 37.023 24.307 -8.751 1.00 82.69 691 GLU A O 1
ATOM 5425 N N . ASN A 1 692 ? 34.809 24.472 -8.980 1.00 82.12 692 ASN A N 1
ATOM 5426 C CA . ASN A 1 692 ? 34.635 25.318 -7.796 1.00 82.12 692 ASN A CA 1
ATOM 5427 C C . ASN A 1 692 ? 35.073 24.621 -6.498 1.00 82.12 692 ASN A C 1
ATOM 5429 O O . ASN A 1 692 ? 35.672 25.250 -5.622 1.00 82.12 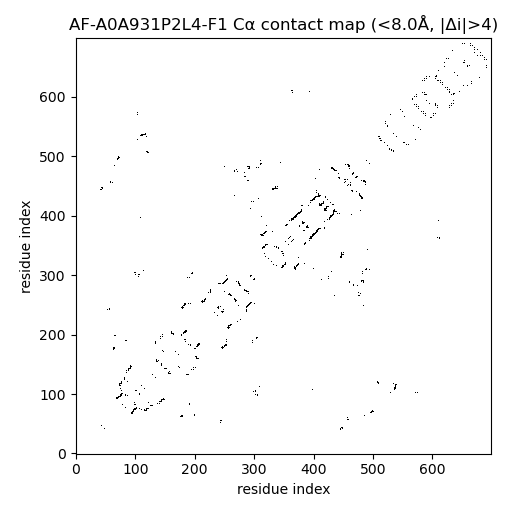692 ASN A O 1
ATOM 5433 N N . ILE A 1 693 ? 34.812 23.318 -6.362 1.00 76.38 693 ILE A N 1
ATOM 5434 C CA . ILE A 1 693 ? 35.298 22.527 -5.219 1.00 76.38 693 ILE A CA 1
ATOM 5435 C C . ILE A 1 693 ? 36.828 22.396 -5.259 1.00 76.38 693 ILE A C 1
ATOM 5437 O O . ILE A 1 693 ? 37.466 22.356 -4.206 1.00 76.38 693 ILE A O 1
ATOM 5441 N N . GLN A 1 694 ? 37.442 22.371 -6.448 1.00 73.75 694 GLN A N 1
ATOM 5442 C CA . GLN A 1 694 ? 38.898 22.394 -6.584 1.00 73.75 694 GLN A CA 1
ATOM 5443 C C . GLN A 1 694 ? 39.511 23.679 -6.056 1.00 73.75 694 GLN A C 1
ATOM 5445 O O . GLN A 1 694 ? 40.440 23.593 -5.257 1.00 73.75 694 GLN A O 1
ATOM 5450 N N . LEU A 1 695 ? 38.955 24.828 -6.433 1.00 72.19 695 LEU A N 1
ATOM 5451 C CA . LEU A 1 695 ? 39.440 26.130 -5.979 1.00 72.19 695 LEU A CA 1
ATOM 5452 C C . LEU A 1 695 ? 39.347 26.282 -4.453 1.00 72.19 695 LEU A C 1
ATOM 5454 O O . LEU A 1 695 ? 40.281 26.782 -3.832 1.00 72.19 695 LEU A O 1
ATOM 5458 N N . LYS A 1 696 ? 38.259 25.792 -3.843 1.00 74.31 696 LYS A N 1
ATOM 5459 C CA . LYS A 1 696 ? 38.054 25.843 -2.384 1.00 74.31 696 LYS A CA 1
ATOM 5460 C C . LYS A 1 696 ? 38.936 24.883 -1.585 1.00 74.31 696 LYS A C 1
ATOM 5462 O O . LYS A 1 696 ? 39.151 25.135 -0.413 1.00 74.31 696 LYS A O 1
ATOM 5467 N N . GLY A 1 697 ? 39.395 23.776 -2.175 1.00 63.69 697 GLY A N 1
ATOM 5468 C CA . GLY A 1 697 ? 40.275 22.813 -1.497 1.00 63.69 697 GLY A CA 1
ATOM 5469 C C . GLY A 1 697 ? 41.767 23.158 -1.571 1.00 63.69 697 GLY A C 1
ATOM 5470 O O . GLY A 1 697 ? 42.570 22.502 -0.916 1.00 63.69 697 GLY A O 1
ATOM 5471 N N . THR A 1 698 ? 42.142 24.130 -2.408 1.00 53.44 698 THR A N 1
ATOM 5472 C CA . THR A 1 698 ? 43.509 24.671 -2.528 1.00 53.44 698 THR A CA 1
ATOM 5473 C C . THR A 1 698 ? 43.736 25.960 -1.732 1.00 53.44 698 THR A C 1
ATOM 5475 O O . THR A 1 698 ? 44.879 26.403 -1.636 1.00 53.44 698 THR A O 1
ATOM 5478 N N . GLN A 1 699 ? 42.663 26.559 -1.208 1.00 44.47 699 GLN A N 1
ATOM 5479 C CA . GLN A 1 699 ? 42.683 27.633 -0.208 1.00 44.47 699 GLN A CA 1
ATOM 5480 C C . GLN A 1 699 ? 42.623 27.018 1.186 1.00 44.47 699 GLN A C 1
ATOM 5482 O O . GLN A 1 699 ? 43.262 27.596 2.092 1.00 44.47 699 GLN A O 1
#

Foldseek 3Di:
DDDDDDDDDDDDDDDDDDDDDDPDPPVPDPDPPDPPDPDDDFDQAPVLLVDPQLVVLLVLQCVQQPDQAFEALEEEEEADLVQLLVVLLVAEQHYDYAYAHLALALLLLCLLQLLGPFYFYDPDDDDDDDQVCSLQSLVLSLQSNYWDPVPRDPDGDDDFKDAQDQPPDDVTHHNGARQAEEEEQGGLLSSLSSLLCSLRVGMYGHDHAPDFQPDAAEPVRLVVVLVVLVVVVVVSVWDQPGRNTSHAEYEYTETHYQWYADPVGIFGSQQVSQFDPDPDDFFTAGSYFYAYQYDDSNLSSSLSSCLRAGFFQAEEEAEQDDCPDPVCVLQDCPLLQVLLVVLRHHYHYQPQFALVSLLVQQPQEADGAEYEEEFEDAFFWTHGPPDIGGLLSHHQYRAHAYEYHYFLQVLDLCDCNGNNVVNSVSHYSKYKYFNHGDDSQQWRHSNQLSNCLSSFHFQSSSTGDDGPSGPNNHGGGMHMYGGSRRGHHRPPPRRDHDHDPVRVPGGIQDDDPQDDLPDQLVVLLVNLSSVSSVVSSVPDPPDDLVSSLVSLVSRDLVSDDLVVSQSSLLSNLVSCRVVVVLVSLLCCLVVPQQVSHDPNSLSSLSSSLQSQLVVCLVVLNVVSNLSSVLSCLSSPPDPVSVVSSCVSVLVQLLDVVSLVVLLVSLVVQLPDPPRDPSSNVVSVVVNVVSVVSVVVVVD

Radius of gyration: 28.66 Å; Cα contacts (8 Å, |Δi|>4): 1303; chains: 1; bounding box: 78×98×84 Å

Solvent-accessible surface area (backbone atoms only — not comparable to full-atom values): 37563 Å² total; per-residue (Å²): 134,87,84,86,87,85,88,82,83,91,80,88,85,88,88,80,90,87,91,83,91,78,86,76,84,72,82,71,72,78,72,77,77,70,77,76,73,77,78,86,73,80,59,73,40,71,74,67,55,66,50,64,58,62,53,54,16,41,55,50,45,44,65,38,60,54,77,83,48,37,40,36,42,37,36,37,35,25,90,46,73,54,37,41,39,57,54,44,36,68,23,30,59,51,38,42,58,50,63,35,51,73,48,83,58,55,40,42,39,47,35,47,73,62,38,39,83,38,42,31,36,67,82,68,80,65,72,87,72,59,65,85,50,38,43,36,47,24,53,33,17,24,55,18,14,41,19,28,83,93,68,37,72,93,60,84,43,82,79,55,67,48,70,87,59,90,80,65,79,56,94,63,49,70,92,71,56,21,40,27,37,25,35,18,61,38,47,71,34,24,54,33,30,25,50,41,14,31,73,52,46,27,20,38,34,60,47,85,65,93,51,38,54,87,44,68,34,48,54,66,60,47,49,51,51,29,51,51,50,56,54,60,49,55,72,74,73,59,59,47,86,42,61,57,42,57,35,34,32,37,31,41,25,44,76,44,55,49,36,22,43,54,99,92,42,63,32,21,39,51,48,46,48,18,31,48,80,68,88,60,102,64,74,41,52,60,22,34,36,39,12,30,37,53,76,54,64,61,51,24,30,40,21,40,41,43,47,74,71,52,64,51,47,30,31,38,35,39,44,24,64,61,85,86,39,77,92,47,53,79,55,44,55,65,56,19,50,53,46,35,39,75,53,47,32,53,66,42,75,51,68,88,16,23,41,70,49,49,44,67,71,27,53,70,49,35,78,47,22,28,36,44,38,37,44,38,58,43,37,44,34,36,45,31,38,95,43,70,42,39,35,73,67,56,32,45,31,38,59,17,34,36,43,40,50,31,28,13,27,35,53,44,56,82,40,61,65,16,42,36,5,27,41,42,77,32,32,31,36,28,39,34,29,12,47,23,83,63,63,78,75,51,53,63,28,44,29,34,33,33,50,29,29,70,73,38,26,28,44,33,65,32,55,50,54,49,53,86,71,39,95,45,19,50,70,37,27,49,50,40,39,17,58,26,72,30,54,51,57,49,51,85,66,67,79,72,65,42,85,62,76,74,60,76,78,30,53,61,62,62,89,72,81,83,70,62,92,85,50,56,59,63,59,52,48,52,46,36,56,45,45,54,54,44,48,32,31,68,81,53,87,85,65,52,72,65,58,44,48,52,55,55,68,70,43,62,63,82,77,38,59,73,82,53,36,47,54,50,52,37,45,51,29,49,51,16,61,77,69,68,36,33,70,59,22,29,48,43,44,73,76,43,55,71,92,65,53,48,74,68,37,49,51,43,27,50,45,26,18,45,49,44,28,53,58,15,58,78,69,68,36,62,80,65,21,47,62,25,53,53,28,40,62,60,67,58,86,49,69,64,58,53,50,62,63,45,51,66,52,60,63,50,49,72,40,73,67,53,28,52,57,48,48,53,51,37,51,58,52,57,68,42,85,88,58,57,69,67,54,39,53,49,36,50,54,52,44,55,50,56,52,52,54,50,58,62,74,77,106

Sequence (699 aa):
MLWSRSVRPLRFLPMLLVSWLAVGISLAQPRPKEPQKPEYRVPQSLSDLGDVALSKASVKWREQIAETRKIVDVVCLVPNRETFLKVLAKWDDKHYFPILMDDTEYAVKFIREFRPKKIVRFPERPATLPDDAVWVQALTATISAVLSEENKPKAPVRGNLFFIRDGMKGPGIVERRSPGIVLTRGGNDSIAAAALAAGRRQGLMLWPEDKGWKDTLTFEEATGRTLGLNELIKETKVATDQMGDEVDFVTIVGDMPYRYTTPDGINCLDDLMGRLPEKEKGVAPRWAYLGRIVGSMEQQIYQVMCGLFLQPTDATLFNGYDPGDARFQGYSQSGANARLTQFGFKTEQVGMGSLGNWQKAFLPKNSAGLLIINTSGNPSSFNVRGGNGTTWDIPWTDPARIHIIHSFSAADAQDPYTIAGRWLVNGAYGYFGSVHEPYLQAFRSPGLIADALAEGYPWAAAVRQTPGREPFGNPWRLIVFGDPMMTVARPGDRPARTTLPMFDSWPAFAFEPIPPNDSAPLARFAWCVRQYLVWSTGADPHQSPKSVLSVLKAIDRTSLPEAMRVTRDELLGCLAIETNHHELAISLAEDVPASARSKKLTRMIETACYVRLQNALSRAAIEDAAPAWRAIVLVCESDELRTALTAPMRAMITSPIRRRIWIRTLEGLKSRSGIDPKLKKWAEELLIEAENIQLKGTQ

Secondary structure (DSSP, 8-state):
--------PPPP----------------PPPP----PPPPPPP-SHHHH--HHHHHHHHHHHHHHS--SEEESEEEEESSHHHHHHHHTT--SSEE--EEES-SSHHHHHHHHH--SEEEE-S--PPPPPHHHHHHHHHHHHHHTTS-GGGS-SS---SSEE---TT--STT--S---SEEEEE-STTHHHHHHHHHHHHT-EEEE---S--TT-EE-HHHHHHHHHHHHHHHHHHT---SSTTSS--EEEEESS---EEEETTEEEEHHHHHTBPPPSSSS-PPB--EEEEE-SSHHHHHHHHHHHHH----EEEEEE-S-TT-GGGGGG-SHHHHHHHHHHT-EEEEEGGGBHHHHHHHHSSEE--SEEEEE-EEETTEEEEBTEEEEGGGSPEESSEEEEEE-TTTTS-TT-TTSHHHHHHHHTEEEEEEESS---GGGSPPHHHHHHHHHTT--HHHHHSPPTTTSTT-SS-SEEEES-TT---PPTT-PPPEE--GGGGSS-EE---PPPPTTS-HHHHHHHHHHHHHHHHTT--SSS-HHHHHHHHHHS-STTS-HHHHHHHHHHHHHHHHHTT-HHHHHHHHHHS-GGG--HHHHHHHHHHHHHHHHHHHHTT-HHHHHHHHHHHHHH---HHHHHHHHHHHHHHTTSHHHHHHHHHHHHHHHTSTT--HHHHHHHHHHHHHHHHHHHHH--

Mean predicted aligned error: 7.1 Å